Protein AF-0000000080759874 (afdb_homodimer)

Nearest PDB structures (foldseek):
  2p35-assembly1_B  TM=9.378E-01  e=9.099E-31  Agrobacterium fabrum str. C58
  2p35-assembly1_A  TM=9.171E-01  e=2.625E-31  Agrobacterium fabrum str. C58
  3ccf-assembly1_A  TM=7.585E-01  e=6.915E-18  Trichormus variabilis ATCC 29413
  9fce-assembly1_A  TM=7.246E-01  e=1.030E-10  Streptomyces sp.
  7wzg-assembly1_A  TM=8.069E-01  e=2.535E-08  Streptomyces sp.

Radius of gyration: 24.7 Å; Cα contacts (8 Å, |Δi|>4): 921; chains: 2; bounding box: 61×67×74 Å

Foldseek 3Di:
DPPPPPPQPPVLCVVQVVLLVLLVPQPDQAWAEEEEEQCFLNSSVVVVCVSHVNHQYEYEHQDPVRQVSNCVVPVVHHYYHDDLQPDDDPAATQEYEYEANCQQPADCLPSVLRNLVSHAAFGKYKYKHWDPCPPQLNVLLVVLCCPDPNNVQADDDDTHDDDDQVVVCVSCVVFFPDKDKDKDKAWDKAQALLRVLVVCVVPSNVSVLVSDDPVCNVVSSVSSSVSSCVSFPADPNRITTDIIMMMIMMTTGHHDD/DPPPPPPCPPVLCVVQVVLLVLVVPQPDQAWAEEEEEQCFLNSSVVVVCVSHVNHQYEYEHQDPVRQVSNCVVPVVHHYYHDDLQPDDDPAATQEYEYEANCQQPADCLPSVLRNLVSHAAQGKYKYKHWDPCPPQLNVLLVVLCCPDPNNVQADDDDTHDDDDQVVVCVSCVVFFPDKDKDKDKAWDKAQALVRVLVVCVVPSNVSVLVSDDPVCNVVSSVSSSVSSCVSFPADPNRITTDIIMMMIMMTTGHHDD

Organism: Bordetella avium (strain 197N) (NCBI:txid360910)

pLDDT: mean 92.83, std 12.51, range [22.47, 98.88]

InterPro domains:
  IPR023149 Trans-aconitate 2-methyltransferase, C-terminal [G3DSA:1.10.150.290] (131-234)
  IPR023506 Trans-aconitate 2-methyltransferase [MF_00560] (1-254)
  IPR029063 S-adenosyl-L-methionine-dependent methyltransferase superfamily [G3DSA:3.40.50.150] (7-251)
  IPR029063 S-adenosyl-L-methionine-dependent methyltransferase superfamily [SSF53335] (5-203)
  IPR041698 Methyltransferase domain 25 [PF13649] (34-123)

Secondary structure (DSSP, 8-state):
---------HHHHHHTHHHHHHHHT---SS-SEEEEET-TTSHHHHHHHHH-TTSEEEEEES-HHHHHHHHHH-TTSEEEE--GGG---SS-EEEEEEES-GGGSS-HHHHHHHHHHTEEEEEEEEEEEE--TTSHHHHHHHHHHHHSTTGGGPPPPP------HHHHHHHHGGGSSEEEEEEEEEEEEESSHHHHHHHHHTTTTHHHHTTS-TTTHHHHHHHHHHHHHHHS---TTS-EEEEEEEEEEEEEPPPP-/---------HHHHHHTHHHHHHHHT---SS-SEEEEET-TTSHHHHHHHHH-TTSEEEEEES-HHHHHHHHHH-TTSEEEE--GGG---SS-EEEEEEES-GGGSS-HHHHHHHHHHTEEEEEEEEEEEE--TTSHHHHHHHHHHHHSTTGGGPPPPP------HHHHHHHHGGGSSEEEEEEEEEEEEESSHHHHHHHHHTTTTHHHHTTS-TTTHHHHHHHHHHHHHHHSPPPTTS-EEEEEEEEEEEEEPPPP-

Solvent-accessible surface area (backbone atoms only — not comparable to full-atom values): 28312 Å² total; per-residue (Å²): 130,73,82,65,84,63,84,64,48,73,64,56,48,62,70,42,40,66,56,51,58,54,55,70,69,52,80,74,79,79,51,56,33,34,38,23,43,47,24,47,54,29,67,61,43,51,54,50,41,66,73,36,73,81,29,51,53,36,32,27,15,70,46,60,69,29,29,53,43,18,35,69,71,37,72,91,43,55,60,42,69,44,50,78,92,73,62,73,72,91,66,62,23,34,30,42,36,25,60,65,36,59,66,78,43,67,62,59,85,56,47,53,60,52,58,52,68,39,35,33,64,51,9,34,42,38,37,32,29,79,58,45,71,82,37,66,76,46,43,44,51,55,49,50,48,63,68,41,98,55,23,87,75,55,72,85,84,84,70,55,85,79,76,58,68,65,54,55,46,64,67,41,47,88,70,28,68,40,70,48,45,35,37,39,32,43,48,44,80,33,78,24,37,67,41,53,46,59,70,31,47,85,52,83,40,37,76,58,49,73,75,41,53,84,81,44,42,62,54,53,52,53,53,43,31,55,51,41,38,69,75,46,60,54,45,97,88,38,39,18,71,45,75,49,33,29,40,37,37,40,38,26,29,46,57,74,128,131,74,82,65,85,65,83,66,49,72,64,56,48,61,71,41,40,66,56,51,59,54,56,68,69,52,81,75,80,78,51,57,33,34,38,24,45,47,25,47,54,29,66,62,43,52,55,51,40,66,74,36,74,82,30,50,53,35,32,27,16,69,43,62,69,28,30,52,44,18,36,68,72,38,72,91,42,53,59,41,71,43,50,78,92,72,62,74,71,92,65,62,22,33,30,42,35,26,62,66,35,58,65,77,44,66,62,58,85,56,47,53,60,51,56,53,68,39,36,32,64,52,8,34,41,40,40,33,30,77,58,46,72,81,37,63,77,44,44,44,51,53,48,49,48,62,68,40,99,56,24,87,76,56,72,85,83,84,70,53,84,78,75,58,68,67,55,55,45,64,67,42,46,88,71,30,69,40,69,48,44,36,37,39,32,43,51,44,80,33,77,25,38,67,41,52,46,60,71,32,47,85,52,82,40,36,76,58,48,72,75,43,54,84,82,44,42,61,54,54,50,51,52,43,32,55,52,42,38,69,75,45,60,55,45,98,87,36,40,17,69,45,78,49,34,29,40,39,36,39,35,25,29,47,56,74,128

Sequence (514 aa):
MGWSAKQYSTFEKERTRPVRDLLAAIEADAPRRVVDLGCGPGNSTEVLAARFPQAEVSGMDSSQDMVLAARQRMPGVAFSQADIATWNPPESFDVILANASLQWVPDHATLYPRLLSKLAPGGSLAVQTPDNLQEPAHRLAREVAAQGPWAARMSETRHPDRHPAEWYYALLKPLAARVDVWRTTYMHPLAGAAAVVEWFKGTALLPYLKQLDDSEQPEFLARYEAAIAKAYPALADGTVLLPFPRIFLVATRQPAGMGWSAKQYSTFEKERTRPVRDLLAAIEADAPRRVVDLGCGPGNSTEVLAARFPQAEVSGMDSSQDMVLAARQRMPGVAFSQADIATWNPPESFDVILANASLQWVPDHATLYPRLLSKLAPGGSLAVQTPDNLQEPAHRLAREVAAQGPWAARMSETRHPDRHPAEWYYALLKPLAARVDVWRTTYMHPLAGAAAVVEWFKGTALLPYLKQLDDSEQPEFLARYEAAIAKAYPALADGTVLLPFPRIFLVATRQPAG

Structure (mmCIF, N/CA/C/O backbone):
data_AF-0000000080759874-model_v1
#
loop_
_entity.id
_entity.type
_entity.pdbx_description
1 polymer 'Trans-aconitate 2-methyltransferase'
#
loop_
_atom_site.group_PDB
_atom_site.id
_atom_site.type_symbol
_atom_site.label_atom_id
_atom_site.label_alt_id
_atom_site.label_comp_id
_atom_site.label_asym_id
_atom_site.label_entity_id
_atom_site.label_seq_id
_atom_site.pdbx_PDB_ins_code
_atom_site.Cartn_x
_atom_site.Cartn_y
_atom_site.Cartn_z
_atom_site.occupancy
_atom_site.B_iso_or_equiv
_atom_site.auth_seq_id
_atom_site.auth_comp_id
_atom_site.auth_asym_id
_atom_site.auth_atom_id
_atom_site.pdbx_PDB_model_num
ATOM 1 N N . MET A 1 1 ? 7.301 3.443 -34.812 1 22.47 1 MET A N 1
ATOM 2 C CA . MET A 1 1 ? 5.934 3.529 -34.312 1 22.47 1 MET A CA 1
ATOM 3 C C . MET A 1 1 ? 5.902 3.439 -32.781 1 22.47 1 MET A C 1
ATOM 5 O O . MET A 1 1 ? 6.406 2.475 -32.188 1 22.47 1 MET A O 1
ATOM 9 N N . GLY A 1 2 ? 6.117 4.492 -32.094 1 28.52 2 GLY A N 1
ATOM 10 C CA . GLY A 1 2 ? 6.27 4.652 -30.641 1 28.52 2 GLY A CA 1
ATOM 11 C C . GLY A 1 2 ? 5.203 3.93 -29.844 1 28.52 2 GLY A C 1
ATOM 12 O O . GLY A 1 2 ? 4.074 3.766 -30.312 1 28.52 2 GLY A O 1
ATOM 13 N N . TRP A 1 3 ? 5.559 2.812 -29.234 1 29.48 3 TRP A N 1
ATOM 14 C CA . TRP A 1 3 ? 4.609 2.152 -28.359 1 29.48 3 TRP A CA 1
ATOM 15 C C . TRP A 1 3 ? 3.668 3.166 -27.703 1 29.48 3 TRP A C 1
ATOM 17 O O . TRP A 1 3 ? 4.105 4.035 -26.953 1 29.48 3 TRP A O 1
ATOM 27 N N . SER A 1 4 ? 2.723 3.709 -28.422 1 31.94 4 SER A N 1
ATOM 28 C CA . SER A 1 4 ? 1.626 4.516 -27.891 1 31.94 4 SER A CA 1
ATOM 29 C C . SER A 1 4 ? 1.132 3.967 -26.547 1 31.94 4 SER A C 1
ATOM 31 O O . SER A 1 4 ? 0.794 2.785 -26.453 1 31.94 4 SER A O 1
ATOM 33 N N . ALA A 1 5 ? 1.697 4.25 -25.453 1 35.19 5 ALA A N 1
ATOM 34 C CA . ALA A 1 5 ? 1.023 4.039 -24.172 1 35.19 5 ALA A CA 1
ATOM 35 C C . ALA A 1 5 ? -0.492 4.02 -24.344 1 35.19 5 ALA A C 1
ATOM 37 O O . ALA A 1 5 ? -1.114 5.07 -24.531 1 35.19 5 ALA A O 1
ATOM 38 N N . LYS A 1 6 ? -1.029 3.113 -25.141 1 37.94 6 LYS A N 1
ATOM 39 C CA . LYS A 1 6 ? -2.447 2.863 -25.375 1 37.94 6 LYS A CA 1
ATOM 40 C C . LYS A 1 6 ? -3.27 3.109 -24.109 1 37.94 6 LYS A C 1
ATOM 42 O O . LYS A 1 6 ? -2.775 2.928 -23 1 37.94 6 LYS A O 1
ATOM 47 N N . GLN A 1 7 ? -4.434 3.75 -24.125 1 42.31 7 GLN A N 1
ATOM 48 C CA . GLN A 1 7 ? -5.551 4.035 -23.234 1 42.31 7 GLN A CA 1
ATOM 49 C C . GLN A 1 7 ? -5.887 2.822 -22.359 1 42.31 7 GLN A C 1
ATOM 51 O O . GLN A 1 7 ? -6.41 1.824 -22.859 1 42.31 7 GLN A O 1
ATOM 56 N N . TYR A 1 8 ? -5.008 2.396 -21.562 1 48.94 8 TYR A N 1
ATOM 57 C CA . TYR A 1 8 ? -5.391 1.352 -20.609 1 48.94 8 TYR A CA 1
ATOM 58 C C . TYR A 1 8 ? -6.797 1.592 -20.078 1 48.94 8 TYR A C 1
ATOM 60 O O . TYR A 1 8 ? -7.109 2.688 -19.609 1 48.94 8 TYR A O 1
ATOM 68 N N . SER A 1 9 ? -7.734 0.71 -20.391 1 54.06 9 SER A N 1
ATOM 69 C CA . SER A 1 9 ? -9.062 0.793 -19.797 1 54.06 9 SER A CA 1
ATOM 70 C C . SER A 1 9 ? -8.992 0.902 -18.281 1 54.06 9 SER A C 1
ATOM 72 O O . SER A 1 9 ? -7.992 0.515 -17.672 1 54.06 9 SER A O 1
ATOM 74 N N . THR A 1 10 ? -9.836 1.606 -17.75 1 56.59 10 THR A N 1
ATOM 75 C CA . THR A 1 10 ? -9.977 1.734 -16.312 1 56.59 10 THR A CA 1
ATOM 76 C C . THR A 1 10 ? -9.891 0.369 -15.633 1 56.59 10 THR A C 1
ATOM 78 O O . THR A 1 10 ? -9.273 0.233 -14.578 1 56.59 10 THR A O 1
ATOM 81 N N . PHE A 1 11 ? -10.391 -0.589 -16.375 1 56.94 11 PHE A N 1
ATOM 82 C CA . PHE A 1 11 ? -10.391 -1.943 -15.836 1 56.94 11 PHE A CA 1
ATOM 83 C C . PHE A 1 11 ? -8.977 -2.516 -15.805 1 56.94 11 PHE A C 1
ATOM 85 O O . PHE A 1 11 ? -8.555 -3.076 -14.789 1 56.94 11 PHE A O 1
ATOM 92 N N . GLU A 1 12 ? -8.289 -2.307 -16.828 1 68.31 12 GLU A N 1
ATOM 93 C CA . GLU A 1 12 ? -6.922 -2.809 -16.922 1 68.31 12 GLU A CA 1
ATOM 94 C C . GLU A 1 12 ? -6.012 -2.092 -15.93 1 68.31 12 GLU A C 1
ATOM 96 O O . GLU A 1 12 ? -5.117 -2.707 -15.336 1 68.31 12 GLU A O 1
ATOM 101 N N . LYS A 1 13 ? -6.375 -0.859 -15.688 1 73.31 13 LYS A N 1
ATOM 102 C CA . LYS A 1 13 ? -5.582 -0.084 -14.734 1 73.31 13 LYS A CA 1
ATOM 103 C C . LYS A 1 13 ? -5.773 -0.598 -13.312 1 73.31 13 LYS A C 1
ATOM 105 O O . LYS A 1 13 ? -4.809 -0.713 -12.555 1 73.31 13 LYS A O 1
ATOM 110 N N . GLU A 1 14 ? -6.973 -0.975 -13.078 1 76.81 14 GLU A N 1
ATOM 111 C CA . GLU A 1 14 ? -7.262 -1.488 -11.742 1 76.81 14 GLU A CA 1
ATOM 112 C C . GLU A 1 14 ? -6.629 -2.861 -11.531 1 76.81 14 GLU A C 1
ATOM 114 O O . GLU A 1 14 ? -6.074 -3.137 -10.469 1 76.81 14 GLU A O 1
ATOM 119 N N . ARG A 1 15 ? -6.637 -3.555 -12.562 1 81.12 15 ARG A N 1
ATOM 120 C CA . ARG A 1 15 ? -6.125 -4.918 -12.477 1 81.12 15 ARG A CA 1
ATOM 121 C C . ARG A 1 15 ? -4.605 -4.926 -12.32 1 81.12 15 ARG A C 1
ATOM 123 O O . ARG A 1 15 ? -4.051 -5.801 -11.656 1 81.12 15 ARG A O 1
ATOM 130 N N . THR A 1 16 ? -3.984 -3.914 -12.828 1 92.81 16 THR A N 1
ATOM 131 C CA . THR A 1 16 ? -2.525 -3.926 -12.859 1 92.81 16 THR A CA 1
ATOM 132 C C . THR A 1 16 ? -1.954 -3.02 -11.773 1 92.81 16 THR A C 1
ATOM 134 O O . THR A 1 16 ? -0.743 -2.799 -11.719 1 92.81 16 THR A O 1
ATOM 137 N N . ARG A 1 17 ? -2.795 -2.516 -10.938 1 94.94 17 ARG A N 1
ATOM 138 C CA . ARG A 1 17 ? -2.346 -1.589 -9.906 1 94.94 17 ARG A CA 1
ATOM 139 C C . ARG A 1 17 ? -1.293 -2.232 -9.016 1 94.94 17 ARG A C 1
ATOM 141 O O . ARG A 1 17 ? -0.245 -1.639 -8.75 1 94.94 17 ARG A O 1
ATOM 148 N N . PRO A 1 18 ? -1.465 -3.49 -8.586 1 97.38 18 PRO A N 1
ATOM 149 C CA . PRO A 1 18 ? -0.455 -4.055 -7.684 1 97.38 18 PRO A CA 1
ATOM 150 C C . PRO A 1 18 ? 0.919 -4.172 -8.336 1 97.38 18 PRO A C 1
ATOM 152 O O . PRO A 1 18 ? 1.936 -3.877 -7.707 1 97.38 18 PRO A O 1
ATOM 155 N N . VAL A 1 19 ? 0.955 -4.562 -9.617 1 98.12 19 VAL A N 1
ATOM 156 C CA . VAL A 1 19 ? 2.252 -4.715 -10.273 1 98.12 19 VAL A CA 1
ATOM 157 C C . VAL A 1 19 ? 2.863 -3.338 -10.523 1 98.12 19 VAL A C 1
ATOM 159 O O . VAL A 1 19 ? 4.082 -3.17 -10.453 1 98.12 19 VAL A O 1
ATOM 162 N N . ARG A 1 20 ? 2.047 -2.348 -10.812 1 96.81 20 ARG A N 1
ATOM 163 C CA . ARG A 1 20 ? 2.57 -0.993 -10.953 1 96.81 20 ARG A CA 1
ATOM 164 C C . ARG A 1 20 ? 3.17 -0.495 -9.641 1 96.81 20 ARG A C 1
ATOM 166 O O . ARG A 1 20 ? 4.258 0.089 -9.633 1 96.81 20 ARG A O 1
ATOM 173 N N . ASP A 1 21 ? 2.449 -0.703 -8.57 1 97.31 21 ASP A N 1
ATOM 174 C CA . ASP A 1 21 ? 2.955 -0.323 -7.258 1 97.31 21 ASP A CA 1
ATOM 175 C C . ASP A 1 21 ? 4.262 -1.048 -6.938 1 97.31 21 ASP A C 1
ATOM 177 O O . ASP A 1 21 ? 5.188 -0.454 -6.387 1 97.31 21 ASP A O 1
ATOM 181 N N . LEU A 1 22 ? 4.328 -2.311 -7.281 1 98.31 22 LEU A N 1
ATOM 182 C CA . LEU A 1 22 ? 5.516 -3.119 -7.043 1 98.31 22 LEU A CA 1
ATOM 183 C C . LEU A 1 22 ? 6.707 -2.58 -7.828 1 98.31 22 LEU A C 1
ATOM 185 O O . LEU A 1 22 ? 7.781 -2.361 -7.262 1 98.31 22 LEU A O 1
ATOM 189 N N . LEU A 1 23 ? 6.504 -2.305 -9.094 1 97.12 23 LEU A N 1
ATOM 190 C CA . LEU A 1 23 ? 7.586 -1.891 -9.977 1 97.12 23 LEU A CA 1
ATOM 191 C C . LEU A 1 23 ? 8.078 -0.492 -9.609 1 97.12 23 LEU A C 1
ATOM 193 O O . LEU A 1 23 ? 9.25 -0.168 -9.82 1 97.12 23 LEU A O 1
ATOM 197 N N . ALA A 1 24 ? 7.176 0.316 -9.062 1 94.44 24 ALA A N 1
ATOM 198 C CA . ALA A 1 24 ? 7.551 1.662 -8.633 1 94.44 24 ALA A CA 1
ATOM 199 C C . ALA A 1 24 ? 8.586 1.615 -7.516 1 94.44 24 ALA A C 1
ATOM 201 O O . ALA A 1 24 ? 9.32 2.584 -7.297 1 94.44 24 ALA A O 1
ATOM 202 N N . ALA A 1 25 ? 8.68 0.505 -6.852 1 95.31 25 ALA A N 1
ATOM 203 C CA . ALA A 1 25 ? 9.578 0.379 -5.711 1 95.31 25 ALA A CA 1
ATOM 204 C C . ALA A 1 25 ? 10.961 -0.095 -6.156 1 95.31 25 ALA A C 1
ATOM 206 O O . ALA A 1 25 ? 11.914 -0.076 -5.371 1 95.31 25 ALA A O 1
ATOM 207 N N . ILE A 1 26 ? 11.078 -0.504 -7.383 1 94.88 26 ILE A N 1
ATOM 208 C CA . ILE A 1 26 ? 12.359 -0.98 -7.887 1 94.88 26 ILE A CA 1
ATOM 209 C C . ILE A 1 26 ? 13.266 0.209 -8.203 1 94.88 26 ILE A C 1
ATOM 211 O O . ILE A 1 26 ? 12.859 1.135 -8.906 1 94.88 26 ILE A O 1
ATOM 215 N N . GLU A 1 27 ? 14.492 0.23 -7.805 1 85.31 27 GLU A N 1
ATOM 216 C CA . GLU A 1 27 ? 15.406 1.357 -7.953 1 85.31 27 GLU A CA 1
ATOM 217 C C . GLU A 1 27 ? 16.141 1.293 -9.289 1 85.31 27 GLU A C 1
ATOM 219 O O . GLU A 1 27 ? 16.656 2.305 -9.766 1 85.31 27 GLU A O 1
ATOM 224 N N . ALA A 1 28 ? 16.141 0.139 -9.883 1 84.75 28 ALA A N 1
ATOM 225 C CA . ALA A 1 28 ? 16.891 -0.019 -11.125 1 84.75 28 ALA A CA 1
ATOM 226 C C . ALA A 1 28 ? 16.406 0.961 -12.188 1 84.75 28 ALA A C 1
ATOM 228 O O . ALA A 1 28 ? 15.195 1.054 -12.445 1 84.75 28 ALA A O 1
ATOM 229 N N . ASP A 1 29 ? 17.312 1.59 -12.781 1 83.5 29 ASP A N 1
ATOM 230 C CA . ASP A 1 29 ? 16.953 2.598 -13.773 1 83.5 29 ASP A CA 1
ATOM 231 C C . ASP A 1 29 ? 16.969 2.01 -15.188 1 83.5 29 ASP A C 1
ATOM 233 O O . ASP A 1 29 ? 16.016 2.168 -15.938 1 83.5 29 ASP A O 1
ATOM 237 N N . ALA A 1 30 ? 18.062 1.302 -15.461 1 91.38 30 ALA A N 1
ATOM 238 C CA . ALA A 1 30 ? 18.203 0.803 -16.828 1 91.38 30 ALA A CA 1
ATOM 239 C C . ALA A 1 30 ? 18.641 -0.658 -16.844 1 91.38 30 ALA A C 1
ATOM 241 O O . ALA A 1 30 ? 19.703 -0.987 -17.344 1 91.38 30 ALA A O 1
ATOM 242 N N . PRO A 1 31 ? 17.75 -1.497 -16.344 1 97.25 31 PRO A N 1
ATOM 243 C CA . PRO A 1 31 ? 18.078 -2.92 -16.406 1 97.25 31 PRO A CA 1
ATOM 244 C C . PRO A 1 31 ? 18.172 -3.439 -17.844 1 97.25 31 PRO A C 1
ATOM 246 O O . PRO A 1 31 ? 17.5 -2.914 -18.734 1 97.25 31 PRO A O 1
ATOM 249 N N . ARG A 1 32 ? 19.047 -4.418 -18.031 1 97.69 32 ARG A N 1
ATOM 250 C CA . ARG A 1 32 ? 19.25 -4.961 -19.359 1 97.69 32 ARG A CA 1
ATOM 251 C C . ARG A 1 32 ? 18.344 -6.152 -19.625 1 97.69 32 ARG A C 1
ATOM 253 O O . ARG A 1 32 ? 17.75 -6.262 -20.703 1 97.69 32 ARG A O 1
ATOM 260 N N . ARG A 1 33 ? 18.266 -7.055 -18.672 1 98.44 33 ARG A N 1
ATOM 261 C CA . ARG A 1 33 ? 17.469 -8.266 -18.797 1 98.44 33 ARG A CA 1
ATOM 262 C C . ARG A 1 33 ? 16.453 -8.383 -17.656 1 98.44 33 ARG A C 1
ATOM 264 O O . ARG A 1 33 ? 16.828 -8.359 -16.484 1 98.44 33 ARG A O 1
ATOM 271 N N . VAL A 1 34 ? 15.172 -8.484 -17.984 1 98.75 34 VAL A N 1
ATOM 272 C CA . VAL A 1 34 ? 14.117 -8.609 -16.984 1 98.75 34 VAL A CA 1
ATOM 273 C C . VAL A 1 34 ? 13.195 -9.766 -17.344 1 98.75 34 VAL A C 1
ATOM 275 O O . VAL A 1 34 ? 12.953 -10.039 -18.516 1 98.75 34 VAL A O 1
ATOM 278 N N . VAL A 1 35 ? 12.68 -10.477 -16.344 1 98.88 35 VAL A N 1
ATOM 279 C CA . VAL A 1 35 ? 11.828 -11.641 -16.578 1 98.88 35 VAL A CA 1
ATOM 280 C C . VAL A 1 35 ? 10.609 -11.586 -15.672 1 98.88 35 VAL A C 1
ATOM 282 O O . VAL A 1 35 ? 10.695 -11.133 -14.531 1 98.88 35 VAL A O 1
ATOM 285 N N . ASP A 1 36 ? 9.477 -12 -16.219 1 98.88 36 ASP A N 1
ATOM 286 C CA . ASP A 1 36 ? 8.211 -12.133 -15.5 1 98.88 36 ASP A CA 1
ATOM 287 C C . ASP A 1 36 ? 7.879 -13.602 -15.234 1 98.88 36 ASP A C 1
ATOM 289 O O . ASP A 1 36 ? 7.484 -14.328 -16.141 1 98.88 36 ASP A O 1
ATOM 293 N N . LEU A 1 37 ? 8.047 -14.047 -13.961 1 98.88 37 LEU A N 1
ATOM 294 C CA . LEU A 1 37 ? 7.742 -15.422 -13.578 1 98.88 37 LEU A CA 1
ATOM 295 C C . LEU A 1 37 ? 6.258 -15.586 -13.273 1 98.88 37 LEU A C 1
ATOM 297 O O . LEU A 1 37 ? 5.738 -14.953 -12.352 1 98.88 37 LEU A O 1
ATOM 301 N N . GLY A 1 38 ? 5.633 -16.531 -13.922 1 98.56 38 GLY A N 1
ATOM 302 C CA . GLY A 1 38 ? 4.184 -16.594 -13.852 1 98.56 38 GLY A CA 1
ATOM 303 C C . GLY A 1 38 ? 3.498 -15.445 -14.562 1 98.56 38 GLY A C 1
ATOM 304 O O . GLY A 1 38 ? 2.668 -14.758 -13.977 1 98.56 38 GLY A O 1
ATOM 305 N N . CYS A 1 39 ? 3.729 -15.359 -15.883 1 98.44 39 CYS A N 1
ATOM 306 C CA . CYS A 1 39 ? 3.369 -14.164 -16.625 1 98.44 39 CYS A CA 1
ATOM 307 C C . CYS A 1 39 ? 1.886 -14.156 -16.969 1 98.44 39 CYS A C 1
ATOM 309 O O . CYS A 1 39 ? 1.342 -13.133 -17.375 1 98.44 39 CYS A O 1
ATOM 311 N N . GLY A 1 40 ? 1.189 -15.297 -16.859 1 97.5 40 GLY A N 1
ATOM 312 C CA . GLY A 1 40 ? -0.189 -15.359 -17.312 1 97.5 40 GLY A CA 1
ATOM 313 C C . GLY A 1 40 ? -0.36 -14.914 -18.766 1 97.5 40 GLY A C 1
ATOM 314 O O . GLY A 1 40 ? 0.453 -15.258 -19.625 1 97.5 40 GLY A O 1
ATOM 315 N N . PRO A 1 41 ? -1.438 -14.266 -19.031 1 97.12 41 PRO A N 1
ATOM 316 C CA . PRO A 1 41 ? -1.674 -13.828 -20.406 1 97.12 41 PRO A CA 1
ATOM 317 C C . PRO A 1 41 ? -0.853 -12.594 -20.781 1 97.12 41 PRO A C 1
ATOM 319 O O . PRO A 1 41 ? -1.119 -11.961 -21.812 1 97.12 41 PRO A O 1
ATOM 322 N N . GLY A 1 42 ? 0.059 -12.125 -19.906 1 97.75 42 GLY A N 1
ATOM 323 C CA . GLY A 1 42 ? 1.036 -11.117 -20.297 1 97.75 42 GLY A CA 1
ATOM 324 C C . GLY A 1 42 ? 0.704 -9.727 -19.797 1 97.75 42 GLY A C 1
ATOM 325 O O . GLY A 1 42 ? 1.388 -8.758 -20.125 1 97.75 42 GLY A O 1
ATOM 326 N N . ASN A 1 43 ? -0.331 -9.578 -18.906 1 96.12 43 ASN A N 1
ATOM 327 C CA . ASN A 1 43 ? -0.727 -8.266 -18.391 1 96.12 43 ASN A CA 1
ATOM 328 C C . ASN A 1 43 ? 0.391 -7.613 -17.578 1 96.12 43 ASN A C 1
ATOM 330 O O . ASN A 1 43 ? 0.728 -6.449 -17.812 1 96.12 43 ASN A O 1
ATOM 334 N N . SER A 1 44 ? 0.914 -8.375 -16.656 1 97.5 44 SER A N 1
ATOM 335 C CA . SER A 1 44 ? 1.994 -7.848 -15.836 1 97.5 44 SER A CA 1
ATOM 336 C C . SER A 1 44 ? 3.254 -7.602 -16.656 1 97.5 44 SER A C 1
ATOM 338 O O . SER A 1 44 ? 3.988 -6.645 -16.406 1 97.5 44 SER A O 1
ATOM 340 N N . THR A 1 45 ? 3.484 -8.461 -17.641 1 98.38 45 THR A N 1
ATOM 341 C CA . THR A 1 45 ? 4.656 -8.328 -18.5 1 98.38 45 THR A CA 1
ATOM 342 C C . THR A 1 45 ? 4.598 -7.023 -19.297 1 98.38 45 THR A C 1
ATOM 344 O O . THR A 1 45 ? 5.625 -6.375 -19.516 1 98.38 45 THR A O 1
ATOM 347 N N . GLU A 1 46 ? 3.443 -6.695 -19.719 1 97.44 46 GLU A N 1
ATOM 348 C CA . GLU A 1 46 ? 3.27 -5.434 -20.438 1 97.44 46 GLU A CA 1
ATOM 349 C C . GLU A 1 46 ? 3.682 -4.246 -19.562 1 97.44 46 GLU A C 1
ATOM 351 O O . GLU A 1 46 ? 4.336 -3.318 -20.047 1 97.44 46 GLU A O 1
ATOM 356 N N . VAL A 1 47 ? 3.26 -4.246 -18.312 1 97.06 47 VAL A N 1
ATOM 357 C CA . VAL A 1 47 ? 3.615 -3.186 -17.375 1 97.06 47 VAL A CA 1
ATOM 358 C C . VAL A 1 47 ? 5.125 -3.174 -17.156 1 97.06 47 VAL A C 1
ATOM 360 O O . VAL A 1 47 ? 5.746 -2.109 -17.109 1 97.06 47 VAL A O 1
ATOM 363 N N . LEU A 1 48 ? 5.688 -4.34 -17.062 1 97.94 48 LEU A N 1
ATOM 364 C CA . LEU A 1 48 ? 7.129 -4.492 -16.891 1 97.94 48 LEU A CA 1
ATOM 365 C C . LEU A 1 48 ? 7.879 -3.883 -18.078 1 97.94 48 LEU A C 1
ATOM 367 O O . LEU A 1 48 ? 8.836 -3.127 -17.875 1 97.94 48 LEU A O 1
ATOM 371 N N . ALA A 1 49 ? 7.426 -4.211 -19.266 1 97.69 49 ALA A N 1
ATOM 372 C CA . ALA A 1 49 ? 8.047 -3.709 -20.484 1 97.69 49 ALA A CA 1
ATOM 373 C C . ALA A 1 49 ? 7.926 -2.191 -20.578 1 97.69 49 ALA A C 1
ATOM 375 O O . ALA A 1 49 ? 8.852 -1.515 -21.031 1 97.69 49 ALA A O 1
ATOM 376 N N . ALA A 1 50 ? 6.805 -1.679 -20.156 1 94.94 50 ALA A N 1
ATOM 377 C CA . ALA A 1 50 ? 6.594 -0.234 -20.172 1 94.94 50 ALA A CA 1
ATOM 378 C C . ALA A 1 50 ? 7.523 0.475 -19.203 1 94.94 50 ALA A C 1
ATOM 380 O O . ALA A 1 50 ? 8.008 1.575 -19.469 1 94.94 50 ALA A O 1
ATOM 381 N N . ARG A 1 51 ? 7.734 -0.105 -18.078 1 95.19 51 ARG A N 1
ATOM 382 C CA . ARG A 1 51 ? 8.609 0.469 -17.062 1 95.19 51 ARG A CA 1
ATOM 383 C C . ARG A 1 51 ? 10.062 0.478 -17.531 1 95.19 51 ARG A C 1
ATOM 385 O O . ARG A 1 51 ? 10.82 1.386 -17.188 1 95.19 51 ARG A O 1
ATOM 392 N N . PHE A 1 52 ? 10.422 -0.568 -18.266 1 97.12 52 PHE A N 1
ATOM 393 C CA . PHE A 1 52 ? 11.789 -0.711 -18.75 1 97.12 52 PHE A CA 1
ATOM 394 C C . PHE A 1 52 ? 11.82 -0.89 -20.25 1 97.12 52 PHE A C 1
ATOM 396 O O . PHE A 1 52 ? 12.148 -1.971 -20.75 1 97.12 52 PHE A O 1
ATOM 403 N N . PRO A 1 53 ? 11.711 0.152 -21 1 95.19 53 PRO A N 1
ATOM 404 C CA . PRO A 1 53 ? 11.492 0.047 -22.438 1 95.19 53 PRO A CA 1
ATOM 405 C C . PRO A 1 53 ? 12.734 -0.411 -23.203 1 95.19 53 PRO A C 1
ATOM 407 O O . PRO A 1 53 ? 12.633 -0.891 -24.328 1 95.19 53 PRO A O 1
ATOM 410 N N . GLN A 1 54 ? 13.867 -0.297 -22.594 1 96.81 54 GLN A N 1
ATOM 411 C CA . GLN A 1 54 ? 15.094 -0.659 -23.312 1 96.81 54 GLN A CA 1
ATOM 412 C C . GLN A 1 54 ? 15.562 -2.057 -22.922 1 96.81 54 GLN A C 1
ATOM 414 O O . GLN A 1 54 ? 16.547 -2.557 -23.453 1 96.81 54 GLN A O 1
ATOM 419 N N . ALA A 1 55 ? 14.883 -2.678 -22 1 98 55 ALA A N 1
ATOM 420 C CA . ALA A 1 55 ? 15.305 -3.979 -21.484 1 98 55 ALA A CA 1
ATOM 421 C C . ALA A 1 55 ? 14.875 -5.105 -22.422 1 98 55 ALA A C 1
ATOM 423 O O . ALA A 1 55 ? 13.898 -4.965 -23.172 1 98 55 ALA A O 1
ATOM 424 N N . GLU A 1 56 ? 15.68 -6.156 -22.438 1 98.31 56 GLU A N 1
ATOM 425 C CA . GLU A 1 56 ? 15.195 -7.426 -22.969 1 98.31 56 GLU A CA 1
ATOM 426 C C . GLU A 1 56 ? 14.211 -8.086 -22 1 98.31 56 GLU A C 1
ATOM 428 O O . GLU A 1 56 ? 14.594 -8.547 -20.922 1 98.31 56 GLU A O 1
ATOM 433 N N . VAL A 1 57 ? 12.969 -8.133 -22.438 1 98.56 57 VAL A N 1
ATOM 434 C CA . VAL A 1 57 ? 11.898 -8.641 -21.578 1 98.56 57 VAL A CA 1
ATOM 435 C C . VAL A 1 57 ? 11.539 -10.07 -21.984 1 98.56 57 VAL A C 1
ATOM 437 O O . VAL A 1 57 ? 11.477 -10.383 -23.172 1 98.56 57 VAL A O 1
ATOM 440 N N . SER A 1 58 ? 11.336 -10.938 -21.016 1 98.75 58 SER A N 1
ATOM 441 C CA . SER A 1 58 ? 10.812 -12.281 -21.219 1 98.75 58 SER A CA 1
ATOM 442 C C . SER A 1 58 ? 9.805 -12.664 -20.141 1 98.75 58 SER A C 1
ATOM 444 O O . SER A 1 58 ? 9.656 -11.953 -19.156 1 98.75 58 SER A O 1
ATOM 446 N N . GLY A 1 59 ? 9.039 -13.648 -20.391 1 98.69 59 GLY A N 1
ATOM 447 C CA . GLY A 1 59 ? 8.094 -14.188 -19.422 1 98.69 59 GLY A CA 1
ATOM 448 C C . GLY A 1 59 ? 7.949 -15.695 -19.5 1 98.69 59 GLY A C 1
ATOM 449 O O . GLY A 1 59 ? 8.289 -16.297 -20.531 1 98.69 59 GLY A O 1
ATOM 450 N N . MET A 1 60 ? 7.508 -16.297 -18.453 1 98.56 60 MET A N 1
ATOM 451 C CA . MET A 1 60 ? 7.242 -17.734 -18.469 1 98.56 60 MET A CA 1
ATOM 452 C C . MET A 1 60 ? 6.02 -18.062 -17.609 1 98.56 60 MET A C 1
ATOM 454 O O . MET A 1 60 ? 5.688 -17.328 -16.688 1 98.56 60 MET A O 1
ATOM 458 N N . ASP A 1 61 ? 5.375 -19.078 -17.984 1 98.56 61 ASP A N 1
ATOM 459 C CA . ASP A 1 61 ? 4.23 -19.625 -17.266 1 98.56 61 ASP A CA 1
ATOM 460 C C . ASP A 1 61 ? 4.16 -21.141 -17.438 1 98.56 61 ASP A C 1
ATOM 462 O O . ASP A 1 61 ? 4.633 -21.688 -18.438 1 98.56 61 ASP A O 1
ATOM 466 N N . SER A 1 62 ? 3.609 -21.781 -16.469 1 98 62 SER A N 1
ATOM 467 C CA . SER A 1 62 ? 3.502 -23.234 -16.547 1 98 62 SER A CA 1
ATOM 468 C C . SER A 1 62 ? 2.393 -23.641 -17.516 1 98 62 SER A C 1
ATOM 470 O O . SER A 1 62 ? 2.367 -24.781 -17.984 1 98 62 SER A O 1
ATOM 472 N N . SER A 1 63 ? 1.46 -22.797 -17.797 1 97.38 63 SER A N 1
ATOM 473 C CA . SER A 1 63 ? 0.33 -23.094 -18.672 1 97.38 63 SER A CA 1
ATOM 474 C C . SER A 1 63 ? 0.639 -22.703 -20.125 1 97.38 63 SER A C 1
ATOM 476 O O . SER A 1 63 ? 0.873 -21.531 -20.422 1 97.38 63 SER A O 1
ATOM 478 N N . GLN A 1 64 ? 0.577 -23.672 -21 1 97.69 64 GLN A N 1
ATOM 479 C CA . GLN A 1 64 ? 0.801 -23.406 -22.422 1 97.69 64 GLN A CA 1
ATOM 480 C C . GLN A 1 64 ? -0.233 -22.438 -22.969 1 97.69 64 GLN A C 1
ATOM 482 O O . GLN A 1 64 ? 0.085 -21.594 -23.812 1 97.69 64 GLN A O 1
ATOM 487 N N . ASP A 1 65 ? -1.448 -22.547 -22.469 1 98 65 ASP A N 1
ATOM 488 C CA . ASP A 1 65 ? -2.504 -21.641 -22.906 1 98 65 ASP A CA 1
ATOM 489 C C . ASP A 1 65 ? -2.17 -20.188 -22.547 1 98 65 ASP A C 1
ATOM 491 O O . ASP A 1 65 ? -2.402 -19.281 -23.328 1 98 65 ASP A O 1
ATOM 495 N N . MET A 1 66 ? -1.677 -20 -21.391 1 97.75 66 MET A N 1
ATOM 496 C CA . MET A 1 66 ? -1.282 -18.672 -20.953 1 97.75 66 MET A CA 1
ATOM 497 C C . MET A 1 66 ? -0.127 -18.141 -21.797 1 97.75 66 MET A C 1
ATOM 499 O O . MET A 1 66 ? -0.129 -16.969 -22.188 1 97.75 66 MET A O 1
ATOM 503 N N . VAL A 1 67 ? 0.831 -19 -22.062 1 98.44 67 VAL A N 1
ATOM 504 C CA . VAL A 1 67 ? 1.985 -18.609 -22.859 1 98.44 67 VAL A CA 1
ATOM 505 C C . VAL A 1 67 ? 1.526 -18.172 -24.25 1 98.44 67 VAL A C 1
ATOM 507 O O . VAL A 1 67 ? 1.972 -17.141 -24.766 1 98.44 67 VAL A O 1
ATOM 510 N N . LEU A 1 68 ? 0.643 -18.938 -24.812 1 98.31 68 LEU A N 1
ATOM 511 C CA . LEU A 1 68 ? 0.121 -18.594 -26.141 1 98.31 68 LEU A CA 1
ATOM 512 C C . LEU A 1 68 ? -0.615 -17.266 -26.109 1 98.31 68 LEU A C 1
ATOM 514 O O . LEU A 1 68 ? -0.439 -16.438 -27 1 98.31 68 LEU A O 1
ATOM 518 N N . ALA A 1 69 ? -1.4 -17.062 -25.078 1 98.25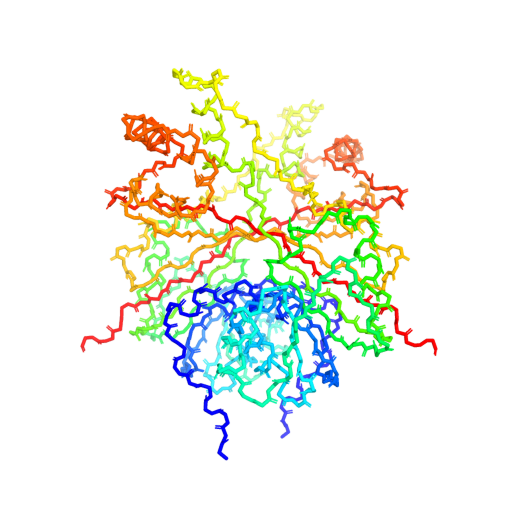 69 ALA A N 1
ATOM 519 C CA . ALA A 1 69 ? -2.113 -15.797 -24.922 1 98.25 69 ALA A CA 1
ATOM 520 C C . ALA A 1 69 ? -1.138 -14.633 -24.781 1 98.25 69 ALA A C 1
ATOM 522 O O . ALA A 1 69 ? -1.346 -13.57 -25.359 1 98.25 69 ALA A O 1
ATOM 523 N N . ALA A 1 70 ? -0.117 -14.836 -24.047 1 98.44 70 ALA A N 1
ATOM 524 C CA . ALA A 1 70 ? 0.889 -13.797 -23.828 1 98.44 70 ALA A CA 1
ATOM 525 C C . ALA A 1 70 ? 1.597 -13.453 -25.141 1 98.44 70 ALA A C 1
ATOM 527 O O . ALA A 1 70 ? 1.828 -12.273 -25.438 1 98.44 70 ALA A O 1
ATOM 528 N N . ARG A 1 71 ? 1.94 -14.477 -25.953 1 98.38 71 ARG A N 1
ATOM 529 C CA . ARG A 1 71 ? 2.596 -14.266 -27.234 1 98.38 71 ARG A CA 1
ATOM 530 C C . ARG A 1 71 ? 1.711 -13.445 -28.172 1 98.38 71 ARG A C 1
ATOM 532 O O . ARG A 1 71 ? 2.207 -12.625 -28.953 1 98.38 71 ARG A O 1
ATOM 539 N N . GLN A 1 72 ? 0.461 -13.742 -28.078 1 98.19 72 GLN A N 1
ATOM 540 C CA . GLN A 1 72 ? -0.483 -12.977 -28.891 1 98.19 72 GLN A CA 1
ATOM 541 C C . GLN A 1 72 ? -0.553 -11.523 -28.422 1 98.19 72 GLN A C 1
ATOM 543 O O . GLN A 1 72 ? -0.611 -10.609 -29.25 1 98.19 72 GLN A O 1
ATOM 548 N N . ARG A 1 73 ? -0.496 -11.336 -27.172 1 96.44 73 ARG A N 1
ATOM 549 C CA . ARG A 1 73 ? -0.589 -10 -26.594 1 96.44 73 ARG A CA 1
ATOM 550 C C . ARG A 1 73 ? 0.664 -9.188 -26.891 1 96.44 73 ARG A C 1
ATOM 552 O O . ARG A 1 73 ? 0.578 -7.988 -27.172 1 96.44 73 ARG A O 1
ATOM 559 N N . MET A 1 74 ? 1.777 -9.883 -26.844 1 97.88 74 MET A N 1
ATOM 560 C CA . MET A 1 74 ? 3.068 -9.219 -27.016 1 97.88 74 MET A CA 1
ATOM 561 C C . MET A 1 74 ? 3.961 -10 -27.969 1 97.88 74 MET A C 1
ATOM 563 O O . MET A 1 74 ? 4.934 -10.633 -27.547 1 97.88 74 MET A O 1
ATOM 567 N N . PRO A 1 75 ? 3.773 -9.953 -29.234 1 96.25 75 PRO A N 1
ATOM 568 C CA . PRO A 1 75 ? 4.496 -10.773 -30.203 1 96.25 75 PRO A CA 1
ATOM 569 C C . PRO A 1 75 ? 6 -10.508 -30.203 1 96.25 75 PRO A C 1
ATOM 571 O O . PRO A 1 75 ? 6.785 -11.383 -30.578 1 96.25 75 PRO A O 1
ATOM 574 N N . GLY A 1 76 ? 6.543 -9.477 -29.688 1 95.31 76 GLY A N 1
ATOM 575 C CA . GLY A 1 76 ? 7.965 -9.164 -29.703 1 95.31 76 GLY A CA 1
ATOM 576 C C . GLY A 1 76 ? 8.68 -9.586 -28.422 1 95.31 76 GLY A C 1
ATOM 577 O O . GLY A 1 76 ? 9.891 -9.414 -28.312 1 95.31 76 GLY A O 1
ATOM 578 N N . VAL A 1 77 ? 7.973 -10.211 -27.594 1 97.94 77 VAL A N 1
ATOM 579 C CA . VAL A 1 77 ? 8.531 -10.609 -26.312 1 97.94 77 VAL A CA 1
ATOM 580 C C . VAL A 1 77 ? 8.672 -12.133 -26.25 1 97.94 77 VAL A C 1
ATOM 582 O O . VAL A 1 77 ? 7.816 -12.859 -26.766 1 97.94 77 VAL A O 1
ATOM 585 N N . ALA A 1 78 ? 9.734 -12.68 -25.703 1 97.94 78 ALA A N 1
ATOM 586 C CA . ALA A 1 78 ? 9.977 -14.109 -25.578 1 97.94 78 ALA A CA 1
ATOM 587 C C . ALA A 1 78 ? 9.188 -14.695 -24.406 1 97.94 78 ALA A C 1
ATOM 589 O O . ALA A 1 78 ? 9.422 -14.328 -23.25 1 97.94 78 ALA A O 1
ATOM 590 N N . PHE A 1 79 ? 8.25 -15.523 -24.703 1 98.62 79 PHE A N 1
ATOM 591 C CA . PHE A 1 79 ? 7.5 -16.25 -23.688 1 98.62 79 PHE A CA 1
ATOM 592 C C . PHE A 1 79 ? 7.77 -17.75 -23.781 1 98.62 79 PHE A C 1
ATOM 594 O O . PHE A 1 79 ? 7.844 -18.297 -24.891 1 98.62 79 PHE A O 1
ATOM 601 N N . SER A 1 80 ? 7.945 -18.438 -22.688 1 98.06 80 SER A N 1
ATOM 602 C CA . SER A 1 80 ? 8.203 -19.875 -22.703 1 98.06 80 SER A CA 1
ATOM 603 C C . SER A 1 80 ? 7.387 -20.594 -21.625 1 98.06 80 SER A C 1
ATOM 605 O O . SER A 1 80 ? 7.016 -19.984 -20.609 1 98.06 80 SER A O 1
ATOM 607 N N . GLN A 1 81 ? 7.086 -21.812 -21.859 1 98.31 81 GLN A N 1
ATOM 608 C CA . GLN A 1 81 ? 6.461 -22.641 -20.844 1 98.31 81 GLN A CA 1
ATOM 609 C C . GLN A 1 81 ? 7.5 -23.219 -19.875 1 98.31 81 GLN A C 1
ATOM 611 O O . GLN A 1 81 ? 8.453 -23.875 -20.312 1 98.31 81 GLN A O 1
ATOM 616 N N . ALA A 1 82 ? 7.359 -22.969 -18.609 1 97.94 82 ALA A N 1
ATOM 617 C CA . ALA A 1 82 ? 8.281 -23.469 -17.594 1 97.94 82 ALA A CA 1
ATOM 618 C C . ALA A 1 82 ? 7.621 -23.469 -16.219 1 97.94 82 ALA A C 1
ATOM 620 O O . ALA A 1 82 ? 6.59 -22.828 -16.016 1 97.94 82 ALA A O 1
ATOM 621 N N . ASP A 1 83 ? 8.172 -24.25 -15.352 1 97.94 83 ASP A N 1
ATOM 622 C CA . ASP A 1 83 ? 7.75 -24.328 -13.961 1 97.94 83 ASP A CA 1
ATOM 623 C C . ASP A 1 83 ? 8.688 -23.531 -13.055 1 97.94 83 ASP A C 1
ATOM 625 O O . ASP A 1 83 ? 9.891 -23.781 -13.008 1 97.94 83 ASP A O 1
ATOM 629 N N . ILE A 1 84 ? 8.117 -22.578 -12.32 1 98.25 84 ILE A N 1
ATOM 630 C CA . ILE A 1 84 ? 8.914 -21.719 -11.445 1 98.25 84 ILE A CA 1
ATOM 631 C C . ILE A 1 84 ? 9.688 -22.578 -10.445 1 98.25 84 ILE A C 1
ATOM 633 O O . ILE A 1 84 ? 10.836 -22.281 -10.117 1 98.25 84 ILE A O 1
ATOM 637 N N . ALA A 1 85 ? 9.117 -23.641 -9.922 1 97 85 ALA A N 1
ATOM 638 C CA . ALA A 1 85 ? 9.688 -24.469 -8.867 1 97 85 ALA A CA 1
ATOM 639 C C . ALA A 1 85 ? 11.016 -25.078 -9.312 1 97 85 ALA A C 1
ATOM 641 O O . ALA A 1 85 ? 11.898 -25.328 -8.492 1 97 85 ALA A O 1
ATOM 642 N N . THR A 1 86 ? 11.133 -25.25 -10.672 1 96.19 86 THR A N 1
ATOM 643 C CA . THR A 1 86 ? 12.336 -25.922 -11.164 1 96.19 86 THR A CA 1
ATOM 644 C C . THR A 1 86 ? 13.094 -25.016 -12.125 1 96.19 86 THR A C 1
ATOM 646 O O . THR A 1 86 ? 14.055 -25.438 -12.766 1 96.19 86 THR A O 1
ATOM 649 N N . TRP A 1 87 ? 12.602 -23.828 -12.258 1 96.31 87 TRP A N 1
ATOM 650 C CA . TRP A 1 87 ? 13.188 -22.859 -13.188 1 96.31 87 TRP A CA 1
ATOM 651 C C . TRP A 1 87 ? 14.648 -22.578 -12.844 1 96.31 87 TRP A C 1
ATOM 653 O O . TRP A 1 87 ? 14.961 -22.188 -11.719 1 96.31 87 TRP A O 1
ATOM 663 N N . ASN A 1 88 ? 15.594 -22.844 -13.727 1 95.25 88 ASN A N 1
ATOM 664 C CA . ASN A 1 88 ? 17.031 -22.656 -13.531 1 95.25 88 ASN A CA 1
ATOM 665 C C . ASN A 1 88 ? 17.719 -22.219 -14.812 1 95.25 88 ASN A C 1
ATOM 667 O O . ASN A 1 88 ? 18.531 -22.953 -15.375 1 95.25 88 ASN A O 1
ATOM 671 N N . PRO A 1 89 ? 17.5 -21.016 -15.211 1 95.12 89 PRO A N 1
ATOM 672 C CA . PRO A 1 89 ? 18.125 -20.516 -16.438 1 95.12 89 PRO A CA 1
ATOM 673 C C . PRO A 1 89 ? 19.625 -20.297 -16.281 1 95.12 89 PRO A C 1
ATOM 675 O O . PRO A 1 89 ? 20.109 -20.016 -15.18 1 95.12 89 PRO A O 1
ATOM 678 N N . PRO A 1 90 ? 20.344 -20.375 -17.391 1 94.38 90 PRO A N 1
ATOM 679 C CA . PRO A 1 90 ? 21.781 -20.094 -17.312 1 94.38 90 PRO A CA 1
ATOM 680 C C . PRO A 1 90 ? 22.078 -18.594 -17.203 1 94.38 90 PRO A C 1
ATOM 682 O O . PRO A 1 90 ? 23.156 -18.219 -16.719 1 94.38 90 PRO A O 1
ATOM 685 N N . GLU A 1 91 ? 21.234 -17.766 -17.641 1 95.06 91 GLU A N 1
ATOM 686 C CA . GLU A 1 91 ? 21.438 -16.312 -17.625 1 95.06 91 GLU A CA 1
ATOM 687 C C . GLU A 1 91 ? 21.109 -15.719 -16.266 1 95.06 91 GLU A C 1
ATOM 689 O O . GLU A 1 91 ? 20.328 -16.297 -15.508 1 95.06 91 GLU A O 1
ATOM 694 N N . SER A 1 92 ? 21.703 -14.57 -16 1 97.31 92 SER A N 1
ATOM 695 C CA . SER A 1 92 ? 21.312 -13.75 -14.859 1 97.31 92 SER A CA 1
ATOM 696 C C . SER A 1 92 ? 20.391 -12.617 -15.289 1 97.31 92 SER A C 1
ATOM 698 O O . SER A 1 92 ? 20.375 -12.234 -16.453 1 97.31 92 SER A O 1
ATOM 700 N N . PHE A 1 93 ? 19.641 -12.148 -14.383 1 98.56 93 PHE A N 1
ATOM 701 C CA . PHE A 1 93 ? 18.656 -11.125 -14.672 1 98.56 93 PHE A CA 1
ATOM 702 C C . PHE A 1 93 ? 18.875 -9.891 -13.797 1 98.56 93 PHE A C 1
ATOM 704 O O . PHE A 1 93 ? 19.328 -10.008 -12.656 1 98.56 93 PHE A O 1
ATOM 711 N N . ASP A 1 94 ? 18.562 -8.719 -14.328 1 98.62 94 ASP A N 1
ATOM 712 C CA . ASP A 1 94 ? 18.609 -7.488 -13.547 1 98.62 94 ASP A CA 1
ATOM 713 C C . ASP A 1 94 ? 17.344 -7.309 -12.719 1 98.62 94 ASP A C 1
ATOM 715 O O . ASP A 1 94 ? 17.375 -6.664 -11.664 1 98.62 94 ASP A O 1
ATOM 719 N N . VAL A 1 95 ? 16.219 -7.797 -13.227 1 98.75 95 VAL A N 1
ATOM 720 C CA . VAL A 1 95 ? 14.953 -7.773 -12.5 1 98.75 95 VAL A CA 1
ATOM 721 C C . VAL A 1 95 ? 14.219 -9.094 -12.703 1 98.75 95 VAL A C 1
ATOM 723 O O . VAL A 1 95 ? 14.047 -9.547 -13.844 1 98.75 95 VAL A O 1
ATOM 726 N N . ILE A 1 96 ? 13.883 -9.727 -11.672 1 98.88 96 ILE A N 1
ATOM 727 C CA . ILE A 1 96 ? 12.953 -10.852 -11.664 1 98.88 96 ILE A CA 1
ATOM 728 C C . ILE A 1 96 ? 11.633 -10.414 -11.023 1 98.88 96 ILE A C 1
ATOM 730 O O . ILE A 1 96 ? 11.594 -10.047 -9.852 1 98.88 96 ILE A O 1
ATOM 734 N N . LEU A 1 97 ? 10.617 -10.414 -11.805 1 98.88 97 LEU A N 1
ATOM 735 C CA . LEU A 1 97 ? 9.266 -10.102 -11.352 1 98.88 97 LEU A CA 1
ATOM 736 C C . LEU A 1 97 ? 8.453 -11.367 -11.117 1 98.88 97 LEU A C 1
ATOM 738 O O . LEU A 1 97 ? 8.477 -12.281 -11.953 1 98.88 97 LEU A O 1
ATOM 742 N N . ALA A 1 98 ? 7.816 -11.461 -10.039 1 98.81 98 ALA A N 1
ATOM 743 C CA . ALA A 1 98 ? 6.812 -12.484 -9.75 1 98.81 98 ALA A CA 1
ATOM 744 C C . ALA A 1 98 ? 5.578 -11.867 -9.102 1 98.81 98 ALA A C 1
ATOM 746 O O . ALA A 1 98 ? 5.52 -11.711 -7.879 1 98.81 98 ALA A O 1
ATOM 747 N N . ASN A 1 99 ? 4.641 -11.523 -9.898 1 98.38 99 ASN A N 1
ATOM 748 C CA . ASN A 1 99 ? 3.416 -10.867 -9.453 1 98.38 99 ASN A CA 1
ATOM 749 C C . ASN A 1 99 ? 2.262 -11.852 -9.336 1 98.38 99 ASN A C 1
ATOM 751 O O . ASN A 1 99 ? 1.684 -12.266 -10.344 1 98.38 99 ASN A O 1
ATOM 755 N N . ALA A 1 100 ? 1.91 -12.211 -8.078 1 96.56 100 ALA A N 1
ATOM 756 C CA . ALA A 1 100 ? 0.795 -13.102 -7.785 1 96.56 100 ALA A CA 1
ATOM 757 C C . ALA A 1 100 ? 1.008 -14.477 -8.422 1 96.56 100 ALA A C 1
ATOM 759 O O . ALA A 1 100 ? 0.082 -15.047 -9 1 96.56 100 ALA A O 1
ATOM 760 N N . SER A 1 101 ? 2.203 -15.031 -8.297 1 97.56 101 SER A N 1
ATOM 761 C CA . SER A 1 101 ? 2.525 -16.312 -8.891 1 97.56 101 SER A CA 1
ATOM 762 C C . SER A 1 101 ? 3.182 -17.25 -7.879 1 97.56 101 SER A C 1
ATOM 764 O O . SER A 1 101 ? 2.91 -18.453 -7.863 1 97.56 101 SER A O 1
ATOM 766 N N . LEU A 1 102 ? 3.916 -16.672 -6.918 1 97.81 102 LEU A N 1
ATOM 767 C CA . LEU A 1 102 ? 4.734 -17.516 -6.059 1 97.81 102 LEU A CA 1
ATOM 768 C C . LEU A 1 102 ? 3.891 -18.156 -4.957 1 97.81 102 LEU A C 1
ATOM 770 O O . LEU A 1 102 ? 4.312 -19.125 -4.324 1 97.81 102 LEU A O 1
ATOM 774 N N . GLN A 1 103 ? 2.674 -17.625 -4.68 1 94.62 103 GLN A N 1
ATOM 775 C CA . GLN A 1 103 ? 1.821 -18.219 -3.656 1 94.62 103 GLN A CA 1
ATOM 776 C C . GLN A 1 103 ? 1.42 -19.641 -4.035 1 94.62 103 GLN A C 1
ATOM 778 O O . GLN A 1 103 ? 0.923 -20.391 -3.193 1 94.62 103 GLN A O 1
ATOM 783 N N . TRP A 1 104 ? 1.662 -20.031 -5.262 1 93.44 104 TRP A N 1
ATOM 784 C CA . TRP A 1 104 ? 1.284 -21.344 -5.75 1 93.44 104 TRP A CA 1
ATOM 785 C C . TRP A 1 104 ? 2.477 -22.297 -5.73 1 93.44 104 TRP A C 1
ATOM 787 O O . TRP A 1 104 ? 2.348 -23.469 -6.074 1 93.44 104 TRP A O 1
ATOM 797 N N . VAL A 1 105 ? 3.617 -21.828 -5.41 1 96.06 105 VAL A N 1
ATOM 798 C CA . VAL A 1 105 ? 4.844 -22.609 -5.41 1 96.06 105 VAL A CA 1
ATOM 799 C C . VAL A 1 105 ? 5.234 -22.953 -3.973 1 96.06 105 VAL A C 1
ATOM 801 O O . VAL A 1 105 ? 5.332 -22.078 -3.119 1 96.06 105 VAL A O 1
ATOM 804 N N . PRO A 1 106 ? 5.441 -24.203 -3.631 1 94.06 106 PRO A N 1
ATOM 805 C CA . PRO A 1 106 ? 5.789 -24.578 -2.258 1 94.06 106 PRO A CA 1
ATOM 806 C C . PRO A 1 106 ? 7.234 -24.234 -1.898 1 94.06 106 PRO A C 1
ATOM 808 O O . PRO A 1 106 ? 8.008 -23.812 -2.764 1 94.06 106 PRO A O 1
ATOM 811 N N . ASP A 1 107 ? 7.586 -24.297 -0.694 1 95.75 107 ASP A N 1
ATOM 812 C CA . ASP A 1 107 ? 8.93 -24.234 -0.123 1 95.75 107 ASP A CA 1
ATOM 813 C C . ASP A 1 107 ? 9.602 -22.906 -0.425 1 95.75 107 ASP A C 1
ATOM 815 O O . ASP A 1 107 ? 10.695 -22.875 -0.998 1 95.75 107 ASP A O 1
ATOM 819 N N . HIS A 1 108 ? 9.039 -21.844 0.048 1 97.56 108 HIS A N 1
ATOM 820 C CA . HIS A 1 108 ? 9.57 -20.5 -0.147 1 97.56 108 HIS A CA 1
ATOM 821 C C . HIS A 1 108 ? 10.953 -20.359 0.479 1 97.56 108 HIS A C 1
ATOM 823 O O . HIS A 1 108 ? 11.773 -19.562 0.014 1 97.56 108 HIS A O 1
ATOM 829 N N . ALA A 1 109 ? 11.266 -21.156 1.495 1 97.5 109 ALA A N 1
ATOM 830 C CA . ALA A 1 109 ? 12.555 -21.078 2.178 1 97.5 109 ALA A CA 1
ATOM 831 C C . ALA A 1 109 ? 13.703 -21.406 1.222 1 97.5 109 ALA A C 1
ATOM 833 O O . ALA A 1 109 ? 14.812 -20.875 1.375 1 97.5 109 ALA A O 1
ATOM 834 N N . THR A 1 110 ? 13.383 -22.219 0.234 1 97.5 110 THR A N 1
ATOM 835 C CA . THR A 1 110 ? 14.398 -22.594 -0.748 1 97.5 110 THR A CA 1
ATOM 836 C C . THR A 1 110 ? 14.211 -21.797 -2.037 1 97.5 110 THR A C 1
ATOM 838 O O . THR A 1 110 ? 15.195 -21.391 -2.668 1 97.5 110 THR A O 1
ATOM 841 N N . LEU A 1 111 ? 13.016 -21.547 -2.393 1 98 111 LEU A N 1
ATOM 842 C CA . LEU A 1 111 ? 12.68 -20.922 -3.668 1 98 111 LEU A CA 1
ATOM 843 C C . LEU A 1 111 ? 13.219 -19.5 -3.734 1 98 111 LEU A C 1
ATOM 845 O O . LEU A 1 111 ? 13.898 -19.141 -4.699 1 98 111 LEU A O 1
ATOM 849 N N . TYR A 1 112 ? 12.945 -18.656 -2.758 1 98.44 112 TYR A N 1
ATOM 850 C CA . TYR A 1 112 ? 13.281 -17.234 -2.809 1 98.44 112 TYR A CA 1
ATOM 851 C C . TYR A 1 112 ? 14.789 -17.031 -2.883 1 98.44 112 TYR A C 1
ATOM 853 O O . TYR A 1 112 ? 15.281 -16.281 -3.73 1 98.44 112 TYR A O 1
ATOM 861 N N . PRO A 1 113 ? 15.586 -17.75 -2.004 1 98.25 113 PRO A N 1
ATOM 862 C CA . PRO A 1 113 ? 17.047 -17.641 -2.133 1 98.25 113 PRO A CA 1
ATOM 863 C C . PRO A 1 113 ? 17.547 -18.078 -3.506 1 98.25 113 PRO A C 1
ATOM 865 O O . PRO A 1 113 ? 18.469 -17.469 -4.055 1 98.25 113 PRO A O 1
ATOM 868 N N . ARG A 1 114 ? 16.953 -19.094 -4.027 1 98.12 114 ARG A N 1
ATOM 869 C CA . ARG A 1 114 ? 17.359 -19.547 -5.355 1 98.12 114 ARG A CA 1
ATOM 870 C C . ARG A 1 114 ? 17.078 -18.484 -6.406 1 98.12 114 ARG A C 1
ATOM 872 O O . ARG A 1 114 ? 17.938 -18.188 -7.254 1 98.12 114 ARG A O 1
ATOM 879 N N . LEU A 1 115 ? 15.922 -17.875 -6.363 1 98.56 115 LEU A N 1
ATOM 880 C CA . LEU A 1 115 ? 15.586 -16.812 -7.309 1 98.56 115 LEU A CA 1
ATOM 881 C C . LEU A 1 115 ? 16.531 -15.633 -7.16 1 98.56 115 LEU A C 1
ATOM 883 O O . LEU A 1 115 ? 16.953 -15.039 -8.156 1 98.56 115 LEU A O 1
ATOM 887 N N . LEU A 1 116 ? 16.875 -15.281 -5.953 1 98 116 LEU A N 1
ATOM 888 C CA . LEU A 1 116 ? 17.828 -14.203 -5.699 1 98 116 LEU A CA 1
ATOM 889 C C . LEU A 1 116 ? 19.188 -14.508 -6.344 1 98 116 LEU A C 1
ATOM 891 O O . LEU A 1 116 ? 19.844 -13.609 -6.871 1 98 116 LEU A O 1
ATOM 895 N N . SER A 1 117 ? 19.547 -15.781 -6.336 1 97.38 117 SER A N 1
ATOM 896 C CA . SER A 1 117 ? 20.844 -16.188 -6.875 1 97.38 117 SER A CA 1
ATOM 897 C C . SER A 1 117 ? 20.875 -16.078 -8.391 1 97.38 117 SER A C 1
ATOM 899 O O . SER A 1 117 ? 21.938 -16.094 -9 1 97.38 117 SER A O 1
ATOM 901 N N . LYS A 1 118 ? 19.734 -15.914 -9.031 1 98.25 118 LYS A N 1
ATOM 902 C CA . LYS A 1 118 ? 19.641 -15.805 -10.484 1 98.25 118 LYS A CA 1
ATOM 903 C C . LYS A 1 118 ? 19.734 -14.352 -10.93 1 98.25 118 LYS A C 1
ATOM 905 O O . LYS A 1 118 ? 19.719 -14.062 -12.133 1 98.25 118 LYS A O 1
ATOM 910 N N . LEU A 1 119 ? 19.922 -13.484 -9.945 1 98.12 119 LEU A N 1
ATOM 911 C CA . LEU A 1 119 ? 20.031 -12.062 -10.25 1 98.12 119 LEU A CA 1
ATOM 912 C C . LEU A 1 119 ? 21.484 -11.688 -10.562 1 98.12 119 LEU A C 1
ATOM 914 O O . LEU A 1 119 ? 22.406 -12.227 -9.953 1 98.12 119 LEU A O 1
ATOM 918 N N . ALA A 1 120 ? 21.672 -10.75 -11.492 1 97.56 120 ALA A N 1
ATOM 919 C CA . ALA A 1 120 ? 22.953 -10.062 -11.641 1 97.56 120 ALA A CA 1
ATOM 920 C C . ALA A 1 120 ? 23.266 -9.227 -10.406 1 97.56 120 ALA A C 1
ATOM 922 O O . ALA A 1 120 ? 22.375 -8.891 -9.625 1 97.56 120 ALA A O 1
ATOM 923 N N . PRO A 1 121 ? 24.562 -8.945 -10.227 1 96.44 121 PRO A N 1
ATOM 924 C CA . PRO A 1 121 ? 24.891 -8.055 -9.117 1 96.44 121 PRO A CA 1
ATOM 925 C C . PRO A 1 121 ? 24.078 -6.758 -9.141 1 96.44 121 PRO A C 1
ATOM 927 O O . PRO A 1 121 ? 23.984 -6.113 -10.188 1 96.44 121 PRO A O 1
ATOM 930 N N . GLY A 1 122 ? 23.453 -6.484 -8.023 1 96.31 122 GLY A N 1
ATOM 931 C CA . GLY A 1 122 ? 22.656 -5.27 -7.922 1 96.31 122 GLY A CA 1
ATOM 932 C C . GLY A 1 122 ? 21.25 -5.426 -8.461 1 96.31 122 GLY A C 1
ATOM 933 O O . GLY A 1 122 ? 20.453 -4.496 -8.383 1 96.31 122 GLY A O 1
ATOM 934 N N . GLY A 1 123 ? 20.938 -6.629 -8.969 1 97.94 123 GLY A N 1
ATOM 935 C CA . GLY A 1 123 ? 19.609 -6.887 -9.5 1 97.94 123 GLY A CA 1
ATOM 936 C C . GLY A 1 123 ? 18.547 -6.988 -8.43 1 97.94 123 GLY A C 1
ATOM 937 O O . GLY A 1 123 ? 18.875 -7.086 -7.238 1 97.94 123 GLY A O 1
ATOM 938 N N . SER A 1 124 ? 17.266 -6.961 -8.844 1 98.5 124 SER A N 1
ATOM 939 C CA . SER A 1 124 ? 16.156 -6.934 -7.895 1 98.5 124 SER A CA 1
ATOM 940 C C . SER A 1 124 ? 15.188 -8.086 -8.133 1 98.5 124 SER A C 1
ATOM 942 O O . SER A 1 124 ? 14.82 -8.367 -9.281 1 98.5 124 SER A O 1
ATOM 944 N N . LEU A 1 125 ? 14.867 -8.773 -7.086 1 98.81 125 LEU A N 1
ATOM 945 C CA . LEU A 1 125 ? 13.719 -9.672 -7.039 1 98.81 125 LEU A CA 1
ATOM 946 C C . LEU A 1 125 ? 12.484 -8.945 -6.523 1 98.81 125 LEU A C 1
ATOM 948 O O . LEU A 1 125 ? 12.461 -8.484 -5.383 1 98.81 125 LEU A O 1
ATOM 952 N N . ALA A 1 126 ? 11.453 -8.758 -7.355 1 98.88 126 ALA A N 1
ATOM 953 C CA . ALA A 1 126 ? 10.219 -8.07 -7.008 1 98.88 126 ALA A CA 1
ATOM 954 C C . ALA A 1 126 ? 9.039 -9.039 -6.977 1 98.88 126 ALA A C 1
ATOM 956 O O . ALA A 1 126 ? 8.664 -9.602 -8.008 1 98.88 126 ALA A O 1
ATOM 957 N N . VAL A 1 127 ? 8.445 -9.148 -5.789 1 98.81 127 VAL A N 1
ATOM 958 C CA . VAL A 1 127 ? 7.41 -10.164 -5.598 1 98.81 127 VAL A CA 1
ATOM 959 C C . VAL A 1 127 ? 6.184 -9.523 -4.953 1 98.81 127 VAL A C 1
ATOM 961 O O . VAL A 1 127 ? 6.305 -8.719 -4.031 1 98.81 127 VAL A O 1
ATOM 964 N N . GLN A 1 128 ? 5.062 -9.836 -5.426 1 98.44 128 GLN A N 1
ATOM 965 C CA . GLN A 1 128 ? 3.783 -9.516 -4.805 1 98.44 128 GLN A CA 1
ATOM 966 C C . GLN A 1 128 ? 2.887 -10.75 -4.727 1 98.44 128 GLN A C 1
ATOM 968 O O . GLN A 1 128 ? 2.744 -11.484 -5.703 1 98.44 128 GLN A O 1
ATOM 973 N N . THR A 1 129 ? 2.373 -11.031 -3.562 1 97.69 129 THR A N 1
ATOM 974 C CA . THR A 1 129 ? 1.445 -12.141 -3.365 1 97.69 129 THR A CA 1
ATOM 975 C C . THR A 1 129 ? 0.212 -11.68 -2.592 1 97.69 129 THR A C 1
ATOM 977 O O . THR A 1 129 ? 0.291 -10.758 -1.781 1 97.69 129 THR A O 1
ATOM 980 N N . PRO A 1 130 ? -0.922 -12.32 -2.846 1 95.75 130 PRO A N 1
ATOM 981 C CA . PRO A 1 130 ? -2.078 -12.055 -1.985 1 95.75 130 PRO A CA 1
ATOM 982 C C . PRO A 1 130 ? -1.825 -12.422 -0.526 1 95.75 130 PRO A C 1
ATOM 984 O O . PRO A 1 130 ? -1.069 -13.359 -0.244 1 95.75 130 PRO A O 1
ATOM 987 N N . ASP A 1 131 ? -2.365 -11.727 0.368 1 96.5 131 ASP A N 1
ATOM 988 C CA . ASP A 1 131 ? -2.336 -12 1.802 1 96.5 131 ASP A CA 1
ATOM 989 C C . ASP A 1 131 ? -3.746 -12 2.387 1 96.5 131 ASP A C 1
ATOM 991 O O . ASP A 1 131 ? -4.031 -11.266 3.336 1 96.5 131 ASP A O 1
ATOM 995 N N . ASN A 1 132 ? -4.625 -12.938 1.943 1 93.69 132 ASN A N 1
ATOM 996 C CA . ASN A 1 132 ? -6.043 -12.781 2.256 1 93.69 132 ASN A CA 1
ATOM 997 C C . ASN A 1 132 ? -6.625 -14.062 2.85 1 93.69 132 ASN A C 1
ATOM 999 O O . ASN A 1 132 ? -7.832 -14.148 3.084 1 93.69 132 ASN A O 1
ATOM 1003 N N . LEU A 1 133 ? -5.781 -15.062 3.146 1 91.81 133 LEU A N 1
ATOM 1004 C CA . LEU A 1 133 ? -6.285 -16.344 3.621 1 91.81 133 LEU A CA 1
ATOM 1005 C C . LEU A 1 133 ? -6.934 -16.203 4.996 1 91.81 133 LEU A C 1
ATOM 1007 O O . LEU A 1 133 ? -7.816 -16.984 5.352 1 91.81 133 LEU A O 1
ATOM 1011 N N . GLN A 1 134 ? -6.5 -15.188 5.711 1 92.88 134 GLN A N 1
ATOM 1012 C CA . GLN A 1 134 ? -7.066 -15.016 7.043 1 92.88 134 GLN A CA 1
ATOM 1013 C C . GLN A 1 134 ? -8.102 -13.891 7.059 1 92.88 134 GLN A C 1
ATOM 1015 O O . GLN A 1 134 ? -8.656 -13.562 8.109 1 92.88 134 GLN A O 1
ATOM 1020 N N . GLU A 1 135 ? -8.352 -13.273 5.934 1 96.31 135 GLU A N 1
ATOM 1021 C CA . GLU A 1 135 ? -9.453 -12.32 5.828 1 96.31 135 GLU A CA 1
ATOM 1022 C C . GLU A 1 135 ? -10.805 -13.008 6.023 1 96.31 135 GLU A C 1
ATOM 1024 O O . GLU A 1 135 ? -10.961 -14.188 5.68 1 96.31 135 GLU A O 1
ATOM 1029 N N . PRO A 1 136 ? -11.789 -12.305 6.516 1 97.44 136 PRO A N 1
ATOM 1030 C CA . PRO A 1 136 ? -13.102 -12.906 6.777 1 97.44 136 PRO A CA 1
ATOM 1031 C C . PRO A 1 136 ? -13.648 -13.664 5.574 1 97.44 136 PRO A C 1
ATOM 1033 O O . PRO A 1 136 ? -14.188 -14.766 5.723 1 97.44 136 PRO A O 1
ATOM 1036 N N . ALA A 1 137 ? -13.492 -13.148 4.41 1 96.88 137 ALA A N 1
ATOM 1037 C CA . ALA A 1 137 ? -14.062 -13.789 3.229 1 96.88 137 ALA A CA 1
ATOM 1038 C C . ALA A 1 137 ? -13.555 -15.219 3.08 1 96.88 137 ALA A C 1
ATOM 1040 O O . ALA A 1 137 ? -14.328 -16.125 2.742 1 96.88 137 ALA A O 1
ATOM 1041 N N . HIS A 1 138 ? -12.305 -15.469 3.303 1 95.31 138 HIS A N 1
ATOM 1042 C CA . HIS A 1 138 ? -11.727 -16.797 3.191 1 95.31 138 HIS A CA 1
ATOM 1043 C C . HIS A 1 138 ? -12.023 -17.641 4.438 1 95.31 138 HIS A C 1
ATOM 1045 O O . HIS A 1 138 ? -12.375 -18.812 4.332 1 95.31 138 HIS A O 1
ATOM 1051 N N . ARG A 1 139 ? -11.906 -17.062 5.613 1 95.94 139 ARG A N 1
ATOM 1052 C CA . ARG A 1 139 ? -12.172 -17.766 6.863 1 95.94 139 ARG A CA 1
ATOM 1053 C C . ARG A 1 139 ? -13.609 -18.281 6.91 1 95.94 139 ARG A C 1
ATOM 1055 O O . ARG A 1 139 ? -13.852 -19.406 7.344 1 95.94 139 ARG A O 1
ATOM 1062 N N . LEU A 1 140 ? -14.516 -17.438 6.473 1 97.19 140 LEU A N 1
ATOM 1063 C CA . LEU A 1 140 ? -15.938 -17.781 6.539 1 97.19 140 LEU A CA 1
ATOM 1064 C C . LEU A 1 140 ? -16.266 -18.922 5.59 1 97.19 140 LEU A C 1
ATOM 1066 O O . LEU A 1 140 ? -17.125 -19.75 5.887 1 97.19 140 LEU A O 1
ATOM 1070 N N . ALA A 1 141 ? -15.586 -19 4.43 1 95.62 141 ALA A N 1
ATOM 1071 C CA . ALA A 1 141 ? -15.766 -20.141 3.535 1 95.62 141 ALA A CA 1
ATOM 1072 C C . ALA A 1 141 ? -15.383 -21.438 4.227 1 95.62 141 ALA A C 1
ATOM 1074 O O . ALA A 1 141 ? -16.109 -22.438 4.145 1 95.62 141 ALA A O 1
ATOM 1075 N N . ARG A 1 142 ? -14.273 -21.406 4.93 1 94.06 142 ARG A N 1
ATOM 1076 C CA . ARG A 1 142 ? -13.828 -22.578 5.676 1 94.06 142 ARG A CA 1
ATOM 1077 C C . ARG A 1 142 ? -14.828 -22.938 6.77 1 94.06 142 ARG A C 1
ATOM 1079 O O . ARG A 1 142 ? -15.125 -24.109 6.98 1 94.06 142 ARG A O 1
ATOM 1086 N N . GLU A 1 143 ? -15.328 -21.938 7.441 1 95.06 143 GLU A N 1
ATOM 1087 C CA . GLU A 1 143 ? -16.25 -22.156 8.555 1 95.06 143 GLU A CA 1
ATOM 1088 C C . GLU A 1 143 ? -17.562 -22.734 8.062 1 95.06 143 GLU A C 1
ATOM 1090 O O . GLU A 1 143 ? -18.094 -23.688 8.656 1 95.06 143 GLU A O 1
ATOM 1095 N N . VAL A 1 144 ? -18.109 -22.156 7.012 1 95.75 144 VAL A N 1
ATOM 1096 C CA . VAL A 1 144 ? -19.359 -22.656 6.449 1 95.75 144 VAL A CA 1
ATOM 1097 C C . VAL A 1 144 ? -19.172 -24.094 5.973 1 95.75 144 VAL A C 1
ATOM 1099 O O . VAL A 1 144 ? -20.062 -24.938 6.164 1 95.75 144 VAL A O 1
ATOM 1102 N N . ALA A 1 145 ? -18.047 -24.406 5.387 1 94.62 145 ALA A N 1
ATOM 1103 C CA . ALA A 1 145 ? -17.734 -25.766 4.934 1 94.62 145 ALA A CA 1
ATOM 1104 C C . ALA A 1 145 ? -17.672 -26.734 6.109 1 94.62 145 ALA A C 1
ATOM 1106 O O . ALA A 1 145 ? -18.156 -27.859 6.016 1 94.62 145 ALA A O 1
ATOM 1107 N N . ALA A 1 146 ? -17.203 -26.266 7.176 1 92.88 146 ALA A N 1
ATOM 1108 C CA . ALA A 1 146 ? -16.969 -27.125 8.336 1 92.88 146 ALA A CA 1
ATOM 1109 C C . ALA A 1 146 ? -18.25 -27.312 9.148 1 92.88 146 ALA A C 1
ATOM 1111 O O . ALA A 1 146 ? -18.375 -28.266 9.914 1 92.88 146 ALA A O 1
ATOM 1112 N N . GLN A 1 147 ? -19.203 -26.438 9 1 90.94 147 GLN A N 1
ATOM 1113 C CA . GLN A 1 147 ? -20.344 -26.438 9.906 1 90.94 147 GLN A CA 1
ATOM 1114 C C . GLN A 1 147 ? -21.609 -26.875 9.188 1 90.94 147 GLN A C 1
ATOM 1116 O O . GLN A 1 147 ? -22.625 -27.141 9.82 1 90.94 147 GLN A O 1
ATOM 1121 N N . GLY A 1 148 ? -21.609 -27 7.906 1 87.75 148 GLY A N 1
ATOM 1122 C CA . GLY A 1 148 ? -22.812 -27.359 7.172 1 87.75 148 GLY A CA 1
ATOM 1123 C C . GLY A 1 148 ? -23.078 -28.844 7.148 1 87.75 148 GLY A C 1
ATOM 1124 O O . GLY A 1 148 ? -22.297 -29.625 7.68 1 87.75 148 GLY A O 1
ATOM 1125 N N . PRO A 1 149 ? -24.234 -29.188 6.602 1 91.31 149 PRO A N 1
ATOM 1126 C CA . PRO A 1 149 ? -24.594 -30.594 6.5 1 91.31 149 PRO A CA 1
ATOM 1127 C C . PRO A 1 149 ? -23.625 -31.406 5.652 1 91.31 149 PRO A C 1
ATOM 1129 O O . PRO A 1 149 ? -23.562 -32.625 5.766 1 91.31 149 PRO A O 1
ATOM 1132 N N . TRP A 1 150 ? -22.859 -30.656 4.996 1 92.5 150 TRP A N 1
ATOM 1133 C CA . TRP A 1 150 ? -21.906 -31.266 4.074 1 92.5 150 TRP A CA 1
ATOM 1134 C C . TRP A 1 150 ? -20.562 -31.5 4.758 1 92.5 150 TRP A C 1
ATOM 1136 O O . TRP A 1 150 ? -19.625 -32 4.141 1 92.5 150 TRP A O 1
ATOM 1146 N N . ALA A 1 151 ? -20.344 -31.141 5.941 1 90.25 151 ALA A N 1
ATOM 1147 C CA . ALA A 1 151 ? -19.047 -31.047 6.621 1 90.25 151 ALA A CA 1
ATOM 1148 C C . ALA A 1 151 ? -18.312 -32.375 6.594 1 90.25 151 ALA A C 1
ATOM 1150 O O . ALA A 1 151 ? -17.094 -32.438 6.383 1 90.25 151 ALA A O 1
ATOM 1151 N N . ALA A 1 152 ? -19.047 -33.406 6.691 1 87.75 152 ALA A N 1
ATOM 1152 C CA . ALA A 1 152 ? -18.453 -34.719 6.801 1 87.75 152 ALA A CA 1
ATOM 1153 C C . ALA A 1 152 ? -17.797 -35.156 5.488 1 87.75 152 ALA A C 1
ATOM 1155 O O . ALA A 1 152 ? -16.859 -35.938 5.48 1 87.75 152 ALA A O 1
ATOM 1156 N N . ARG A 1 153 ? -18.25 -34.594 4.43 1 86 153 ARG A N 1
ATOM 1157 C CA . ARG A 1 153 ? -17.766 -35 3.113 1 86 153 ARG A CA 1
ATOM 1158 C C . ARG A 1 153 ? -16.688 -34.031 2.621 1 86 153 ARG A C 1
ATOM 1160 O O . ARG A 1 153 ? -15.984 -34.312 1.644 1 86 153 ARG A O 1
ATOM 1167 N N . MET A 1 154 ? -16.562 -32.969 3.297 1 86.38 154 MET A N 1
ATOM 1168 C CA . MET A 1 154 ? -15.664 -31.953 2.773 1 86.38 154 MET A CA 1
ATOM 1169 C C . MET A 1 154 ? -14.227 -32.219 3.195 1 86.38 154 MET A C 1
ATOM 1171 O O . MET A 1 154 ? -13.969 -32.562 4.352 1 86.38 154 MET A O 1
ATOM 1175 N N . SER A 1 155 ? -13.383 -32.281 2.199 1 78.75 155 SER A N 1
ATOM 1176 C CA . SER A 1 155 ? -11.953 -32.375 2.459 1 78.75 155 SER A CA 1
ATOM 1177 C C . SER A 1 155 ? -11.336 -31.016 2.688 1 78.75 155 SER A C 1
ATOM 1179 O O . SER A 1 155 ? -11.883 -30 2.232 1 78.75 155 SER A O 1
ATOM 1181 N N . GLU A 1 156 ? -10.297 -31.016 3.416 1 75.06 156 GLU A N 1
ATOM 1182 C CA . GLU A 1 156 ? -9.625 -29.75 3.68 1 75.06 156 GLU A CA 1
ATOM 1183 C C . GLU A 1 156 ? -8.961 -29.203 2.42 1 75.06 156 GLU A C 1
ATOM 1185 O O . GLU A 1 156 ? -8.43 -29.953 1.61 1 75.06 156 GLU A O 1
ATOM 1190 N N . THR A 1 157 ? -9.234 -28.016 2.107 1 71.44 157 THR A N 1
ATOM 1191 C CA . THR A 1 157 ? -8.523 -27.312 1.049 1 71.44 157 THR A CA 1
ATOM 1192 C C . THR A 1 157 ? -7.141 -26.891 1.519 1 71.44 157 THR A C 1
ATOM 1194 O O . THR A 1 157 ? -7.008 -26.203 2.533 1 71.44 157 THR A O 1
ATOM 1197 N N . ARG A 1 158 ? -6.145 -27.469 0.789 1 71.19 158 ARG A N 1
ATOM 1198 C CA . ARG A 1 158 ? -4.789 -27.156 1.227 1 71.19 158 ARG A CA 1
ATOM 1199 C C . ARG A 1 158 ? -4.148 -26.125 0.311 1 71.19 158 ARG A C 1
ATOM 1201 O O . ARG A 1 158 ? -4.273 -26.203 -0.913 1 71.19 158 ARG A O 1
ATOM 1208 N N . HIS A 1 159 ? -3.646 -25.094 0.961 1 77.06 159 HIS A N 1
ATOM 1209 C CA . HIS A 1 159 ? -2.807 -24.109 0.286 1 77.06 159 HIS A CA 1
ATOM 1210 C C . HIS A 1 159 ? -1.35 -24.25 0.71 1 77.06 159 HIS A C 1
ATOM 1212 O O . HIS A 1 159 ? -1.062 -24.672 1.831 1 77.06 159 HIS A O 1
ATOM 1218 N N . PRO A 1 160 ? -0.494 -23.938 -0.334 1 82 160 PRO A N 1
ATOM 1219 C CA . PRO A 1 160 ? 0.892 -23.828 0.127 1 82 160 PRO A CA 1
ATOM 1220 C C . PRO A 1 160 ? 1.054 -22.844 1.283 1 82 160 PRO A C 1
ATOM 1222 O O . PRO A 1 160 ? 0.264 -21.906 1.416 1 82 160 PRO A O 1
ATOM 1225 N N . ASP A 1 161 ? 2.041 -23.094 1.996 1 81.56 161 ASP A N 1
ATOM 1226 C CA . ASP A 1 161 ? 2.299 -22.234 3.15 1 81.56 161 ASP A CA 1
ATOM 1227 C C . ASP A 1 161 ? 2.572 -20.797 2.717 1 81.56 161 ASP A C 1
ATOM 1229 O O . ASP A 1 161 ? 3.316 -20.562 1.765 1 81.56 161 ASP A O 1
ATOM 1233 N N . ARG A 1 162 ? 1.928 -19.922 3.316 1 87.56 162 ARG A N 1
ATOM 1234 C CA . ARG A 1 162 ? 2.209 -18.5 3.195 1 87.56 162 ARG A CA 1
ATOM 1235 C C . ARG A 1 162 ? 2.771 -17.938 4.496 1 87.56 162 AR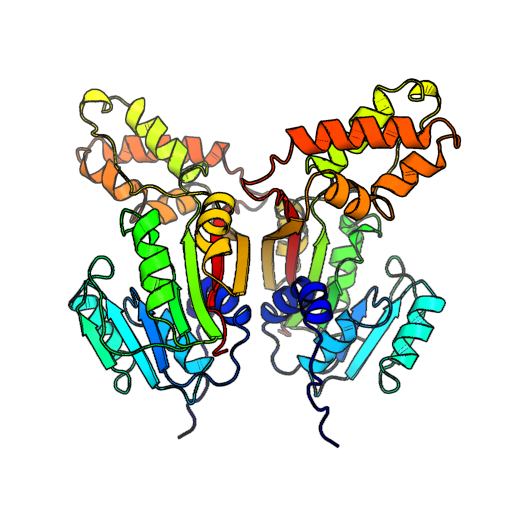G A C 1
ATOM 1237 O O . ARG A 1 162 ? 2.396 -18.375 5.582 1 87.56 162 ARG A O 1
ATOM 1244 N N . HIS A 1 163 ? 3.709 -17.062 4.289 1 93.19 163 HIS A N 1
ATOM 1245 C CA . HIS A 1 163 ? 4.375 -16.5 5.457 1 93.19 163 HIS A CA 1
ATOM 1246 C C . HIS A 1 163 ? 4.16 -14.992 5.547 1 93.19 163 HIS A C 1
ATOM 1248 O O . HIS A 1 163 ? 3.891 -14.336 4.539 1 93.19 163 HIS A O 1
ATOM 1254 N N . PRO A 1 164 ? 4.23 -14.5 6.75 1 93 164 PRO A N 1
ATOM 1255 C CA . PRO A 1 164 ? 4.121 -13.047 6.91 1 93 164 PRO A CA 1
ATOM 1256 C C . PRO A 1 164 ? 5.348 -12.305 6.387 1 93 164 PRO A C 1
ATOM 1258 O O . PRO A 1 164 ? 6.383 -12.922 6.121 1 93 164 PRO A O 1
ATOM 1261 N N . ALA A 1 165 ? 5.207 -11.047 6.223 1 93.81 165 ALA A N 1
ATOM 1262 C CA . ALA A 1 165 ? 6.258 -10.188 5.684 1 93.81 165 ALA A CA 1
ATOM 1263 C C . ALA A 1 165 ? 7.555 -10.352 6.469 1 93.81 165 ALA A C 1
ATOM 1265 O O . ALA A 1 165 ? 8.641 -10.367 5.891 1 93.81 165 ALA A O 1
ATOM 1266 N N . GLU A 1 166 ? 7.457 -10.523 7.777 1 94 166 GLU A N 1
ATOM 1267 C CA . GLU A 1 166 ? 8.625 -10.625 8.656 1 94 166 GLU A CA 1
ATOM 1268 C C . GLU A 1 166 ? 9.445 -11.867 8.336 1 94 166 GLU A C 1
ATOM 1270 O O . GLU A 1 166 ? 10.672 -11.844 8.406 1 94 166 GLU A O 1
ATOM 1275 N N . TRP A 1 167 ? 8.742 -12.883 8.039 1 95.44 167 TRP A N 1
ATOM 1276 C CA . TRP A 1 167 ? 9.414 -14.133 7.707 1 95.44 167 TRP A CA 1
ATOM 1277 C C . TRP A 1 167 ? 10.273 -13.977 6.453 1 95.44 167 TRP A C 1
ATOM 1279 O O . TRP A 1 167 ? 11.438 -14.375 6.434 1 95.44 167 TRP A O 1
ATOM 1289 N N . TYR A 1 168 ? 9.703 -13.359 5.422 1 97.69 168 TYR A N 1
ATOM 1290 C CA . TYR A 1 168 ? 10.43 -13.164 4.172 1 97.69 168 TYR A CA 1
ATOM 1291 C C . TYR A 1 168 ? 11.617 -12.234 4.371 1 97.69 168 TYR A C 1
ATOM 1293 O O . TYR A 1 168 ? 12.695 -12.461 3.809 1 97.69 168 TYR A O 1
ATOM 1301 N N . TYR A 1 169 ? 11.422 -11.18 5.148 1 97.94 169 TYR A N 1
ATOM 1302 C CA . TYR A 1 169 ? 12.508 -10.266 5.457 1 97.94 169 TYR A CA 1
ATOM 1303 C C . TYR A 1 169 ? 13.672 -10.992 6.113 1 97.94 169 TYR A C 1
ATOM 1305 O O . TYR A 1 169 ? 14.82 -10.859 5.688 1 97.94 169 TYR A O 1
ATOM 1313 N N . ALA A 1 170 ? 13.344 -11.766 7.117 1 97.12 170 ALA A N 1
ATOM 1314 C CA . ALA A 1 170 ? 14.367 -12.5 7.859 1 97.12 170 ALA A CA 1
ATOM 1315 C C . ALA A 1 170 ? 15.102 -13.484 6.957 1 97.12 170 ALA A C 1
ATOM 1317 O O . ALA A 1 170 ? 16.312 -13.656 7.074 1 97.12 170 ALA A O 1
ATOM 1318 N N . LEU A 1 171 ? 14.359 -14.086 6.109 1 97.62 171 LEU A N 1
ATOM 1319 C CA . LEU A 1 171 ? 14.914 -15.078 5.191 1 97.62 171 LEU A CA 1
ATOM 1320 C C . LEU A 1 171 ? 15.922 -14.438 4.246 1 97.62 171 LEU A C 1
ATOM 1322 O O . LEU A 1 171 ? 16.984 -15.008 3.986 1 97.62 171 LEU A O 1
ATOM 1326 N N . LEU A 1 172 ? 15.656 -13.25 3.732 1 98.19 172 LEU A N 1
ATOM 1327 C CA . LEU A 1 172 ? 16.406 -12.711 2.598 1 98.19 172 LEU A CA 1
ATOM 1328 C C . LEU A 1 172 ? 17.453 -11.703 3.061 1 98.19 172 LEU A C 1
ATOM 1330 O O . LEU A 1 172 ? 18.391 -11.398 2.326 1 98.19 172 LEU A O 1
ATOM 1334 N N . LYS A 1 173 ? 17.266 -11.156 4.238 1 96.81 173 LYS A N 1
ATOM 1335 C CA . LYS A 1 173 ? 18.125 -10.094 4.754 1 96.81 173 LYS A CA 1
ATOM 1336 C C . LYS A 1 173 ? 19.594 -10.492 4.688 1 96.81 173 LYS A C 1
ATOM 1338 O O . LYS A 1 173 ? 20.422 -9.734 4.191 1 96.81 173 LYS A O 1
ATOM 1343 N N . PRO A 1 174 ? 19.953 -11.695 5.086 1 96.19 174 PRO A N 1
ATOM 1344 C CA . PRO A 1 174 ? 21.375 -12.062 5.059 1 96.19 174 PRO A CA 1
ATOM 1345 C C . PRO A 1 174 ? 21.891 -12.273 3.641 1 96.19 174 PRO A C 1
ATOM 1347 O O . PRO A 1 174 ? 23.109 -12.359 3.438 1 96.19 174 PRO A O 1
ATOM 1350 N N . LEU A 1 175 ? 21.031 -12.32 2.631 1 97.06 175 LEU A N 1
ATOM 1351 C CA . LEU A 1 175 ? 21.406 -12.719 1.282 1 97.06 175 LEU A CA 1
ATOM 1352 C C . LEU A 1 175 ? 21.391 -11.523 0.334 1 97.06 175 LEU A C 1
ATOM 1354 O O . LEU A 1 175 ? 21.828 -11.625 -0.81 1 97.06 175 LEU A O 1
ATOM 1358 N N . ALA A 1 176 ? 20.875 -10.406 0.774 1 97.5 176 ALA A N 1
ATOM 1359 C CA . ALA A 1 176 ? 20.609 -9.273 -0.108 1 97.5 176 ALA A CA 1
ATOM 1360 C C . ALA A 1 176 ? 21.25 -7.992 0.428 1 97.5 176 ALA A C 1
ATOM 1362 O O . ALA A 1 176 ? 21.453 -7.859 1.636 1 97.5 176 ALA A O 1
ATOM 1363 N N . ALA A 1 177 ? 21.562 -7.094 -0.469 1 96.25 177 ALA A N 1
ATOM 1364 C CA . ALA A 1 177 ? 22.031 -5.77 -0.073 1 96.25 177 ALA A CA 1
ATOM 1365 C C . ALA A 1 177 ? 20.938 -4.973 0.614 1 96.25 177 ALA A C 1
ATOM 1367 O O . ALA A 1 177 ? 21.203 -4.168 1.509 1 96.25 177 ALA A O 1
ATOM 1368 N N . ARG A 1 178 ? 19.734 -5.203 0.185 1 95.56 178 ARG A N 1
ATOM 1369 C CA . ARG A 1 178 ? 18.562 -4.512 0.72 1 95.56 178 ARG A CA 1
ATOM 1370 C C . ARG A 1 178 ? 17.297 -5.359 0.561 1 95.56 178 ARG A C 1
ATOM 1372 O O . ARG A 1 178 ? 17.109 -6.008 -0.47 1 95.56 178 ARG A O 1
ATOM 1379 N N . VAL A 1 179 ? 16.5 -5.34 1.58 1 97.5 179 VAL A N 1
ATOM 1380 C CA . VAL A 1 179 ? 15.18 -5.969 1.529 1 97.5 179 VAL A CA 1
ATOM 1381 C C . VAL A 1 179 ? 14.109 -4.961 1.951 1 97.5 179 VAL A C 1
ATOM 1383 O O . VAL A 1 179 ? 14.18 -4.395 3.045 1 97.5 179 VAL A O 1
ATOM 1386 N N . ASP A 1 180 ? 13.219 -4.707 1.043 1 97.19 180 ASP A N 1
ATOM 1387 C CA . ASP A 1 180 ? 12.047 -3.875 1.296 1 97.19 180 ASP A CA 1
ATOM 1388 C C . ASP A 1 180 ? 10.773 -4.711 1.282 1 97.19 180 ASP A C 1
ATOM 1390 O O . ASP A 1 180 ? 10.461 -5.363 0.284 1 97.19 180 ASP A O 1
ATOM 1394 N N . VAL A 1 181 ? 10.062 -4.699 2.381 1 97.94 181 VAL A N 1
ATOM 1395 C CA . VAL A 1 181 ? 8.797 -5.422 2.469 1 97.94 181 VAL A CA 1
ATOM 1396 C C . VAL A 1 181 ? 7.699 -4.488 2.971 1 97.94 181 VAL A C 1
ATOM 1398 O O . VAL A 1 181 ? 7.934 -3.654 3.848 1 97.94 181 VAL A O 1
ATOM 1401 N N . TRP A 1 182 ? 6.473 -4.586 2.393 1 98.12 182 TRP A N 1
ATOM 1402 C CA . TRP A 1 182 ? 5.316 -3.818 2.85 1 98.12 182 TRP A CA 1
ATOM 1403 C C . TRP A 1 182 ? 4.016 -4.535 2.504 1 98.12 182 TRP A C 1
ATOM 1405 O O . TRP A 1 182 ? 4.027 -5.551 1.803 1 98.12 182 TRP A O 1
ATOM 1415 N N . ARG A 1 183 ? 3.02 -4.137 3.143 1 98.25 183 ARG A N 1
ATOM 1416 C CA . ARG A 1 183 ? 1.682 -4.672 2.902 1 98.25 183 ARG A CA 1
ATOM 1417 C C . ARG A 1 183 ? 0.729 -3.572 2.443 1 98.25 183 ARG A C 1
ATOM 1419 O O . ARG A 1 183 ? 0.701 -2.484 3.023 1 98.25 183 ARG A O 1
ATOM 1426 N N . THR A 1 184 ? 0.035 -3.785 1.381 1 98.44 184 THR A N 1
ATOM 1427 C CA . THR A 1 184 ? -1.012 -2.875 0.931 1 98.44 184 THR A CA 1
ATOM 1428 C C . THR A 1 184 ? -2.373 -3.562 0.953 1 98.44 184 THR A C 1
ATOM 1430 O O . THR A 1 184 ? -2.514 -4.688 0.47 1 98.44 184 THR A O 1
ATOM 1433 N N . THR A 1 185 ? -3.299 -2.914 1.559 1 98.19 185 THR A N 1
ATOM 1434 C CA . THR A 1 185 ? -4.691 -3.344 1.5 1 98.19 185 THR A CA 1
ATOM 1435 C C . THR A 1 185 ? -5.496 -2.441 0.568 1 98.19 185 THR A C 1
ATOM 1437 O O . THR A 1 185 ? -5.793 -1.295 0.909 1 98.19 185 THR A O 1
ATOM 1440 N N . TYR A 1 186 ? -5.793 -2.963 -0.572 1 97.25 186 TYR A N 1
ATOM 1441 C CA . TYR A 1 186 ? -6.676 -2.262 -1.495 1 97.25 186 TYR A CA 1
ATOM 1442 C C . TYR A 1 186 ? -8.133 -2.443 -1.1 1 97.25 186 TYR A C 1
ATOM 1444 O O . TYR A 1 186 ? -8.547 -3.535 -0.692 1 97.25 186 TYR A O 1
ATOM 1452 N N . MET A 1 187 ? -8.922 -1.387 -1.187 1 96.94 187 MET A N 1
ATOM 1453 C CA . MET A 1 187 ? -10.352 -1.465 -0.894 1 96.94 187 MET A CA 1
ATOM 1454 C C . MET A 1 187 ? -11.172 -1.44 -2.178 1 96.94 187 MET A C 1
ATOM 1456 O O . MET A 1 187 ? -11.156 -0.449 -2.91 1 96.94 187 MET A O 1
ATOM 1460 N N . HIS A 1 188 ? -11.914 -2.486 -2.41 1 95.88 188 HIS A N 1
ATOM 1461 C CA . HIS A 1 188 ? -12.711 -2.584 -3.629 1 95.88 188 HIS A CA 1
ATOM 1462 C C . HIS A 1 188 ? -14.195 -2.395 -3.332 1 95.88 188 HIS A C 1
ATOM 1464 O O . HIS A 1 188 ? -14.781 -3.164 -2.57 1 95.88 188 HIS A O 1
ATOM 1470 N N . PRO A 1 189 ? -14.805 -1.402 -3.904 1 96.56 189 PRO A N 1
ATOM 1471 C CA . PRO A 1 189 ? -16.25 -1.231 -3.719 1 96.56 189 PRO A CA 1
ATOM 1472 C C . PRO A 1 189 ? -17.062 -2.238 -4.523 1 96.56 189 PRO A C 1
ATOM 1474 O O . PRO A 1 189 ? -16.844 -2.408 -5.723 1 96.56 189 PRO A O 1
ATOM 1477 N N . LEU A 1 190 ? -17.906 -2.941 -3.842 1 96.94 190 LEU A N 1
ATOM 1478 C CA . LEU A 1 190 ? -18.812 -3.916 -4.453 1 96.94 190 LEU A CA 1
ATOM 1479 C C . LEU A 1 190 ? -20.266 -3.629 -4.078 1 96.94 190 LEU A C 1
ATOM 1481 O O . LEU A 1 190 ? -20.531 -2.988 -3.057 1 96.94 190 LEU A O 1
ATOM 1485 N N . ALA A 1 191 ? -21.172 -4.148 -4.871 1 96.5 191 ALA A N 1
ATOM 1486 C CA . ALA A 1 191 ? -22.594 -3.842 -4.699 1 96.5 191 ALA A CA 1
ATOM 1487 C C . ALA A 1 191 ? -23.234 -4.793 -3.697 1 96.5 191 ALA A C 1
ATOM 1489 O O . ALA A 1 191 ? -24.172 -5.52 -4.035 1 96.5 191 ALA A O 1
ATOM 1490 N N . GLY A 1 192 ? -22.75 -4.852 -2.473 1 97.31 192 GLY A N 1
ATOM 1491 C CA . GLY A 1 192 ? -23.359 -5.625 -1.403 1 97.31 192 GLY A CA 1
ATOM 1492 C C . GLY A 1 192 ? -22.719 -6.992 -1.227 1 97.31 192 GLY A C 1
ATOM 1493 O O . GLY A 1 192 ? -21.766 -7.34 -1.929 1 97.31 192 GLY A O 1
ATOM 1494 N N . ALA A 1 193 ? -23.25 -7.75 -0.302 1 97.81 193 ALA A N 1
ATOM 1495 C CA . ALA A 1 193 ? -22.719 -9.062 0.067 1 97.81 193 ALA A CA 1
ATOM 1496 C C . ALA A 1 193 ? -22.812 -10.031 -1.104 1 97.81 193 ALA A C 1
ATOM 1498 O O . ALA A 1 193 ? -21.906 -10.859 -1.303 1 97.81 193 ALA A O 1
ATOM 1499 N N . ALA A 1 194 ? -23.859 -9.945 -1.862 1 97.75 194 ALA A N 1
ATOM 1500 C CA . ALA A 1 194 ? -24.031 -10.836 -3.008 1 97.75 194 ALA A CA 1
ATOM 1501 C C . ALA A 1 194 ? -22.891 -10.648 -4.02 1 97.75 194 ALA A C 1
ATOM 1503 O O . ALA A 1 194 ? -22.422 -11.617 -4.613 1 97.75 194 ALA A O 1
ATOM 1504 N N . ALA A 1 195 ? -22.5 -9.422 -4.207 1 97.81 195 ALA A N 1
ATOM 1505 C CA . ALA A 1 195 ? -21.406 -9.125 -5.133 1 97.81 195 ALA A CA 1
ATOM 1506 C C . ALA A 1 195 ? -20.078 -9.672 -4.609 1 97.81 195 ALA A C 1
ATOM 1508 O O . ALA A 1 195 ? -19.219 -10.094 -5.387 1 97.81 195 ALA A O 1
ATOM 1509 N N . VAL A 1 196 ? -19.922 -9.641 -3.293 1 97.62 196 VAL A N 1
ATOM 1510 C CA . VAL A 1 196 ? -18.734 -10.234 -2.695 1 97.62 196 VAL A CA 1
ATOM 1511 C C . VAL A 1 196 ? -18.703 -11.742 -2.971 1 97.62 196 VAL A C 1
ATOM 1513 O O . VAL A 1 196 ? -17.656 -12.297 -3.324 1 97.62 196 VAL A O 1
ATOM 1516 N N . VAL A 1 197 ? -19.828 -12.383 -2.838 1 97.81 197 VAL A N 1
ATOM 1517 C CA . VAL A 1 197 ? -19.922 -13.812 -3.123 1 97.81 197 VAL A CA 1
ATOM 1518 C C . VAL A 1 197 ? -19.547 -14.078 -4.578 1 97.81 197 VAL A C 1
ATOM 1520 O O . VAL A 1 197 ? -18.75 -14.969 -4.867 1 97.81 197 VAL A O 1
ATOM 1523 N N . GLU A 1 198 ? -20.109 -13.273 -5.473 1 96.75 198 GLU A N 1
ATOM 1524 C CA . GLU A 1 198 ? -19.797 -13.43 -6.891 1 96.75 198 GLU A CA 1
ATOM 1525 C C . GLU A 1 198 ? -18.312 -13.219 -7.164 1 96.75 198 GLU A C 1
ATOM 1527 O O . GLU A 1 198 ? -17.734 -13.906 -7.996 1 96.75 198 GLU A O 1
ATOM 1532 N N . TRP A 1 199 ? -17.75 -12.242 -6.48 1 94.44 199 TRP A N 1
ATOM 1533 C CA . TRP A 1 199 ? -16.328 -11.93 -6.598 1 94.44 199 TRP A CA 1
ATOM 1534 C C . TRP A 1 199 ? -15.477 -13.164 -6.336 1 94.44 199 TRP A C 1
ATOM 1536 O O . TRP A 1 199 ? -14.492 -13.406 -7.035 1 94.44 199 TRP A O 1
ATOM 1546 N N . PHE A 1 200 ? -15.875 -14.016 -5.352 1 95.94 200 PHE A N 1
ATOM 1547 C CA . PHE A 1 200 ? -15.039 -15.125 -4.902 1 95.94 200 PHE A CA 1
ATOM 1548 C C . PHE A 1 200 ? -15.523 -16.438 -5.492 1 95.94 200 PHE A C 1
ATOM 1550 O O . PHE A 1 200 ? -14.852 -17.469 -5.383 1 95.94 200 PHE A O 1
ATOM 1557 N N . LYS A 1 201 ? -16.672 -16.516 -6.098 1 94.56 201 LYS A N 1
ATOM 1558 C CA . LYS A 1 201 ? -17.328 -17.734 -6.543 1 94.56 201 LYS A CA 1
ATOM 1559 C C . LYS A 1 201 ? -16.469 -18.516 -7.531 1 94.56 201 LYS A C 1
ATOM 1561 O O . LYS A 1 201 ? -16.391 -19.734 -7.48 1 94.56 201 LYS A O 1
ATOM 1566 N N . GLY A 1 202 ? -15.734 -17.812 -8.383 1 89.75 202 GLY A N 1
ATOM 1567 C CA . GLY A 1 202 ? -14.945 -18.453 -9.422 1 89.75 202 GLY A CA 1
ATOM 1568 C C . GLY A 1 202 ? -13.508 -18.688 -9.008 1 89.75 202 GLY A C 1
ATOM 1569 O O . GLY A 1 202 ? -12.695 -19.156 -9.82 1 89.75 202 GLY A O 1
ATOM 1570 N N . THR A 1 203 ? -13.172 -18.406 -7.758 1 90.06 203 THR A N 1
ATOM 1571 C CA . THR A 1 203 ? -11.797 -18.547 -7.297 1 90.06 203 THR A CA 1
ATOM 1572 C C . THR A 1 203 ? -11.75 -19.172 -5.91 1 90.06 203 THR A C 1
ATOM 1574 O O . THR A 1 203 ? -11.852 -20.391 -5.773 1 90.06 203 THR A O 1
ATOM 1577 N N . ALA A 1 204 ? -11.914 -18.453 -4.871 1 89.94 204 ALA A N 1
ATOM 1578 C CA . ALA A 1 204 ? -11.703 -18.906 -3.5 1 89.94 204 ALA A CA 1
ATOM 1579 C C . ALA A 1 204 ? -12.758 -19.938 -3.09 1 89.94 204 ALA A C 1
ATOM 1581 O O . ALA A 1 204 ? -12.5 -20.797 -2.252 1 89.94 204 ALA A O 1
ATOM 1582 N N . LEU A 1 205 ? -13.945 -19.875 -3.758 1 94.44 205 LEU A N 1
ATOM 1583 C CA . LEU A 1 205 ? -15.039 -20.75 -3.326 1 94.44 205 LEU A CA 1
ATOM 1584 C C . LEU A 1 205 ? -15.086 -22.016 -4.16 1 94.44 205 LEU A C 1
ATOM 1586 O O . LEU A 1 205 ? -15.734 -23 -3.779 1 94.44 205 LEU A O 1
ATOM 1590 N N . LEU A 1 206 ? -14.398 -22.062 -5.242 1 92.31 206 LEU A N 1
ATOM 1591 C CA . LEU A 1 206 ? -14.5 -23.156 -6.203 1 92.31 206 LEU A CA 1
ATOM 1592 C C . LEU A 1 206 ? -14.133 -24.484 -5.551 1 92.31 206 LEU A C 1
ATOM 1594 O O . LEU A 1 206 ? -14.844 -25.484 -5.723 1 92.31 206 LEU A O 1
ATOM 1598 N N . PRO A 1 207 ? -13.055 -24.531 -4.789 1 91.38 207 PRO A N 1
ATOM 1599 C CA . PRO A 1 207 ? -12.695 -25.828 -4.184 1 91.38 207 PRO A CA 1
ATOM 1600 C C . PRO A 1 207 ? -13.797 -26.375 -3.271 1 91.38 207 PRO A C 1
ATOM 1602 O O . PRO A 1 207 ? -13.922 -27.594 -3.117 1 91.38 207 PRO A O 1
ATOM 1605 N N . TYR A 1 208 ? -14.586 -25.562 -2.705 1 93.62 208 TYR A N 1
ATOM 1606 C CA . TYR A 1 208 ? -15.688 -25.984 -1.849 1 93.62 208 TYR A CA 1
ATOM 1607 C C . TYR A 1 208 ? -16.906 -26.391 -2.678 1 93.62 208 TYR A C 1
ATOM 1609 O O . TYR A 1 208 ? -17.5 -27.438 -2.443 1 93.62 208 TYR A O 1
ATOM 1617 N N . LEU A 1 209 ? -17.234 -25.594 -3.621 1 94.56 209 LEU A N 1
ATOM 1618 C CA . LEU A 1 209 ? -18.422 -25.828 -4.438 1 94.56 209 LEU A CA 1
ATOM 1619 C C . LEU A 1 209 ? -18.297 -27.125 -5.23 1 94.56 209 LEU A C 1
ATOM 1621 O O . LEU A 1 209 ? -19.281 -27.828 -5.438 1 94.56 209 LEU A O 1
ATOM 1625 N N . LYS A 1 210 ? -17.094 -27.453 -5.605 1 93.25 210 LYS A N 1
ATOM 1626 C CA . LYS A 1 210 ? -16.844 -28.656 -6.387 1 93.25 210 LYS A CA 1
ATOM 1627 C C . LYS A 1 210 ? -17.125 -29.906 -5.574 1 93.25 210 LYS A C 1
ATOM 1629 O O . LYS A 1 210 ? -17.344 -30.984 -6.141 1 93.25 210 LYS A O 1
ATOM 1634 N N . GLN A 1 211 ? -17.156 -29.766 -4.293 1 93.56 211 GLN A N 1
ATOM 1635 C CA . GLN A 1 211 ? -17.375 -30.922 -3.418 1 93.56 211 GLN A CA 1
ATOM 1636 C C . GLN A 1 211 ? -18.844 -31.062 -3.041 1 93.56 211 GLN A C 1
ATOM 1638 O O . GLN A 1 211 ? -19.219 -31.969 -2.309 1 93.56 211 GLN A O 1
ATOM 1643 N N . LEU A 1 212 ? -19.625 -30.141 -3.549 1 94.19 212 LEU A N 1
ATOM 1644 C CA . LEU A 1 212 ? -21.047 -30.109 -3.188 1 94.19 212 LEU A CA 1
ATOM 1645 C C . LEU A 1 212 ? -21.906 -30.562 -4.355 1 94.19 212 LEU A C 1
ATOM 1647 O O . LEU A 1 212 ? -21.547 -30.359 -5.516 1 94.19 212 LEU A O 1
ATOM 1651 N N . ASP A 1 213 ? -23.016 -31.219 -3.992 1 92.25 213 ASP A N 1
ATOM 1652 C CA . ASP A 1 213 ? -23.984 -31.547 -5.031 1 92.25 213 ASP A CA 1
ATOM 1653 C C . ASP A 1 213 ? -24.797 -30.312 -5.449 1 92.25 213 ASP A C 1
ATOM 1655 O O . ASP A 1 213 ? -24.766 -29.281 -4.77 1 92.25 213 ASP A O 1
ATOM 1659 N N . ASP A 1 214 ? -25.469 -30.359 -6.5 1 93 214 ASP A N 1
ATOM 1660 C CA . ASP A 1 214 ? -26.203 -29.25 -7.086 1 93 214 ASP A CA 1
ATOM 1661 C C . ASP A 1 214 ? -27.234 -28.688 -6.098 1 93 214 ASP A C 1
ATOM 1663 O O . ASP A 1 214 ? -27.516 -27.484 -6.098 1 93 214 ASP A O 1
ATOM 1667 N N . SER A 1 215 ? -27.75 -29.562 -5.301 1 92.44 215 SER A N 1
ATOM 1668 C CA . SER A 1 215 ? -28.781 -29.141 -4.355 1 92.44 215 SER A CA 1
ATOM 1669 C C . SER A 1 215 ? -28.156 -28.453 -3.135 1 92.44 215 SER A C 1
ATOM 1671 O O . SER A 1 215 ? -28.828 -27.688 -2.443 1 92.44 215 SER A O 1
ATOM 1673 N N . GLU A 1 216 ? -26.891 -28.703 -2.926 1 94.31 216 GLU A N 1
ATOM 1674 C CA . GLU A 1 216 ? -26.234 -28.188 -1.733 1 94.31 216 GLU A CA 1
ATOM 1675 C C . GLU A 1 216 ? -25.578 -26.828 -2.002 1 94.31 216 GLU A C 1
ATOM 1677 O O . GLU A 1 216 ? -25.422 -26.016 -1.087 1 94.31 216 GLU A O 1
ATOM 1682 N N . GLN A 1 217 ? -25.172 -26.531 -3.232 1 95.94 217 GLN A N 1
ATOM 1683 C CA . GLN A 1 217 ? -24.422 -25.328 -3.582 1 95.94 217 GLN A CA 1
ATOM 1684 C C . GLN A 1 217 ? -25.188 -24.062 -3.227 1 95.94 217 GLN A C 1
ATOM 1686 O O . GLN A 1 217 ? -24.656 -23.156 -2.596 1 95.94 217 GLN A O 1
ATOM 1691 N N . PRO A 1 218 ? -26.547 -24.047 -3.518 1 96.38 218 PRO A N 1
ATOM 1692 C CA . PRO A 1 218 ? -27.297 -22.828 -3.16 1 96.38 218 PRO A CA 1
ATOM 1693 C C . PRO A 1 218 ? -27.328 -22.594 -1.653 1 96.38 218 PRO A C 1
ATOM 1695 O O . PRO A 1 218 ? -27.25 -21.438 -1.206 1 96.38 218 PRO A O 1
ATOM 1698 N N . GLU A 1 219 ? -27.438 -23.656 -0.922 1 95.94 219 GLU A N 1
ATOM 1699 C CA . GLU A 1 219 ? -27.469 -23.5 0.529 1 95.94 219 GLU A CA 1
ATOM 1700 C C . GLU A 1 219 ? -26.125 -23.016 1.061 1 95.94 219 GLU A C 1
ATOM 1702 O O . GLU A 1 219 ? -26.078 -22.141 1.935 1 95.94 219 GLU A O 1
ATOM 1707 N N . PHE A 1 220 ? -25.078 -23.625 0.628 1 97.19 220 PHE A N 1
ATOM 1708 C CA . PHE A 1 220 ? -23.734 -23.188 1 1 97.19 220 PHE A CA 1
ATOM 1709 C C . PHE A 1 220 ? -23.531 -21.703 0.71 1 97.19 220 PHE A C 1
ATOM 1711 O O . PHE A 1 220 ? -23.109 -20.938 1.586 1 97.19 220 PHE A O 1
ATOM 1718 N N . LEU A 1 221 ? -23.906 -21.297 -0.483 1 98.06 221 LEU A N 1
ATOM 1719 C CA . LEU A 1 221 ? -23.719 -19.906 -0.918 1 98.06 221 LEU A CA 1
ATOM 1720 C C . LEU A 1 221 ? -24.594 -18.969 -0.102 1 98.06 221 LEU A C 1
ATOM 1722 O O . LEU A 1 221 ? -24.172 -17.844 0.207 1 98.06 221 LEU A O 1
ATOM 1726 N N . ALA A 1 222 ? -25.781 -19.375 0.242 1 97.69 222 ALA A N 1
ATOM 1727 C CA . ALA A 1 222 ? -26.672 -18.547 1.054 1 97.69 222 ALA A CA 1
ATOM 1728 C C . ALA A 1 222 ? -26.109 -18.344 2.451 1 97.69 222 ALA A C 1
ATOM 1730 O O . ALA A 1 222 ? -26.156 -17.219 2.984 1 97.69 222 ALA A O 1
ATOM 1731 N N . ARG A 1 223 ? -25.562 -19.406 2.998 1 97.31 223 ARG A N 1
ATOM 1732 C CA . ARG A 1 223 ? -24.938 -19.312 4.312 1 97.31 223 ARG A CA 1
ATOM 1733 C C . ARG A 1 223 ? -23.703 -18.406 4.262 1 97.31 223 ARG A C 1
ATOM 1735 O O . ARG A 1 223 ? -23.5 -17.578 5.152 1 97.31 223 ARG A O 1
ATOM 1742 N N . TYR A 1 224 ? -22.938 -18.656 3.246 1 98.06 224 TYR A N 1
ATOM 1743 C CA . TYR A 1 224 ? -21.75 -17.844 3.049 1 98.06 224 TYR A CA 1
ATOM 1744 C C . TYR A 1 224 ? -22.125 -16.375 2.889 1 98.06 224 TYR A C 1
ATOM 1746 O O . TYR A 1 224 ? -21.516 -15.492 3.504 1 98.06 224 TYR A O 1
ATOM 1754 N N . GLU A 1 225 ? -23.078 -16.062 2.115 1 98.5 225 GLU A N 1
ATOM 1755 C CA . GLU A 1 225 ? -23.5 -14.68 1.878 1 98.5 225 GLU A CA 1
ATOM 1756 C C . GLU A 1 225 ? -23.969 -14.016 3.168 1 98.5 225 GLU A C 1
ATOM 1758 O O . GLU A 1 225 ? -23.656 -12.859 3.43 1 98.5 225 GLU A O 1
ATOM 1763 N N . ALA A 1 226 ? -24.734 -14.703 3.945 1 98.25 226 ALA A N 1
ATOM 1764 C CA . ALA A 1 226 ? -25.203 -14.18 5.223 1 98.25 226 ALA A CA 1
ATOM 1765 C C . ALA A 1 226 ? -24.047 -13.836 6.145 1 98.25 226 ALA A C 1
ATOM 1767 O O . ALA A 1 226 ? -24.047 -12.797 6.809 1 98.25 226 ALA A O 1
ATOM 1768 N N . ALA A 1 227 ? -23.078 -14.734 6.172 1 98.38 227 ALA A N 1
ATOM 1769 C CA . ALA A 1 227 ? -21.891 -14.492 6.992 1 98.38 227 ALA A CA 1
ATOM 1770 C C . ALA A 1 227 ? -21.094 -13.297 6.473 1 98.38 227 ALA A C 1
ATOM 1772 O O . ALA A 1 227 ? -20.594 -12.492 7.258 1 98.38 227 ALA A O 1
ATOM 1773 N N . ILE A 1 228 ? -21 -13.18 5.168 1 98.56 228 ILE A N 1
ATOM 1774 C CA . ILE A 1 228 ? -20.297 -12.07 4.523 1 98.56 228 ILE A CA 1
ATOM 1775 C C . ILE A 1 228 ? -20.969 -10.75 4.883 1 98.56 228 ILE A C 1
ATOM 1777 O O . ILE A 1 228 ? -20.297 -9.773 5.207 1 98.56 228 ILE A O 1
ATOM 1781 N N . ALA A 1 229 ? -22.281 -10.719 4.879 1 98.44 229 ALA A N 1
ATOM 1782 C CA . ALA A 1 229 ? -23.031 -9.5 5.184 1 98.44 229 ALA A CA 1
ATOM 1783 C C . ALA A 1 229 ? -22.719 -9 6.594 1 98.44 229 ALA A C 1
ATOM 1785 O O . ALA A 1 229 ? -22.672 -7.793 6.836 1 98.44 229 ALA A O 1
ATOM 1786 N N . LYS A 1 230 ? -22.469 -9.898 7.473 1 98.19 230 LYS A N 1
ATOM 1787 C CA . LYS A 1 230 ? -22.125 -9.547 8.844 1 98.19 230 LYS A CA 1
ATOM 1788 C C . LYS A 1 230 ? -20.688 -9.07 8.953 1 98.19 230 LYS A C 1
ATOM 1790 O O . LYS A 1 230 ? -20.391 -8.125 9.688 1 98.19 230 LYS A O 1
ATOM 1795 N N . ALA A 1 231 ? -19.812 -9.734 8.242 1 98.12 231 ALA A N 1
ATOM 1796 C CA . ALA A 1 231 ? -18.391 -9.461 8.344 1 98.12 231 ALA A CA 1
ATOM 1797 C C . ALA A 1 231 ? -18.016 -8.164 7.629 1 98.12 231 ALA A C 1
ATOM 1799 O O . ALA A 1 231 ? -17.078 -7.484 8.016 1 98.12 231 ALA A O 1
ATOM 1800 N N . TYR A 1 232 ? -18.719 -7.879 6.578 1 97.56 232 TYR A N 1
ATOM 1801 C CA . TYR A 1 232 ? -18.516 -6.676 5.781 1 97.56 232 TYR A CA 1
ATOM 1802 C C . TYR A 1 232 ? -19.797 -5.863 5.672 1 97.56 232 TYR A C 1
ATOM 1804 O O . TYR A 1 232 ? -20.469 -5.887 4.641 1 97.56 232 TYR A O 1
ATOM 1812 N N . PRO A 1 233 ? -20.031 -5.078 6.68 1 96 233 PRO A N 1
ATOM 1813 C CA . PRO A 1 233 ? -21.281 -4.301 6.645 1 96 233 PRO A CA 1
ATOM 1814 C C . PRO A 1 233 ? -21.312 -3.303 5.488 1 96 233 PRO A C 1
ATOM 1816 O O . PRO A 1 233 ? -20.297 -2.695 5.16 1 96 233 PRO A O 1
ATOM 1819 N N . ALA A 1 234 ? -22.484 -3.23 4.895 1 96.69 234 ALA A N 1
ATOM 1820 C CA . ALA A 1 234 ? -22.672 -2.299 3.783 1 96.69 234 ALA A CA 1
ATOM 1821 C C . ALA A 1 234 ? -22.719 -0.857 4.281 1 96.69 234 ALA A C 1
ATOM 1823 O O . ALA A 1 234 ? -23.219 -0.592 5.375 1 96.69 234 ALA A O 1
ATOM 1824 N N . LEU A 1 235 ? -22.25 0.033 3.453 1 95.38 235 LEU A N 1
ATOM 1825 C CA . LEU A 1 235 ? -22.469 1.462 3.658 1 95.38 235 LEU A CA 1
ATOM 1826 C C . LEU A 1 235 ? -23.922 1.841 3.395 1 95.38 235 LEU A C 1
ATOM 1828 O O . LEU A 1 235 ? -24.719 1.003 2.961 1 95.38 235 LEU A O 1
ATOM 1832 N N . ALA A 1 236 ? -24.266 3.1 3.67 1 93.62 236 ALA A N 1
ATOM 1833 C CA . ALA A 1 236 ? -25.641 3.57 3.557 1 93.62 236 ALA A CA 1
ATOM 1834 C C . ALA A 1 236 ? -26.188 3.357 2.143 1 93.62 236 ALA A C 1
ATOM 1836 O O . ALA A 1 236 ? -27.359 3.053 1.961 1 93.62 236 ALA A O 1
ATOM 1837 N N . ASP A 1 237 ? -25.344 3.34 1.129 1 94.31 237 ASP A N 1
ATOM 1838 C CA . ASP A 1 237 ? -25.781 3.229 -0.257 1 94.31 237 ASP A CA 1
ATOM 1839 C C . ASP A 1 237 ? -25.719 1.78 -0.739 1 94.31 237 ASP A C 1
ATOM 1841 O O . ASP A 1 237 ? -25.922 1.507 -1.925 1 94.31 237 ASP A O 1
ATOM 1845 N N . GLY A 1 238 ? -25.344 0.943 0.17 1 96.31 238 GLY A N 1
ATOM 1846 C CA . GLY A 1 238 ? -25.344 -0.473 -0.163 1 96.31 238 GLY A CA 1
ATOM 1847 C C . GLY A 1 238 ? -23.969 -0.981 -0.552 1 96.31 238 GLY A C 1
ATOM 1848 O O . GLY A 1 238 ? -23.75 -2.189 -0.661 1 96.31 238 GLY A O 1
ATOM 1849 N N . THR A 1 239 ? -23.016 -0.114 -0.68 1 96.56 239 THR A N 1
ATOM 1850 C CA . THR A 1 239 ? -21.672 -0.489 -1.089 1 96.56 239 THR A CA 1
ATOM 1851 C C . THR A 1 239 ? -20.953 -1.248 0.027 1 96.56 239 THR A C 1
ATOM 1853 O O . THR A 1 239 ? -21.062 -0.881 1.199 1 96.56 239 THR A O 1
ATOM 1856 N N . VAL A 1 240 ? -20.344 -2.297 -0.327 1 96.94 240 VAL A N 1
ATOM 1857 C CA . VAL A 1 240 ? -19.406 -2.975 0.561 1 96.94 240 VAL A CA 1
ATOM 1858 C C . VAL A 1 240 ? -17.969 -2.699 0.108 1 96.94 240 VAL A C 1
ATOM 1860 O O . VAL A 1 240 ? -17.641 -2.875 -1.066 1 96.94 240 VAL A O 1
ATOM 1863 N N . LEU A 1 241 ? -17.156 -2.188 0.95 1 96.38 241 LEU A N 1
ATOM 1864 C CA . LEU A 1 241 ? -15.727 -2.053 0.667 1 96.38 241 LEU A CA 1
ATOM 1865 C C . LEU A 1 241 ? -14.969 -3.316 1.063 1 96.38 241 LEU A C 1
ATOM 1867 O O . LEU A 1 241 ? -14.781 -3.584 2.252 1 96.38 241 LEU A O 1
ATOM 1871 N N . LEU A 1 242 ? -14.562 -4.07 0.101 1 97 242 LEU A N 1
ATOM 1872 C CA . LEU A 1 242 ? -13.875 -5.336 0.337 1 97 242 LEU A CA 1
ATOM 1873 C C . LEU A 1 242 ? -12.367 -5.125 0.44 1 97 242 LEU A C 1
ATOM 1875 O O . LEU A 1 242 ? -11.727 -4.715 -0.53 1 97 242 LEU A O 1
ATOM 1879 N N . PRO A 1 243 ? -11.758 -5.352 1.628 1 97.19 243 PRO A N 1
ATOM 1880 C CA . PRO A 1 243 ? -10.297 -5.27 1.73 1 97.19 243 PRO A CA 1
ATOM 1881 C C . PRO A 1 243 ? -9.586 -6.422 1.02 1 97.19 243 PRO A C 1
ATOM 1883 O O . PRO A 1 243 ? -9.992 -7.582 1.161 1 97.19 243 PRO A O 1
ATOM 1886 N N . PHE A 1 244 ? -8.602 -6.113 0.299 1 96.5 244 PHE A N 1
ATOM 1887 C CA . PHE A 1 244 ? -7.797 -7.094 -0.426 1 96.5 244 PHE A CA 1
ATOM 1888 C C . PHE A 1 244 ? -6.312 -6.871 -0.169 1 96.5 244 PHE A C 1
ATOM 1890 O O . PHE A 1 244 ? -5.625 -6.238 -0.974 1 96.5 244 PHE A O 1
ATOM 1897 N N . PRO A 1 245 ? -5.789 -7.488 0.888 1 97.62 245 PRO A N 1
ATOM 1898 C CA . PRO A 1 245 ? -4.395 -7.281 1.279 1 97.62 245 PRO A CA 1
ATOM 1899 C C . PRO A 1 245 ? -3.416 -8.086 0.429 1 97.62 245 PRO A C 1
ATOM 1901 O O . PRO A 1 245 ? -3.717 -9.219 0.044 1 97.62 245 PRO A O 1
ATOM 1904 N N . ARG A 1 246 ? -2.312 -7.453 0.17 1 98 246 ARG A N 1
ATOM 1905 C CA . ARG A 1 246 ? -1.195 -8.055 -0.551 1 98 246 ARG A CA 1
ATOM 1906 C C . ARG A 1 246 ? 0.127 -7.766 0.153 1 98 246 ARG A C 1
ATOM 1908 O O . ARG A 1 246 ? 0.296 -6.707 0.761 1 98 246 ARG A O 1
ATOM 1915 N N . ILE A 1 247 ? 1.058 -8.719 0.079 1 98.38 247 ILE A N 1
ATOM 1916 C CA . ILE A 1 247 ? 2.426 -8.516 0.542 1 98.38 247 ILE A CA 1
ATOM 1917 C C . ILE A 1 247 ? 3.33 -8.195 -0.646 1 98.38 247 ILE A C 1
ATOM 1919 O O . ILE A 1 247 ? 3.232 -8.836 -1.698 1 98.38 247 ILE A O 1
ATOM 1923 N N . PHE A 1 248 ? 4.117 -7.215 -0.456 1 98.69 248 PHE A N 1
ATOM 1924 C CA . PHE A 1 248 ? 5.105 -6.801 -1.447 1 98.69 248 PHE A CA 1
ATOM 1925 C C . PHE A 1 248 ? 6.52 -6.98 -0.913 1 98.69 248 PHE A C 1
ATOM 1927 O O . PHE A 1 248 ? 6.773 -6.762 0.274 1 98.69 248 PHE A O 1
ATOM 1934 N N . LEU A 1 249 ? 7.395 -7.324 -1.78 1 98.44 249 LEU A N 1
ATOM 1935 C CA . LEU A 1 249 ? 8.797 -7.535 -1.423 1 98.44 249 LEU A CA 1
ATOM 1936 C C . LEU A 1 249 ? 9.711 -7.168 -2.586 1 98.44 249 LEU A C 1
ATOM 1938 O O . LEU A 1 249 ? 9.461 -7.555 -3.729 1 98.44 249 LEU A O 1
ATOM 1942 N N . VAL A 1 250 ? 10.695 -6.359 -2.344 1 98.56 250 VAL A N 1
ATOM 1943 C CA . VAL A 1 250 ? 11.789 -6.125 -3.273 1 98.56 250 VAL A CA 1
ATOM 1944 C C . VAL A 1 250 ? 13.125 -6.414 -2.582 1 98.56 250 VAL A C 1
ATOM 1946 O O . VAL A 1 250 ? 13.469 -5.77 -1.591 1 98.56 250 VAL A O 1
ATOM 1949 N N . ALA A 1 251 ? 13.797 -7.371 -3.033 1 98.44 251 ALA A N 1
ATOM 1950 C CA . ALA A 1 251 ? 15.125 -7.707 -2.537 1 98.44 251 ALA A CA 1
ATOM 1951 C C . ALA A 1 251 ? 16.188 -7.398 -3.582 1 98.44 251 ALA A C 1
ATOM 1953 O O . ALA A 1 251 ? 16.094 -7.844 -4.727 1 98.44 251 ALA A O 1
ATOM 1954 N N . THR A 1 252 ? 17.156 -6.625 -3.195 1 97.75 252 THR A N 1
ATOM 1955 C CA . THR A 1 252 ? 18.25 -6.246 -4.094 1 97.75 252 THR A CA 1
ATOM 1956 C C . THR A 1 252 ? 19.516 -7.039 -3.775 1 97.75 252 THR A C 1
ATOM 1958 O O . THR A 1 252 ? 19.984 -7.039 -2.635 1 97.75 252 THR A O 1
ATOM 1961 N N . ARG A 1 253 ? 20 -7.711 -4.77 1 96.69 253 ARG A N 1
ATOM 1962 C CA . ARG A 1 253 ? 21.219 -8.492 -4.613 1 96.69 253 ARG A CA 1
ATOM 1963 C C . ARG A 1 253 ? 22.422 -7.586 -4.371 1 96.69 253 ARG A C 1
ATOM 1965 O O . ARG A 1 253 ? 22.438 -6.438 -4.816 1 96.69 253 ARG A O 1
ATOM 1972 N N . GLN A 1 254 ? 23.406 -8.133 -3.686 1 94.19 254 GLN A N 1
ATOM 1973 C CA . GLN A 1 254 ? 24.656 -7.391 -3.467 1 94.19 254 GLN A CA 1
ATOM 1974 C C . GLN A 1 254 ? 25.266 -6.945 -4.789 1 94.19 254 GLN A C 1
ATOM 1976 O O . GLN A 1 254 ? 25.266 -7.699 -5.766 1 94.19 254 GLN A O 1
ATOM 1981 N N . PRO A 1 255 ? 25.641 -5.668 -4.852 1 90.75 255 PRO A N 1
ATOM 1982 C CA . PRO A 1 255 ? 26.344 -5.227 -6.062 1 90.75 255 PRO A CA 1
ATOM 1983 C C . PRO A 1 255 ? 27.672 -5.93 -6.266 1 90.75 255 PRO A C 1
ATOM 1985 O O . PRO A 1 255 ? 28.188 -6.582 -5.344 1 90.75 255 PRO A O 1
ATOM 1988 N N . ALA A 1 256 ? 28.188 -5.812 -7.516 1 85.56 256 ALA A N 1
ATOM 1989 C CA . ALA A 1 256 ? 29.5 -6.395 -7.785 1 85.56 256 ALA A CA 1
ATOM 1990 C C . ALA A 1 256 ? 30.578 -5.738 -6.926 1 85.56 256 ALA A C 1
ATOM 1992 O O . ALA A 1 256 ? 30.547 -4.531 -6.688 1 85.56 256 ALA A O 1
ATOM 1993 N N . GLY A 1 257 ? 31.328 -6.41 -6.035 1 68.5 257 GLY A N 1
ATOM 1994 C CA . GLY A 1 257 ? 32.469 -5.891 -5.289 1 68.5 257 GLY A CA 1
ATOM 1995 C C . GLY A 1 257 ? 33.5 -5.23 -6.172 1 68.5 257 GLY A C 1
ATOM 1996 O O . GLY A 1 257 ? 33.562 -5.5 -7.375 1 68.5 257 GLY A O 1
ATOM 1997 N N . MET B 1 1 ? 18.828 24.375 -18.297 1 22.73 1 MET B N 1
ATOM 1998 C CA . MET B 1 1 ? 19.5 23.516 -17.328 1 22.73 1 MET B CA 1
ATOM 1999 C C . MET B 1 1 ? 18.531 22.5 -16.734 1 22.73 1 MET B C 1
ATOM 2001 O O . MET B 1 1 ? 17.484 22.859 -16.203 1 22.73 1 MET B O 1
ATOM 2005 N N . GLY B 1 2 ? 18.312 21.422 -17.375 1 28.28 2 GLY B N 1
ATOM 2006 C CA . GLY B 1 2 ? 17.359 20.359 -17.109 1 28.28 2 GLY B CA 1
ATOM 2007 C C . GLY B 1 2 ? 17.328 19.906 -15.672 1 28.28 2 GLY B C 1
ATOM 2008 O O . GLY B 1 2 ? 18.344 19.969 -14.977 1 28.28 2 GLY B O 1
ATOM 2009 N N . TRP B 1 3 ? 16.297 20.281 -14.945 1 29.31 3 TRP B N 1
ATOM 2010 C CA . TRP B 1 3 ? 16.156 19.766 -13.586 1 29.31 3 TRP B CA 1
ATOM 2011 C C . TRP B 1 3 ? 16.75 18.375 -13.469 1 29.31 3 TRP B C 1
ATOM 2013 O O . TRP B 1 3 ? 16.281 17.438 -14.117 1 29.31 3 TRP B O 1
ATOM 2023 N N . SER B 1 4 ? 18.047 18.219 -13.469 1 31.95 4 SER B N 1
ATOM 2024 C CA . SER B 1 4 ? 18.75 16.984 -13.148 1 31.95 4 SER B CA 1
ATOM 2025 C C . SER B 1 4 ? 18.078 16.234 -12.008 1 31.95 4 SER B C 1
ATOM 2027 O O . SER B 1 4 ? 17.828 16.812 -10.938 1 31.95 4 SER B O 1
ATOM 2029 N N . ALA B 1 5 ? 17.062 15.453 -12.219 1 35.19 5 ALA B N 1
ATOM 2030 C CA . ALA B 1 5 ? 16.656 14.469 -11.219 1 35.19 5 ALA B CA 1
ATOM 2031 C C . ALA B 1 5 ? 17.812 14.117 -10.289 1 35.19 5 ALA B C 1
ATOM 2033 O O . ALA B 1 5 ? 18.734 13.398 -10.68 1 35.19 5 ALA B O 1
ATOM 2034 N N . LYS B 1 6 ? 18.375 15.078 -9.562 1 38.06 6 LYS B N 1
ATOM 2035 C CA . LYS B 1 6 ? 19.422 14.953 -8.555 1 38.06 6 LYS B CA 1
ATOM 2036 C C . LYS B 1 6 ? 19.281 13.641 -7.777 1 38.06 6 LYS B C 1
ATOM 2038 O O . LYS B 1 6 ? 18.172 13.133 -7.609 1 38.06 6 LYS B O 1
ATOM 2043 N N . GLN B 1 7 ? 20.312 12.875 -7.465 1 42.09 7 GLN B N 1
ATOM 2044 C CA . GLN B 1 7 ? 20.625 11.711 -6.645 1 42.09 7 GLN B CA 1
ATOM 2045 C C . GLN B 1 7 ? 19.875 11.766 -5.312 1 42.09 7 GLN B C 1
ATOM 2047 O O . GLN B 1 7 ? 20.219 12.57 -4.441 1 42.09 7 GLN B O 1
ATOM 2052 N N . TYR B 1 8 ? 18.609 11.781 -5.328 1 48.69 8 TYR B N 1
ATOM 2053 C CA . TYR B 1 8 ? 17.922 11.664 -4.047 1 48.69 8 TYR B CA 1
ATOM 2054 C C . TYR B 1 8 ? 18.641 10.656 -3.145 1 48.69 8 TYR B C 1
ATOM 2056 O O . TYR B 1 8 ? 18.906 9.523 -3.555 1 48.69 8 TYR B O 1
ATOM 2064 N N . SER B 1 9 ? 19.188 11.078 -2.035 1 53.47 9 SER B N 1
ATOM 2065 C CA . SER B 1 9 ? 19.766 10.172 -1.051 1 53.47 9 SER B CA 1
ATOM 2066 C C . SER B 1 9 ? 18.797 9.062 -0.679 1 53.47 9 SER B C 1
ATOM 2068 O O . SER B 1 9 ? 17.578 9.219 -0.85 1 53.47 9 SER B O 1
ATOM 2070 N N . THR B 1 10 ? 19.281 7.984 -0.476 1 56.44 10 THR B N 1
ATOM 2071 C CA . THR B 1 10 ? 18.5 6.844 0.004 1 56.44 10 THR B CA 1
ATOM 2072 C C . THR B 1 10 ? 17.547 7.27 1.121 1 56.44 10 THR B C 1
ATOM 2074 O O . THR B 1 10 ? 16.406 6.824 1.169 1 56.44 10 THR B O 1
ATOM 2077 N N . PHE B 1 11 ? 18.047 8.211 1.869 1 56.69 11 PHE B N 1
ATOM 2078 C CA . PHE B 1 11 ? 17.25 8.688 2.992 1 56.69 11 PHE B CA 1
ATOM 2079 C C . PHE B 1 11 ? 16.062 9.508 2.504 1 56.69 11 PHE B C 1
ATOM 2081 O O . PHE B 1 11 ? 14.93 9.297 2.957 1 56.69 11 PHE B O 1
ATOM 2088 N N . GLU B 1 12 ? 16.312 10.328 1.582 1 68.19 12 GLU B N 1
ATOM 2089 C CA . GLU B 1 12 ? 15.25 11.164 1.037 1 68.19 12 GLU B CA 1
ATOM 2090 C C . GLU B 1 12 ? 14.227 10.32 0.282 1 68.19 12 GLU B C 1
ATOM 2092 O O . GLU B 1 12 ? 13.023 10.602 0.339 1 68.19 12 GLU B O 1
ATOM 2097 N N . LYS B 1 13 ? 14.734 9.258 -0.28 1 73.12 13 LYS B N 1
ATOM 2098 C CA . LYS B 1 13 ? 13.836 8.367 -1.014 1 73.12 13 LYS B CA 1
ATOM 2099 C C . LYS B 1 13 ? 12.898 7.633 -0.065 1 73.12 13 LYS B C 1
ATOM 2101 O O . LYS B 1 13 ? 11.703 7.496 -0.348 1 73.12 13 LYS B O 1
ATOM 2106 N N . GLU B 1 14 ? 13.445 7.309 1.043 1 76.75 14 GLU B N 1
ATOM 2107 C CA . GLU B 1 14 ? 12.633 6.602 2.025 1 76.75 14 GLU B CA 1
ATOM 2108 C C . GLU B 1 14 ? 11.594 7.531 2.654 1 76.75 14 GLU B C 1
ATOM 2110 O O . GLU B 1 14 ? 10.438 7.145 2.838 1 76.75 14 GLU B O 1
ATOM 2115 N N . ARG B 1 15 ? 12.023 8.688 2.814 1 80.88 15 ARG B N 1
ATOM 2116 C CA . ARG B 1 15 ? 11.148 9.656 3.477 1 80.88 15 ARG B CA 1
ATOM 2117 C C . ARG B 1 15 ? 9.992 10.062 2.568 1 80.88 15 ARG B C 1
ATOM 2119 O O . ARG B 1 15 ? 8.891 10.336 3.045 1 80.88 15 ARG B O 1
ATOM 2126 N N . THR B 1 16 ? 10.211 9.984 1.296 1 92.75 16 THR B N 1
ATOM 2127 C CA . THR B 1 16 ? 9.211 10.508 0.368 1 92.75 16 THR B CA 1
ATOM 2128 C C . THR B 1 16 ? 8.43 9.367 -0.276 1 92.75 16 THR B C 1
ATOM 2130 O O . THR B 1 16 ? 7.621 9.594 -1.176 1 92.75 16 THR B O 1
ATOM 2133 N N . ARG B 1 17 ? 8.656 8.18 0.17 1 94.88 17 ARG B N 1
ATOM 2134 C CA . ARG B 1 17 ? 8 7.027 -0.429 1 94.88 17 ARG B CA 1
ATOM 2135 C C . ARG B 1 17 ? 6.48 7.16 -0.35 1 94.88 17 ARG B C 1
ATOM 2137 O O . ARG B 1 17 ? 5.785 6.953 -1.345 1 94.88 17 ARG B O 1
ATOM 2144 N N . PRO B 1 18 ? 5.918 7.586 0.787 1 97.38 18 PRO B N 1
ATOM 2145 C CA . PRO B 1 18 ? 4.457 7.652 0.839 1 97.38 18 PRO B CA 1
ATOM 2146 C C . PRO B 1 18 ? 3.871 8.648 -0.161 1 97.38 18 PRO B C 1
ATOM 2148 O O . PRO B 1 18 ? 2.857 8.359 -0.801 1 97.38 18 PRO B O 1
ATOM 2151 N N . VAL B 1 19 ? 4.52 9.805 -0.324 1 98.12 19 VAL B N 1
ATOM 2152 C CA . VAL B 1 19 ? 3.977 10.797 -1.252 1 98.12 19 VAL B CA 1
ATOM 2153 C C . VAL B 1 19 ? 4.172 10.312 -2.689 1 98.12 19 VAL B C 1
ATOM 2155 O O . VAL B 1 19 ? 3.328 10.562 -3.553 1 98.12 19 VAL B O 1
ATOM 2158 N N . ARG B 1 20 ? 5.25 9.617 -2.963 1 96.81 20 ARG B N 1
ATOM 2159 C CA . ARG B 1 20 ? 5.426 9.039 -4.293 1 96.81 20 ARG B CA 1
ATOM 2160 C C . ARG B 1 20 ? 4.344 8.008 -4.59 1 96.81 20 ARG B C 1
ATOM 2162 O O . ARG B 1 20 ? 3.777 7.996 -5.684 1 96.81 20 ARG B O 1
ATOM 2169 N N . ASP B 1 21 ? 4.105 7.141 -3.643 1 97.31 21 ASP B N 1
ATOM 2170 C CA . ASP B 1 21 ? 3.045 6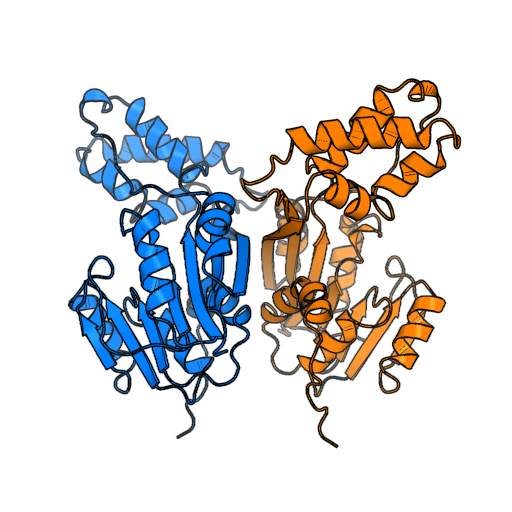.145 -3.797 1 97.31 21 ASP B CA 1
ATOM 2171 C C . ASP B 1 21 ? 1.691 6.816 -4.012 1 97.31 21 ASP B C 1
ATOM 2173 O O . ASP B 1 21 ? 0.895 6.367 -4.84 1 97.31 21 ASP B O 1
ATOM 2177 N N . LEU B 1 22 ? 1.438 7.875 -3.277 1 98.31 22 LEU B N 1
ATOM 2178 C CA . LEU B 1 22 ? 0.186 8.617 -3.389 1 98.31 22 LEU B CA 1
ATOM 2179 C C . LEU B 1 22 ? 0.035 9.227 -4.781 1 98.31 22 LEU B C 1
ATOM 2181 O O . LEU B 1 22 ? -0.999 9.047 -5.43 1 98.31 22 LEU B O 1
ATOM 2185 N N . LEU B 1 23 ? 1.069 9.867 -5.254 1 97.06 23 LEU B N 1
ATOM 2186 C CA . LEU B 1 23 ? 1.01 10.594 -6.52 1 97.06 23 LEU B CA 1
ATOM 2187 C C . LEU B 1 23 ? 0.909 9.617 -7.695 1 97.06 23 LEU B C 1
ATOM 2189 O O . LEU B 1 23 ? 0.333 9.953 -8.734 1 97.06 23 LEU B O 1
ATOM 2193 N N . ALA B 1 24 ? 1.463 8.414 -7.512 1 94.44 24 ALA B N 1
ATOM 2194 C CA . ALA B 1 24 ? 1.382 7.398 -8.555 1 94.44 24 ALA B CA 1
ATOM 2195 C C . ALA B 1 24 ? -0.066 6.988 -8.812 1 94.44 24 ALA B C 1
ATOM 2197 O O . ALA B 1 24 ? -0.394 6.48 -9.883 1 94.44 24 ALA B O 1
ATOM 2198 N N . ALA B 1 25 ? -0.923 7.25 -7.871 1 95.31 25 ALA B N 1
ATOM 2199 C CA . ALA B 1 25 ? -2.318 6.832 -7.984 1 95.31 25 ALA B CA 1
ATOM 2200 C C . ALA B 1 25 ? -3.158 7.902 -8.672 1 95.31 25 ALA B C 1
ATOM 2202 O O . ALA B 1 25 ? -4.312 7.66 -9.031 1 95.31 25 ALA B O 1
ATOM 2203 N N . ILE B 1 26 ? -2.596 9.07 -8.852 1 94.81 26 ILE B N 1
ATOM 2204 C CA . ILE B 1 26 ? -3.334 10.156 -9.5 1 94.81 26 ILE B CA 1
ATOM 2205 C C . ILE B 1 26 ? -3.365 9.93 -11.008 1 94.81 26 ILE B C 1
ATOM 2207 O O . ILE B 1 26 ? -2.324 9.703 -11.633 1 94.81 26 ILE B O 1
ATOM 2211 N N . GLU B 1 27 ? -4.465 10.039 -11.672 1 85.25 27 GLU B N 1
ATOM 2212 C CA . GLU B 1 27 ? -4.633 9.742 -13.086 1 85.25 27 GLU B CA 1
ATOM 2213 C C . GLU B 1 27 ? -4.324 10.961 -13.945 1 85.25 27 GLU B C 1
ATOM 2215 O O . GLU B 1 27 ? -4.051 10.836 -15.141 1 85.25 27 GLU B O 1
ATOM 2220 N N . ALA B 1 28 ? -4.332 12.109 -13.344 1 84.56 28 ALA B N 1
ATOM 2221 C CA . ALA B 1 28 ? -4.117 13.336 -14.117 1 84.56 28 ALA B CA 1
ATOM 2222 C C . ALA B 1 28 ? -2.773 13.297 -14.836 1 84.56 28 ALA B C 1
ATOM 2224 O O . ALA B 1 28 ? -1.74 13.016 -14.227 1 84.56 28 ALA B O 1
ATOM 2225 N N . ASP B 1 29 ? -2.82 13.617 -16.062 1 83.44 29 ASP B N 1
ATOM 2226 C CA . ASP B 1 29 ? -1.604 13.555 -16.859 1 83.44 29 ASP B CA 1
ATOM 2227 C C . ASP B 1 29 ? -0.919 14.922 -16.922 1 83.44 29 ASP B C 1
ATOM 2229 O O . ASP B 1 29 ? 0.283 15.031 -16.672 1 83.44 29 ASP B O 1
ATOM 2233 N N . ALA B 1 30 ? -1.76 15.93 -17.188 1 91.31 30 ALA B N 1
ATOM 2234 C CA . ALA B 1 30 ? -1.151 17.25 -17.375 1 91.31 30 ALA B CA 1
ATOM 2235 C C . ALA B 1 30 ? -1.941 18.328 -16.625 1 91.31 30 ALA B C 1
ATOM 2237 O O . ALA B 1 30 ? -2.473 19.25 -17.25 1 91.31 30 ALA B O 1
ATOM 2238 N N . PRO B 1 31 ? -1.911 18.203 -15.32 1 97.25 31 PRO B N 1
ATOM 2239 C CA . PRO B 1 31 ? -2.584 19.266 -14.562 1 97.25 31 PRO B CA 1
ATOM 2240 C C . PRO B 1 31 ? -1.915 20.625 -14.719 1 97.25 31 PRO B C 1
ATOM 2242 O O . PRO B 1 31 ? -0.707 20.703 -14.953 1 97.25 31 PRO B O 1
ATOM 2245 N N . ARG B 1 32 ? -2.729 21.656 -14.648 1 97.62 32 ARG B N 1
ATOM 2246 C CA . ARG B 1 32 ? -2.217 23.016 -14.844 1 97.62 32 ARG B CA 1
ATOM 2247 C C . ARG B 1 32 ? -1.809 23.641 -13.516 1 97.62 32 ARG B C 1
ATOM 2249 O O . ARG B 1 32 ? -0.758 24.281 -13.414 1 97.62 32 ARG B O 1
ATOM 2256 N N . ARG B 1 33 ? -2.664 23.5 -12.516 1 98.44 33 ARG B N 1
ATOM 2257 C CA . ARG B 1 33 ? -2.43 24.094 -11.203 1 98.44 33 ARG B CA 1
ATOM 2258 C C . ARG B 1 33 ? -2.482 23.031 -10.109 1 98.44 33 ARG B C 1
ATOM 2260 O O . ARG B 1 33 ? -3.477 22.312 -9.977 1 98.44 33 ARG B O 1
ATOM 2267 N N . VAL B 1 34 ? -1.418 22.906 -9.336 1 98.75 34 VAL B N 1
ATOM 2268 C CA . VAL B 1 34 ? -1.359 21.922 -8.25 1 98.75 34 VAL B CA 1
ATOM 2269 C C . VAL B 1 34 ? -0.874 22.594 -6.973 1 98.75 34 VAL B C 1
ATOM 2271 O O . VAL B 1 34 ? -0.052 23.516 -7.016 1 98.75 34 VAL B O 1
ATOM 2274 N N . VAL B 1 35 ? -1.386 22.172 -5.82 1 98.88 35 VAL B N 1
ATOM 2275 C CA . VAL B 1 35 ? -1.025 22.781 -4.551 1 98.88 35 VAL B CA 1
ATOM 2276 C C . VAL B 1 35 ? -0.733 21.703 -3.512 1 98.88 35 VAL B C 1
ATOM 2278 O O . VAL B 1 35 ? -1.363 20.641 -3.514 1 98.88 35 VAL B O 1
ATOM 2281 N N . ASP B 1 36 ? 0.265 21.969 -2.686 1 98.88 36 ASP B N 1
ATOM 2282 C CA . ASP B 1 36 ? 0.648 21.125 -1.558 1 98.88 36 ASP B CA 1
ATOM 2283 C C . ASP B 1 36 ? 0.223 21.75 -0.232 1 98.88 36 ASP B C 1
ATOM 2285 O O . ASP B 1 36 ? 0.838 22.719 0.23 1 98.88 36 ASP B O 1
ATOM 2289 N N . LEU B 1 37 ? -0.848 21.203 0.399 1 98.88 37 LEU B N 1
ATOM 2290 C CA . LEU B 1 37 ? -1.341 21.688 1.681 1 98.88 37 LEU B CA 1
ATOM 2291 C C . LEU B 1 37 ? -0.554 21.078 2.836 1 98.88 37 LEU B C 1
ATOM 2293 O O . LEU B 1 37 ? -0.566 19.859 3.025 1 98.88 37 LEU B O 1
ATOM 2297 N N . GLY B 1 38 ? -0.022 21.938 3.688 1 98.56 38 GLY B N 1
ATOM 2298 C CA . GLY B 1 38 ? 0.923 21.438 4.676 1 98.56 38 GLY B CA 1
ATOM 2299 C C . GLY B 1 38 ? 2.236 20.984 4.066 1 98.56 38 GLY B C 1
ATOM 2300 O O . GLY B 1 38 ? 2.676 19.859 4.301 1 98.56 38 GLY B O 1
ATOM 2301 N N . CYS B 1 39 ? 2.938 21.938 3.428 1 98.44 39 CYS B N 1
ATOM 2302 C CA . CYS B 1 39 ? 4.062 21.578 2.568 1 98.44 39 CYS B CA 1
ATOM 2303 C C . CYS B 1 39 ? 5.32 21.328 3.393 1 98.44 39 CYS B C 1
ATOM 2305 O O . CYS B 1 39 ? 6.301 20.781 2.883 1 98.44 39 CYS B O 1
ATOM 2307 N N . GLY B 1 40 ? 5.352 21.734 4.672 1 97.5 40 GLY B N 1
ATOM 2308 C CA . GLY B 1 40 ? 6.582 21.625 5.441 1 97.5 40 GLY B CA 1
ATOM 2309 C C . GLY B 1 40 ? 7.762 22.297 4.77 1 97.5 40 GLY B C 1
ATOM 2310 O O . GLY B 1 40 ? 7.629 23.391 4.219 1 97.5 40 GLY B O 1
ATOM 2311 N N . PRO B 1 41 ? 8.898 21.719 4.906 1 97.12 41 PRO B N 1
ATOM 2312 C CA . PRO B 1 41 ? 10.078 22.328 4.297 1 97.12 41 PRO B CA 1
ATOM 2313 C C . PRO B 1 41 ? 10.164 22.094 2.791 1 97.12 41 PRO B C 1
ATOM 2315 O O . PRO B 1 41 ? 11.211 22.328 2.18 1 97.12 41 PRO B O 1
ATOM 2318 N N . GLY B 1 42 ? 9.125 21.5 2.166 1 97.69 42 GLY B N 1
ATOM 2319 C CA . GLY B 1 42 ? 9.023 21.469 0.715 1 97.69 42 GLY B CA 1
ATOM 2320 C C . GLY B 1 42 ? 9.398 20.125 0.117 1 97.69 42 GLY B C 1
ATOM 2321 O O . GLY B 1 42 ? 9.461 19.984 -1.105 1 97.69 42 GLY B O 1
ATOM 2322 N N . ASN B 1 43 ? 9.625 19.047 0.957 1 96.06 43 ASN B N 1
ATOM 2323 C CA . ASN B 1 43 ? 10.016 17.734 0.451 1 96.06 43 ASN B CA 1
ATOM 2324 C C . ASN B 1 43 ? 8.938 17.141 -0.446 1 96.06 43 ASN B C 1
ATOM 2326 O O . ASN B 1 43 ? 9.234 16.672 -1.546 1 96.06 43 ASN B O 1
ATOM 2330 N N . SER B 1 44 ? 7.734 17.141 0.055 1 97.5 44 SER B N 1
ATOM 2331 C CA . SER B 1 44 ? 6.633 16.594 -0.728 1 97.5 44 SER B CA 1
ATOM 2332 C C . SER B 1 44 ? 6.359 17.438 -1.968 1 97.5 44 SER B C 1
ATOM 2334 O O . SER B 1 44 ? 6.008 16.906 -3.023 1 97.5 44 SER B O 1
ATOM 2336 N N . THR B 1 45 ? 6.531 18.75 -1.836 1 98.38 45 THR B N 1
ATOM 2337 C CA . THR B 1 45 ? 6.305 19.656 -2.955 1 98.38 45 THR B CA 1
ATOM 2338 C C . THR B 1 45 ? 7.281 19.375 -4.09 1 98.38 45 THR B C 1
ATOM 2340 O O . THR B 1 45 ? 6.922 19.453 -5.266 1 98.38 45 THR B O 1
ATOM 2343 N N . GLU B 1 46 ? 8.477 19.078 -3.73 1 97.44 46 GLU B N 1
ATOM 2344 C CA . GLU B 1 46 ? 9.469 18.719 -4.738 1 97.44 46 GLU B CA 1
ATOM 2345 C C . GLU B 1 46 ? 9.023 17.5 -5.543 1 97.44 46 GLU B C 1
ATOM 2347 O O . GLU B 1 46 ? 9.18 17.469 -6.766 1 97.44 46 GLU B O 1
ATOM 2352 N N . VAL B 1 47 ? 8.523 16.469 -4.863 1 97.06 47 VAL B N 1
ATOM 2353 C CA . VAL B 1 47 ? 8.031 15.266 -5.52 1 97.06 47 VAL B CA 1
ATOM 2354 C C . VAL B 1 47 ? 6.844 15.609 -6.414 1 97.06 47 VAL B C 1
ATOM 2356 O O . VAL B 1 47 ? 6.746 15.125 -7.543 1 97.06 47 VAL B O 1
ATOM 2359 N N . LEU B 1 48 ? 5.996 16.469 -5.914 1 97.94 48 LEU B N 1
ATOM 2360 C CA . LEU B 1 48 ? 4.836 16.922 -6.668 1 97.94 48 LEU B CA 1
ATOM 2361 C C . LEU B 1 48 ? 5.266 17.625 -7.957 1 97.94 48 LEU B C 1
ATOM 2363 O O . LEU B 1 48 ? 4.734 17.328 -9.031 1 97.94 48 LEU B O 1
ATOM 2367 N N . ALA B 1 49 ? 6.227 18.516 -7.84 1 97.62 49 ALA B N 1
ATOM 2368 C CA . ALA B 1 49 ? 6.738 19.266 -8.984 1 97.62 49 ALA B CA 1
ATOM 2369 C C . ALA B 1 49 ? 7.391 18.328 -10 1 97.62 49 ALA B C 1
ATOM 2371 O O . ALA B 1 49 ? 7.258 18.531 -11.211 1 97.62 49 ALA B O 1
ATOM 2372 N N . ALA B 1 50 ? 8.078 17.344 -9.516 1 94.94 50 ALA B N 1
ATOM 2373 C CA . ALA B 1 50 ? 8.727 16.375 -10.398 1 94.94 50 ALA B CA 1
ATOM 2374 C C . ALA B 1 50 ? 7.691 15.547 -11.164 1 94.94 50 ALA B C 1
ATOM 2376 O O . ALA B 1 50 ? 7.898 15.211 -12.336 1 94.94 50 ALA B O 1
ATOM 2377 N N . ARG B 1 51 ? 6.641 15.203 -10.516 1 95.19 51 ARG B N 1
ATOM 2378 C CA . ARG B 1 51 ? 5.578 14.414 -11.141 1 95.19 51 ARG B CA 1
ATOM 2379 C C . ARG B 1 51 ? 4.867 15.227 -12.219 1 95.19 51 ARG B C 1
ATOM 2381 O O . ARG B 1 51 ? 4.426 14.672 -13.227 1 95.19 51 ARG B O 1
ATOM 2388 N N . PHE B 1 52 ? 4.734 16.516 -11.953 1 97.06 52 PHE B N 1
ATOM 2389 C CA . PHE B 1 52 ? 4.031 17.406 -12.883 1 97.06 52 PHE B CA 1
ATOM 2390 C C . PHE B 1 52 ? 4.906 18.578 -13.273 1 97.06 52 PHE B C 1
ATOM 2392 O O . PHE B 1 52 ? 4.633 19.719 -12.875 1 97.06 52 PHE B O 1
ATOM 2399 N N . PRO B 1 53 ? 5.797 18.422 -14.172 1 95.19 53 PRO B N 1
ATOM 2400 C CA . PRO B 1 53 ? 6.832 19.422 -14.422 1 95.19 53 PRO B CA 1
ATOM 2401 C C . PRO B 1 53 ? 6.289 20.656 -15.141 1 95.19 53 PRO B C 1
ATOM 2403 O O . PRO B 1 53 ? 6.914 21.719 -15.109 1 95.19 53 PRO B O 1
ATOM 2406 N N . GLN B 1 54 ? 5.16 20.547 -15.75 1 96.81 54 GLN B N 1
ATOM 2407 C CA . GLN B 1 54 ? 4.633 21.688 -16.5 1 96.81 54 GLN B CA 1
ATOM 2408 C C . GLN B 1 54 ? 3.584 22.438 -15.695 1 96.81 54 GLN B C 1
ATOM 2410 O O . GLN B 1 54 ? 3.059 23.453 -16.156 1 96.81 54 GLN B O 1
ATOM 2415 N N . ALA B 1 55 ? 3.273 21.953 -14.539 1 98 55 ALA B N 1
ATOM 2416 C CA . ALA B 1 55 ? 2.217 22.562 -13.727 1 98 55 ALA B CA 1
ATOM 2417 C C . ALA B 1 55 ? 2.73 23.781 -12.977 1 98 55 ALA B C 1
ATOM 2419 O O . ALA B 1 55 ? 3.926 23.891 -12.695 1 98 55 ALA B O 1
ATOM 2420 N N . GLU B 1 56 ? 1.816 24.719 -12.742 1 98.31 56 GLU B N 1
ATOM 2421 C CA . GLU B 1 56 ? 2.061 25.734 -11.719 1 98.31 56 GLU B CA 1
ATOM 2422 C C . GLU B 1 56 ? 1.923 25.141 -10.32 1 98.31 56 GLU B C 1
ATOM 2424 O O . GLU B 1 56 ? 0.819 24.797 -9.891 1 98.31 56 GLU B O 1
ATOM 2429 N N . VAL B 1 57 ? 3.049 25.062 -9.648 1 98.5 57 VAL B N 1
ATOM 2430 C CA . VAL B 1 57 ? 3.09 24.422 -8.336 1 98.5 57 VAL B CA 1
ATOM 2431 C C . VAL B 1 57 ? 3.113 25.484 -7.238 1 98.5 57 VAL B C 1
ATOM 2433 O O . VAL B 1 57 ? 3.807 26.5 -7.363 1 98.5 57 VAL B O 1
ATOM 2436 N N . SER B 1 58 ? 2.357 25.281 -6.176 1 98.75 58 SER B N 1
ATOM 2437 C CA . SER B 1 58 ? 2.408 26.109 -4.973 1 98.75 58 SER B CA 1
ATOM 2438 C C . SER B 1 58 ? 2.303 25.25 -3.711 1 98.75 58 SER B C 1
ATOM 2440 O O . SER B 1 58 ? 2.016 24.062 -3.787 1 98.75 58 SER B O 1
ATOM 2442 N N . GLY B 1 59 ? 2.664 25.781 -2.617 1 98.69 59 GLY B N 1
ATOM 2443 C CA . GLY B 1 59 ? 2.533 25.125 -1.324 1 98.69 59 GLY B CA 1
ATOM 2444 C C . GLY B 1 59 ? 2.184 26.094 -0.204 1 98.69 59 GLY B C 1
ATOM 2445 O O . GLY B 1 59 ? 2.395 27.297 -0.327 1 98.69 59 GLY B O 1
ATOM 2446 N N . MET B 1 60 ? 1.625 25.594 0.849 1 98.56 60 MET B N 1
ATOM 2447 C CA . MET B 1 60 ? 1.336 26.422 2.018 1 98.56 60 MET B CA 1
ATOM 2448 C C . MET B 1 60 ? 1.533 25.625 3.307 1 98.56 60 MET B C 1
ATOM 2450 O O . MET B 1 60 ? 1.414 24.406 3.311 1 98.56 60 MET B O 1
ATOM 2454 N N . ASP B 1 61 ? 1.879 26.281 4.297 1 98.56 61 ASP B N 1
ATOM 2455 C CA . ASP B 1 61 ? 2.039 25.75 5.645 1 98.56 61 ASP B CA 1
ATOM 2456 C C . ASP B 1 61 ? 1.692 26.812 6.695 1 98.56 61 ASP B C 1
ATOM 2458 O O . ASP B 1 61 ? 1.82 28.016 6.445 1 98.56 61 ASP B O 1
ATOM 2462 N N . SER B 1 62 ? 1.25 26.328 7.812 1 98 62 SER B N 1
ATOM 2463 C CA . SER B 1 62 ? 0.893 27.266 8.867 1 98 62 SER B CA 1
ATOM 2464 C C . SER B 1 62 ? 2.135 27.844 9.547 1 98 62 SER B C 1
ATOM 2466 O O . SER B 1 62 ? 2.07 28.875 10.203 1 98 62 SER B O 1
ATOM 2468 N N . SER B 1 63 ? 3.248 27.203 9.453 1 97.38 63 SER B N 1
ATOM 2469 C CA . SER B 1 63 ? 4.496 27.625 10.086 1 97.38 63 SER B CA 1
ATOM 2470 C C . SER B 1 63 ? 5.32 28.5 9.141 1 97.38 63 SER B C 1
ATOM 2472 O O . SER B 1 63 ? 5.734 28.047 8.07 1 97.38 63 SER B O 1
ATOM 2474 N N . GLN B 1 64 ? 5.594 29.703 9.578 1 97.69 64 GLN B N 1
ATOM 2475 C CA . GLN B 1 64 ? 6.426 30.609 8.781 1 97.69 64 GLN B CA 1
ATOM 2476 C C . GLN B 1 64 ? 7.82 30.031 8.57 1 97.69 64 GLN B C 1
ATOM 2478 O O . GLN B 1 64 ? 8.414 30.203 7.504 1 97.69 64 GLN B O 1
ATOM 2483 N N . ASP B 1 65 ? 8.32 29.344 9.594 1 98 65 ASP B N 1
ATOM 2484 C CA . ASP B 1 65 ? 9.641 28.719 9.477 1 98 65 ASP B CA 1
ATOM 2485 C C . ASP B 1 65 ? 9.656 27.672 8.375 1 98 65 ASP B C 1
ATOM 2487 O O . ASP B 1 65 ? 10.625 27.562 7.621 1 98 65 ASP B O 1
ATOM 2491 N N . MET B 1 66 ? 8.641 26.922 8.312 1 97.75 66 MET B N 1
ATOM 2492 C CA . MET B 1 66 ? 8.531 25.891 7.273 1 97.75 66 MET B CA 1
ATOM 2493 C C . MET B 1 66 ? 8.445 26.531 5.891 1 97.75 66 MET B C 1
ATOM 2495 O O . MET B 1 66 ? 9.086 26.078 4.945 1 97.75 66 MET B O 1
ATOM 2499 N N . VAL B 1 67 ? 7.652 27.594 5.797 1 98.44 67 VAL B N 1
ATOM 2500 C CA . VAL B 1 67 ? 7.488 28.281 4.523 1 98.44 67 VAL B CA 1
ATOM 2501 C C . VAL B 1 67 ? 8.836 28.828 4.059 1 98.44 67 VAL B C 1
ATOM 2503 O O . VAL B 1 67 ? 9.195 28.688 2.887 1 98.44 67 VAL B O 1
ATOM 2506 N N . LEU B 1 68 ? 9.562 29.406 4.961 1 98.38 68 LEU B N 1
ATOM 2507 C CA . LEU B 1 68 ? 10.883 29.953 4.625 1 98.38 68 LEU B CA 1
ATOM 2508 C C . LEU B 1 68 ? 11.82 28.844 4.164 1 98.38 68 LEU B C 1
ATOM 2510 O O . LEU B 1 68 ? 12.539 29 3.178 1 98.38 68 LEU B O 1
ATOM 2514 N N . ALA B 1 69 ? 11.781 27.734 4.863 1 98.25 69 ALA B N 1
ATOM 2515 C CA . ALA B 1 69 ? 12.602 26.578 4.48 1 98.25 69 ALA B CA 1
ATOM 2516 C C . ALA B 1 69 ? 12.219 26.078 3.09 1 98.25 69 ALA B C 1
ATOM 2518 O O . ALA B 1 69 ? 13.086 25.75 2.281 1 98.25 69 ALA B O 1
ATOM 2519 N N . ALA B 1 70 ? 10.977 26.031 2.826 1 98.44 70 ALA B N 1
ATOM 2520 C CA . ALA B 1 70 ? 10.492 25.578 1.527 1 98.44 70 ALA B CA 1
ATOM 2521 C C . ALA B 1 70 ? 10.938 26.5 0.41 1 98.44 70 ALA B C 1
ATOM 2523 O O . ALA B 1 70 ? 11.359 26.047 -0.658 1 98.44 70 ALA B O 1
ATOM 2524 N N . ARG B 1 71 ? 10.867 27.844 0.637 1 98.31 71 ARG B N 1
ATOM 2525 C CA . ARG B 1 71 ? 11.289 28.828 -0.348 1 98.31 71 ARG B CA 1
ATOM 2526 C C . ARG B 1 71 ? 12.773 28.672 -0.667 1 98.31 71 ARG B C 1
ATOM 2528 O O . ARG B 1 71 ? 13.195 28.859 -1.812 1 98.31 71 ARG B O 1
ATOM 2535 N N . GLN B 1 72 ? 13.492 28.359 0.361 1 98.19 72 GLN B N 1
ATOM 2536 C CA . GLN B 1 72 ? 14.922 28.141 0.158 1 98.19 72 GLN B CA 1
ATOM 2537 C C . GLN B 1 72 ? 15.164 26.875 -0.67 1 98.19 72 GLN B C 1
ATOM 2539 O O . GLN B 1 72 ? 16.031 26.859 -1.542 1 98.19 72 GLN B O 1
ATOM 2544 N N . ARG B 1 73 ? 14.398 25.906 -0.421 1 96.44 73 ARG B N 1
ATOM 2545 C CA . ARG B 1 73 ? 14.539 24.625 -1.107 1 96.44 73 ARG B CA 1
ATOM 2546 C C . ARG B 1 73 ? 14.125 24.734 -2.57 1 96.44 73 ARG B C 1
ATOM 2548 O O . ARG B 1 73 ? 14.758 24.141 -3.449 1 96.44 73 ARG B O 1
ATOM 2555 N N . MET B 1 74 ? 13.078 25.516 -2.762 1 97.88 74 MET B N 1
ATOM 2556 C CA . MET B 1 74 ? 12.508 25.641 -4.098 1 97.88 74 MET B CA 1
ATOM 2557 C C . MET B 1 74 ? 12.227 27.109 -4.43 1 97.88 74 MET B C 1
ATOM 2559 O O . MET B 1 74 ? 11.07 27.531 -4.477 1 97.88 74 MET B O 1
ATOM 2563 N N . PRO B 1 75 ? 13.172 27.906 -4.758 1 96.19 75 PRO B N 1
ATOM 2564 C CA . PRO B 1 75 ? 13.016 29.344 -4.969 1 96.19 75 PRO B CA 1
ATOM 2565 C C . PRO B 1 75 ? 12.055 29.672 -6.105 1 96.19 75 PRO B C 1
ATOM 2567 O O . PRO B 1 75 ? 11.461 30.75 -6.121 1 96.19 75 PRO B O 1
ATOM 2570 N N . GLY B 1 76 ? 11.695 28.844 -7.004 1 95.25 76 GLY B N 1
ATOM 2571 C CA . GLY B 1 76 ? 10.812 29.141 -8.133 1 95.25 76 GLY B CA 1
ATOM 2572 C C . GLY B 1 76 ? 9.375 28.75 -7.871 1 95.25 76 GLY B C 1
ATOM 2573 O O . GLY B 1 76 ? 8.508 28.953 -8.727 1 95.25 76 GLY B O 1
ATOM 2574 N N . VAL B 1 77 ? 9.125 28.328 -6.719 1 97.94 77 VAL B N 1
ATOM 2575 C CA . VAL B 1 77 ? 7.785 27.859 -6.367 1 97.94 77 VAL B CA 1
ATOM 2576 C C . VAL B 1 77 ? 7.148 28.828 -5.375 1 97.94 77 VAL B C 1
ATOM 2578 O O . VAL B 1 77 ? 7.824 29.359 -4.488 1 97.94 77 VAL B O 1
ATOM 2581 N N . ALA B 1 78 ? 5.867 29.141 -5.484 1 97.94 78 ALA B N 1
ATOM 2582 C CA . ALA B 1 78 ? 5.141 30.031 -4.582 1 97.94 78 ALA B CA 1
ATOM 2583 C C . ALA B 1 78 ? 4.75 29.312 -3.295 1 97.94 78 ALA B C 1
ATOM 2585 O O . ALA B 1 78 ? 3.977 28.359 -3.322 1 97.94 78 ALA B O 1
ATOM 2586 N N . PHE B 1 79 ? 5.312 29.734 -2.221 1 98.62 79 PHE B N 1
ATOM 2587 C CA . PHE B 1 79 ? 4.949 29.219 -0.901 1 98.62 79 PHE B CA 1
ATOM 2588 C C . PHE B 1 79 ? 4.324 30.328 -0.055 1 98.62 79 PHE B C 1
ATOM 2590 O O . PHE B 1 79 ? 4.789 31.469 -0.07 1 98.62 79 PHE B O 1
ATOM 2597 N N . SER B 1 80 ? 3.281 30.078 0.686 1 98.06 80 SER B N 1
ATOM 2598 C CA . SER B 1 80 ? 2.621 31.062 1.528 1 98.06 80 SER B CA 1
ATOM 2599 C C . SER B 1 80 ? 2.27 30.484 2.895 1 98.06 80 SER B C 1
ATOM 2601 O O . SER B 1 80 ? 2.092 29.281 3.033 1 98.06 80 SER B O 1
ATOM 2603 N N . GLN B 1 81 ? 2.221 31.312 3.859 1 98.31 81 GLN B N 1
ATOM 2604 C CA . GLN B 1 81 ? 1.73 30.922 5.176 1 98.31 81 GLN B CA 1
ATOM 2605 C C . GLN B 1 81 ? 0.206 30.953 5.227 1 98.31 81 GLN B C 1
ATOM 2607 O O . GLN B 1 81 ? -0.407 31.984 4.945 1 98.31 81 GLN B O 1
ATOM 2612 N N . ALA B 1 82 ? -0.405 29.859 5.551 1 97.94 82 ALA B N 1
ATOM 2613 C CA . ALA B 1 82 ? -1.859 29.766 5.652 1 97.94 82 ALA B CA 1
ATOM 2614 C C . ALA B 1 82 ? -2.273 28.578 6.523 1 97.94 82 ALA B C 1
ATOM 2616 O O . ALA B 1 82 ? -1.474 27.672 6.781 1 97.94 82 ALA B O 1
ATOM 2617 N N . ASP B 1 83 ? -3.479 28.641 7.004 1 97.94 83 ASP B N 1
ATOM 2618 C CA . ASP B 1 83 ? -4.094 27.562 7.781 1 97.94 83 ASP B CA 1
ATOM 2619 C C . ASP B 1 83 ? -5.047 26.734 6.922 1 97.94 83 ASP B C 1
ATOM 2621 O O . ASP B 1 83 ? -6.008 27.281 6.363 1 97.94 83 ASP B O 1
ATOM 2625 N N . ILE B 1 84 ? -4.809 25.438 6.871 1 98.25 84 ILE B N 1
ATOM 2626 C CA . ILE B 1 84 ? -5.625 24.547 6.051 1 98.25 84 ILE B CA 1
ATOM 2627 C C . ILE B 1 84 ? -7.086 24.656 6.484 1 98.25 84 ILE B C 1
ATOM 2629 O O . ILE B 1 84 ? -7.992 24.609 5.648 1 98.25 84 ILE B O 1
ATOM 2633 N N . ALA B 1 85 ? -7.379 24.75 7.758 1 97 85 ALA B N 1
ATOM 2634 C CA . ALA B 1 85 ? -8.727 24.734 8.328 1 97 85 ALA B CA 1
ATOM 2635 C C . ALA B 1 85 ? -9.57 25.875 7.766 1 97 85 ALA B C 1
ATOM 2637 O O . ALA B 1 85 ? -10.789 25.75 7.652 1 97 85 ALA B O 1
ATOM 2638 N N . THR B 1 86 ? -8.852 26.984 7.371 1 96.12 86 THR B N 1
ATOM 2639 C CA . THR B 1 86 ? -9.594 28.141 6.914 1 96.12 86 THR B CA 1
ATOM 2640 C C . THR B 1 86 ? -9.219 28.5 5.477 1 96.12 86 THR B C 1
ATOM 2642 O O . THR B 1 86 ? -9.633 29.547 4.961 1 96.12 86 THR B O 1
ATOM 2645 N N . TRP B 1 87 ? -8.375 27.688 4.918 1 96.31 87 TRP B N 1
ATOM 2646 C CA . TRP B 1 87 ? -7.871 27.938 3.568 1 96.31 87 TRP B CA 1
ATOM 2647 C C . TRP B 1 87 ? -9.016 28 2.564 1 96.31 87 TRP B C 1
ATOM 2649 O O . TRP B 1 87 ? -9.812 27.062 2.457 1 96.31 87 TRP B O 1
ATOM 2659 N N . ASN B 1 88 ? -9.203 29.094 1.855 1 95.12 88 ASN B N 1
ATOM 2660 C CA . ASN B 1 88 ? -10.273 29.328 0.886 1 95.12 88 ASN B CA 1
ATOM 2661 C C . ASN B 1 88 ? -9.797 30.172 -0.286 1 95.12 88 ASN B C 1
ATOM 2663 O O . ASN B 1 88 ? -10.258 31.297 -0.467 1 95.12 88 ASN B O 1
ATOM 2667 N N . PRO B 1 89 ? -8.984 29.609 -1.119 1 95.12 89 PRO B N 1
ATOM 2668 C CA . PRO B 1 89 ? -8.477 30.359 -2.27 1 95.12 89 PRO B CA 1
ATOM 2669 C C . PRO B 1 89 ? -9.547 30.625 -3.322 1 95.12 89 PRO B C 1
ATOM 2671 O O . PRO B 1 89 ? -10.492 29.844 -3.455 1 95.12 89 PRO B O 1
ATOM 2674 N N . PRO B 1 90 ? -9.375 31.688 -4.086 1 94.31 90 PRO B N 1
ATOM 2675 C CA . PRO B 1 90 ? -10.328 31.938 -5.172 1 94.31 90 PRO B CA 1
ATOM 2676 C C . PRO B 1 90 ? -10.117 31.031 -6.371 1 94.31 90 PRO B C 1
ATOM 2678 O O . PRO B 1 90 ? -11.039 30.797 -7.156 1 94.31 90 PRO B O 1
ATOM 2681 N N . GLU B 1 91 ? -8.977 30.516 -6.566 1 95.06 91 GLU B N 1
ATOM 2682 C CA . GLU B 1 91 ? -8.641 29.672 -7.707 1 95.06 91 GLU B CA 1
ATOM 2683 C C . GLU B 1 91 ? -9.062 28.234 -7.465 1 95.06 91 GLU B C 1
ATOM 2685 O O . GLU B 1 91 ? -9.203 27.797 -6.316 1 95.06 91 GLU B O 1
ATOM 2690 N N . SER B 1 92 ? -9.273 27.516 -8.562 1 97.31 92 SER B N 1
ATOM 2691 C CA . SER B 1 92 ? -9.445 26.078 -8.516 1 97.31 92 SER B CA 1
ATOM 2692 C C . SER B 1 92 ? -8.148 25.344 -8.859 1 97.31 92 SER B C 1
ATOM 2694 O O . SER B 1 92 ? -7.262 25.922 -9.5 1 97.31 92 SER B O 1
ATOM 2696 N N . PHE B 1 93 ? -8.047 24.172 -8.43 1 98.56 93 PHE B N 1
ATOM 2697 C CA . PHE B 1 93 ? -6.832 23.391 -8.617 1 98.56 93 PHE B CA 1
ATOM 2698 C C . PHE B 1 93 ? -7.129 22.078 -9.336 1 98.56 93 PHE B C 1
ATOM 2700 O O . PHE B 1 93 ? -8.211 21.5 -9.164 1 98.56 93 PHE B O 1
ATOM 2707 N N . ASP B 1 94 ? -6.184 21.609 -10.125 1 98.62 94 ASP B N 1
ATOM 2708 C CA . ASP B 1 94 ? -6.301 20.312 -10.766 1 98.62 94 ASP B CA 1
ATOM 2709 C C . ASP B 1 94 ? -5.879 19.188 -9.812 1 98.62 94 ASP B C 1
ATOM 2711 O O . ASP B 1 94 ? -6.344 18.047 -9.93 1 98.62 94 ASP B O 1
ATOM 2715 N N . VAL B 1 95 ? -4.941 19.484 -8.922 1 98.75 95 VAL B N 1
ATOM 2716 C CA . VAL B 1 95 ? -4.508 18.531 -7.898 1 98.75 95 VAL B CA 1
ATOM 2717 C C . VAL B 1 95 ? -4.305 19.266 -6.574 1 98.75 95 VAL B C 1
ATOM 2719 O O . VAL B 1 95 ? -3.615 20.281 -6.52 1 98.75 95 VAL B O 1
ATOM 2722 N N . ILE B 1 96 ? -4.934 18.828 -5.574 1 98.88 96 ILE B N 1
ATOM 2723 C CA . ILE B 1 96 ? -4.664 19.219 -4.195 1 98.88 96 ILE B CA 1
ATOM 2724 C C . ILE B 1 96 ? -4 18.062 -3.453 1 98.88 96 ILE B C 1
ATOM 2726 O O . ILE B 1 96 ? -4.594 16.984 -3.303 1 98.88 96 ILE B O 1
ATOM 2730 N N . LEU B 1 97 ? -2.799 18.266 -3.066 1 98.88 97 LEU B N 1
ATOM 2731 C CA . LEU B 1 97 ? -2.039 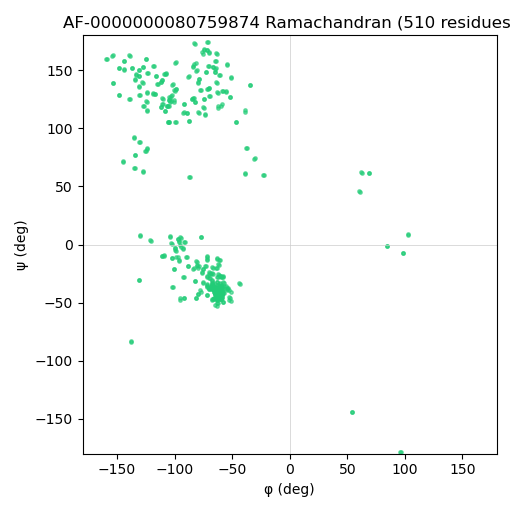17.297 -2.289 1 98.88 97 LEU B CA 1
ATOM 2732 C C . LEU B 1 97 ? -2.041 17.672 -0.808 1 98.88 97 LEU B C 1
ATOM 2734 O O . LEU B 1 97 ? -1.836 18.828 -0.453 1 98.88 97 LEU B O 1
ATOM 2738 N N . ALA B 1 98 ? -2.305 16.75 0.019 1 98.81 98 ALA B N 1
ATOM 2739 C CA . ALA B 1 98 ? -2.135 16.859 1.466 1 98.81 98 ALA B CA 1
ATOM 2740 C C . ALA B 1 98 ? -1.477 15.602 2.031 1 98.81 98 ALA B C 1
ATOM 2742 O O . ALA B 1 98 ? -2.162 14.633 2.373 1 98.81 98 ALA B O 1
ATOM 2743 N N . ASN B 1 99 ? -0.196 15.625 2.115 1 98.38 99 ASN B N 1
ATOM 2744 C CA . ASN B 1 99 ? 0.594 14.492 2.576 1 98.38 99 ASN B CA 1
ATOM 2745 C C . ASN B 1 99 ? 0.991 14.641 4.043 1 98.38 99 ASN B C 1
ATOM 2747 O O . ASN B 1 99 ? 1.895 15.414 4.367 1 98.38 99 ASN B O 1
ATOM 2751 N N . ALA B 1 100 ? 0.327 13.867 4.922 1 96.56 100 ALA B N 1
ATOM 2752 C CA . ALA B 1 100 ? 0.619 13.852 6.352 1 96.56 100 ALA B CA 1
ATOM 2753 C C . ALA B 1 100 ? 0.414 15.234 6.969 1 96.56 100 ALA B C 1
ATOM 2755 O O . ALA B 1 100 ? 1.233 15.688 7.77 1 96.56 100 ALA B O 1
ATOM 2756 N N . SER B 1 101 ? -0.686 15.898 6.648 1 97.56 101 SER B N 1
ATOM 2757 C CA . SER B 1 101 ? -0.963 17.234 7.152 1 97.56 101 SER B CA 1
ATOM 2758 C C . SER B 1 101 ? -2.375 17.328 7.723 1 97.56 101 SER B C 1
ATOM 2760 O O . SER B 1 101 ? -2.598 17.984 8.742 1 97.56 101 SER B O 1
ATOM 2762 N N . LEU B 1 102 ? -3.303 16.547 7.168 1 97.81 102 LEU B N 1
ATOM 2763 C CA . LEU B 1 102 ? -4.703 16.734 7.527 1 97.81 102 LEU B CA 1
ATOM 2764 C C . LEU B 1 102 ? -5.02 16.094 8.867 1 97.81 102 LEU B C 1
ATOM 2766 O O . LEU B 1 102 ? -6.039 16.391 9.484 1 97.81 102 LEU B O 1
ATOM 2770 N N . GLN B 1 103 ? -4.168 15.148 9.352 1 94.69 103 GLN B N 1
ATOM 2771 C CA . GLN B 1 103 ? -4.422 14.523 10.641 1 94.69 103 GLN B CA 1
ATOM 2772 C C . GLN B 1 103 ? -4.375 15.547 11.773 1 94.69 103 GLN B C 1
ATOM 2774 O O . GLN B 1 103 ? -4.812 15.273 12.891 1 94.69 103 GLN B O 1
ATOM 2779 N N . TRP B 1 104 ? -3.9 16.734 11.5 1 93.38 104 TRP B N 1
ATOM 2780 C CA . TRP B 1 104 ? -3.77 17.781 12.508 1 93.38 104 TRP B CA 1
ATOM 2781 C C . TRP B 1 104 ? -4.934 18.766 12.422 1 93.38 104 TRP B C 1
ATOM 2783 O O . TRP B 1 104 ? -5.016 19.703 13.219 1 93.38 104 TRP B O 1
ATOM 2793 N N . VAL B 1 105 ? -5.777 18.625 11.469 1 96.06 105 VAL B N 1
ATOM 2794 C CA . VAL B 1 105 ? -6.898 19.531 11.25 1 96.06 105 VAL B CA 1
ATOM 2795 C C . VAL B 1 105 ? -8.195 18.859 11.711 1 96.06 105 VAL B C 1
ATOM 2797 O O . VAL B 1 105 ? -8.5 17.734 11.312 1 96.06 105 VAL B O 1
ATOM 2800 N N . PRO B 1 106 ? -8.969 19.469 12.555 1 94.06 106 PRO B N 1
ATOM 2801 C CA . PRO B 1 106 ? -10.211 18.875 13.047 1 94.06 106 PRO B CA 1
ATOM 2802 C C . PRO B 1 106 ? -11.336 18.891 12.016 1 94.06 106 PRO B C 1
ATOM 2804 O O . PRO B 1 106 ? -11.18 19.484 10.945 1 94.06 106 PRO B O 1
ATOM 2807 N N . ASP B 1 107 ? -12.367 18.203 12.227 1 95.81 107 ASP B N 1
ATOM 2808 C CA . ASP B 1 107 ? -13.641 18.219 11.523 1 95.81 107 ASP B CA 1
ATOM 2809 C C . ASP B 1 107 ? -13.477 17.812 10.062 1 95.81 107 ASP B C 1
ATOM 2811 O O . ASP B 1 107 ? -13.859 18.547 9.156 1 95.81 107 ASP B O 1
ATOM 2815 N N . HIS B 1 108 ? -13.023 16.625 9.836 1 97.56 108 HIS B N 1
ATOM 2816 C CA . HIS B 1 108 ? -12.82 16.094 8.5 1 97.56 108 HIS B CA 1
ATOM 2817 C C . HIS B 1 108 ? -14.133 16.016 7.723 1 97.56 108 HIS B C 1
ATOM 2819 O O . HIS B 1 108 ? -14.141 16.125 6.496 1 97.56 108 HIS B O 1
ATOM 2825 N N . ALA B 1 109 ? -15.266 15.914 8.422 1 97.5 109 ALA B N 1
ATOM 2826 C CA . ALA B 1 109 ? -16.562 15.812 7.77 1 97.5 109 ALA B CA 1
ATOM 2827 C C . ALA B 1 109 ? -16.875 17.062 6.953 1 97.5 109 ALA B C 1
ATOM 2829 O O . ALA B 1 109 ? -17.562 17 5.938 1 97.5 109 ALA B O 1
ATOM 2830 N N . THR B 1 110 ? -16.297 18.188 7.41 1 97.5 110 THR B N 1
ATOM 2831 C CA . THR B 1 110 ? -16.5 19.438 6.707 1 97.5 110 THR B CA 1
ATOM 2832 C C . THR B 1 110 ? -15.297 19.781 5.84 1 97.5 110 THR B C 1
ATOM 2834 O O . THR B 1 110 ? -15.445 20.297 4.73 1 97.5 110 THR B O 1
ATOM 2837 N N . LEU B 1 111 ? -14.156 19.484 6.312 1 98.06 111 LEU B N 1
ATOM 2838 C CA . LEU B 1 111 ? -12.906 19.859 5.668 1 98.06 111 LEU B CA 1
ATOM 2839 C C . LEU B 1 111 ? -12.766 19.203 4.305 1 98.06 111 LEU B C 1
ATOM 2841 O O . LEU B 1 111 ? -12.508 19.875 3.305 1 98.06 111 LEU B O 1
ATOM 2845 N N . TYR B 1 112 ? -12.914 17.891 4.203 1 98.44 112 TYR B N 1
ATOM 2846 C CA . TYR B 1 112 ?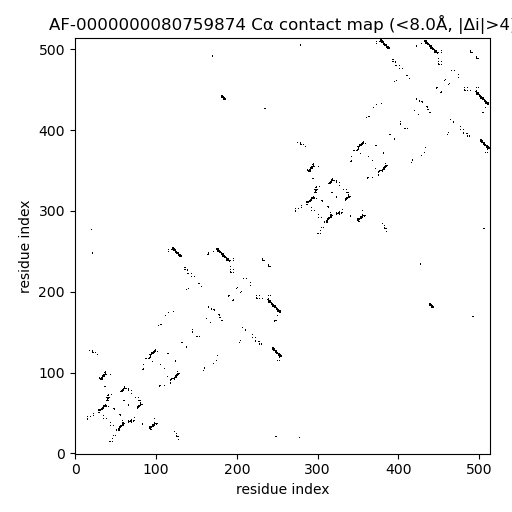 -12.633 17.141 2.979 1 98.44 112 TYR B CA 1
ATOM 2847 C C . TYR B 1 112 ? -13.57 17.562 1.855 1 98.44 112 TYR B C 1
ATOM 2849 O O . TYR B 1 112 ? -13.125 17.859 0.741 1 98.44 112 TYR B O 1
ATOM 2857 N N . PRO B 1 113 ? -14.93 17.672 2.143 1 98.25 113 PRO B N 1
ATOM 2858 C CA . PRO B 1 113 ? -15.828 18.172 1.1 1 98.25 113 PRO B CA 1
ATOM 2859 C C . PRO B 1 113 ? -15.453 19.578 0.637 1 98.25 113 PRO B C 1
ATOM 2861 O O . PRO B 1 113 ? -15.547 19.891 -0.555 1 98.25 113 PRO B O 1
ATOM 2864 N N . ARG B 1 114 ? -15.055 20.391 1.553 1 98.12 114 ARG B N 1
ATOM 2865 C CA . ARG B 1 114 ? -14.648 21.734 1.18 1 98.12 114 ARG B CA 1
ATOM 2866 C C . ARG B 1 114 ? -13.43 21.703 0.264 1 98.12 114 ARG B C 1
ATOM 2868 O O . ARG B 1 114 ? -13.391 22.406 -0.752 1 98.12 114 ARG B O 1
ATOM 2875 N N . LEU B 1 115 ? -12.438 20.922 0.59 1 98.56 115 LEU B N 1
ATOM 2876 C CA . LEU B 1 115 ? -11.25 20.797 -0.249 1 98.56 115 LEU B CA 1
ATOM 2877 C C . LEU B 1 115 ? -11.609 20.266 -1.633 1 98.56 115 LEU B C 1
ATOM 2879 O O . LEU B 1 115 ? -11.07 20.734 -2.641 1 98.56 115 LEU B O 1
ATOM 2883 N N . LEU B 1 116 ? -12.5 19.312 -1.706 1 98 116 LEU B N 1
ATOM 2884 C CA . LEU B 1 116 ? -12.969 18.766 -2.98 1 98 116 LEU B CA 1
ATOM 2885 C C . LEU B 1 116 ? -13.602 19.859 -3.834 1 98 116 LEU B C 1
ATOM 2887 O O . LEU B 1 116 ? -13.422 19.891 -5.055 1 98 116 LEU B O 1
ATOM 2891 N N . SER B 1 117 ? -14.289 20.797 -3.168 1 97.38 117 SER B N 1
ATOM 2892 C CA . SER B 1 117 ? -14.992 21.859 -3.875 1 97.38 117 SER B CA 1
ATOM 2893 C C . SER B 1 117 ? -14.008 22.875 -4.473 1 97.38 117 SER B C 1
ATOM 2895 O O . SER B 1 117 ? -14.375 23.672 -5.336 1 97.38 117 SER B O 1
ATOM 2897 N N . LYS B 1 118 ? -12.75 22.812 -4.074 1 98.25 118 LYS B N 1
ATOM 2898 C CA . LYS B 1 118 ? -11.734 23.734 -4.574 1 98.25 118 LYS B CA 1
ATOM 2899 C C . LYS B 1 118 ? -11.031 23.172 -5.805 1 98.25 118 LYS B C 1
ATOM 2901 O O . LYS B 1 118 ? -10.164 23.828 -6.391 1 98.25 118 LYS B O 1
ATOM 2906 N N . LEU B 1 119 ? -11.492 22 -6.211 1 98.12 119 LEU B N 1
ATOM 2907 C CA . LEU B 1 119 ? -10.906 21.359 -7.379 1 98.12 119 LEU B CA 1
ATOM 2908 C C . LEU B 1 119 ? -11.594 21.812 -8.656 1 98.12 119 LEU B C 1
ATOM 2910 O O . LEU B 1 119 ? -12.805 22.047 -8.672 1 98.12 119 LEU B O 1
ATOM 2914 N N . ALA B 1 120 ? -10.812 21.938 -9.727 1 97.56 120 ALA B N 1
ATOM 2915 C CA . ALA B 1 120 ? -11.383 22.031 -11.07 1 97.56 120 ALA B CA 1
ATOM 2916 C C . ALA B 1 120 ? -12.117 20.75 -11.445 1 97.56 120 ALA B C 1
ATOM 2918 O O . ALA B 1 120 ? -11.875 19.703 -10.859 1 97.56 120 ALA B O 1
ATOM 2919 N N . PRO B 1 121 ? -13.047 20.891 -12.422 1 96.44 121 PRO B N 1
ATOM 2920 C CA . PRO B 1 121 ? -13.68 19.656 -12.891 1 96.44 121 PRO B CA 1
ATOM 2921 C C . PRO B 1 121 ? -12.672 18.578 -13.289 1 96.44 121 PRO B C 1
ATOM 2923 O O . PRO B 1 121 ? -11.719 18.875 -14.023 1 96.44 121 PRO B O 1
ATOM 2926 N N . GLY B 1 122 ? -12.844 17.422 -12.719 1 96.25 122 GLY B N 1
ATOM 2927 C CA . GLY B 1 122 ? -11.953 16.312 -13.039 1 96.25 122 GLY B CA 1
ATOM 2928 C C . GLY B 1 122 ? -10.68 16.328 -12.211 1 96.25 122 GLY B C 1
ATOM 2929 O O . GLY B 1 122 ? -9.852 15.414 -12.32 1 96.25 122 GLY B O 1
ATOM 2930 N N . GLY B 1 123 ? -10.547 17.344 -11.336 1 97.94 123 GLY B N 1
ATOM 2931 C CA . GLY B 1 123 ? -9.367 17.438 -10.484 1 97.94 123 GLY B CA 1
ATOM 2932 C C . GLY B 1 123 ? -9.336 16.391 -9.391 1 97.94 123 GLY B C 1
ATOM 2933 O O . GLY B 1 123 ? -10.336 15.719 -9.133 1 97.94 123 GLY B O 1
ATOM 2934 N N . SER B 1 124 ? -8.164 16.234 -8.727 1 98.5 124 SER B N 1
ATOM 2935 C CA . SER B 1 124 ? -7.984 15.18 -7.73 1 98.5 124 SER B CA 1
ATOM 2936 C C . SER B 1 124 ? -7.543 15.758 -6.391 1 98.5 124 SER B C 1
ATOM 2938 O O . SER B 1 124 ? -6.652 16.609 -6.336 1 98.5 124 SER B O 1
ATOM 2940 N N . LEU B 1 125 ? -8.211 15.336 -5.363 1 98.81 125 LEU B N 1
ATOM 2941 C CA . LEU B 1 125 ? -7.738 15.492 -3.99 1 98.81 125 LEU B CA 1
ATOM 2942 C C . LEU B 1 125 ? -6.957 14.258 -3.543 1 98.81 125 LEU B C 1
ATOM 2944 O O . LEU B 1 125 ? -7.508 13.156 -3.479 1 98.81 125 LEU B O 1
ATOM 2948 N N . ALA B 1 126 ? -5.648 14.375 -3.299 1 98.88 126 ALA B N 1
ATOM 2949 C CA . ALA B 1 126 ? -4.77 13.281 -2.885 1 98.88 126 ALA B CA 1
ATOM 2950 C C . ALA B 1 126 ? -4.289 13.477 -1.449 1 98.88 126 ALA B C 1
ATOM 2952 O O . ALA B 1 126 ? -3.562 14.43 -1.155 1 98.88 126 ALA B O 1
ATOM 2953 N N . VAL B 1 127 ? -4.664 12.523 -0.606 1 98.81 127 VAL B N 1
ATOM 2954 C CA . VAL B 1 127 ? -4.406 12.68 0.822 1 98.81 127 VAL B CA 1
ATOM 2955 C C . VAL B 1 127 ? -3.742 11.414 1.366 1 98.81 127 VAL B C 1
ATOM 2957 O O . VAL B 1 127 ? -4.141 10.297 1.023 1 98.81 127 VAL B O 1
ATOM 2960 N N . GLN B 1 128 ? -2.764 11.57 2.135 1 98.44 128 GLN B N 1
ATOM 2961 C CA . GLN B 1 128 ? -2.158 10.5 2.928 1 98.44 128 GLN B CA 1
ATOM 2962 C C . GLN B 1 128 ? -2 10.922 4.387 1 98.44 128 GLN B C 1
ATOM 2964 O O . GLN B 1 128 ? -1.533 12.023 4.672 1 98.44 128 GLN B O 1
ATOM 2969 N N . THR B 1 129 ? -2.471 10.125 5.301 1 97.69 129 THR B N 1
ATOM 2970 C CA . THR B 1 129 ? -2.324 10.375 6.73 1 97.69 129 THR B CA 1
ATOM 2971 C C . THR B 1 129 ? -1.798 9.133 7.445 1 97.69 129 THR B C 1
ATOM 2973 O O . THR B 1 129 ? -2.053 8.008 7.012 1 97.69 129 THR B O 1
ATOM 2976 N N . PRO B 1 130 ? -1.061 9.328 8.523 1 95.75 130 PRO B N 1
ATOM 2977 C CA . PRO B 1 130 ? -0.708 8.172 9.352 1 95.75 130 PRO B CA 1
ATOM 2978 C C . PRO B 1 130 ? -1.933 7.465 9.93 1 95.75 130 PRO B C 1
ATOM 2980 O O . PRO B 1 130 ? -2.953 8.109 10.195 1 95.75 130 PRO B O 1
ATOM 2983 N N . ASP B 1 131 ? -1.886 6.215 10.078 1 96.44 131 ASP B N 1
ATOM 2984 C CA . ASP B 1 131 ? -2.904 5.387 10.719 1 96.44 131 ASP B CA 1
ATOM 2985 C C . ASP B 1 131 ? -2.293 4.504 11.805 1 96.44 131 ASP B C 1
ATOM 2987 O O . ASP B 1 131 ? -2.445 3.281 11.773 1 96.44 131 ASP B O 1
ATOM 2991 N N . ASN B 1 132 ? -1.706 5.117 12.875 1 93.69 132 ASN B N 1
ATOM 2992 C CA . ASN B 1 132 ? -0.862 4.328 13.766 1 93.69 132 ASN B CA 1
ATOM 2993 C C . ASN B 1 132 ? -1.253 4.527 15.227 1 93.69 132 ASN B C 1
ATOM 2995 O O . ASN B 1 132 ? -0.583 4.016 16.125 1 93.69 132 ASN B O 1
ATOM 2999 N N . LEU B 1 133 ? -2.369 5.219 15.492 1 91.75 133 LEU B N 1
ATOM 3000 C CA . LEU B 1 133 ? -2.742 5.527 16.875 1 91.75 133 LEU B CA 1
ATOM 3001 C C . LEU B 1 133 ? -3.111 4.258 17.625 1 91.75 133 LEU B C 1
ATOM 3003 O O . LEU B 1 133 ? -2.986 4.207 18.859 1 91.75 133 LEU B O 1
ATOM 3007 N N . GLN B 1 134 ? -3.525 3.262 16.875 1 92.75 134 GLN B N 1
ATOM 3008 C CA . GLN B 1 134 ? -3.916 2.025 17.547 1 92.75 134 GLN B CA 1
ATOM 3009 C C . GLN B 1 134 ? -2.826 0.965 17.422 1 92.75 134 GLN B C 1
ATOM 3011 O O . GLN B 1 134 ? -2.994 -0.164 17.891 1 92.75 134 GLN B O 1
ATOM 3016 N N . GLU B 1 135 ? -1.732 1.273 16.766 1 96.31 135 GLU B N 1
ATOM 3017 C CA . GLU B 1 135 ? -0.578 0.381 16.766 1 96.31 135 GLU B CA 1
ATOM 3018 C C . GLU B 1 135 ? 0.008 0.233 18.172 1 96.31 135 GLU B C 1
ATOM 3020 O O . GLU B 1 135 ? -0.063 1.16 18.984 1 96.31 135 GLU B O 1
ATOM 3025 N N . PRO B 1 136 ? 0.631 -0.883 18.469 1 97.44 136 PRO B N 1
ATOM 3026 C CA . PRO B 1 136 ? 1.174 -1.12 19.812 1 97.44 136 PRO B CA 1
ATOM 3027 C C . PRO B 1 136 ? 2.074 0.015 20.281 1 97.44 136 PRO B C 1
ATOM 3029 O O . PRO B 1 136 ? 1.988 0.425 21.453 1 97.44 136 PRO B O 1
ATOM 3032 N N . ALA B 1 137 ? 2.861 0.565 19.438 1 96.88 137 ALA B N 1
ATOM 3033 C CA . ALA B 1 137 ? 3.799 1.603 19.859 1 96.88 137 ALA B CA 1
ATOM 3034 C C . ALA B 1 137 ? 3.066 2.781 20.5 1 96.88 137 ALA B C 1
ATOM 3036 O O . ALA B 1 137 ? 3.521 3.336 21.5 1 96.88 137 ALA B O 1
ATOM 3037 N N . HIS B 1 138 ? 1.969 3.186 19.953 1 95.31 138 HIS B N 1
ATOM 3038 C CA . HIS B 1 138 ? 1.192 4.297 20.484 1 95.31 138 HIS B CA 1
ATOM 3039 C C . HIS B 1 138 ? 0.33 3.854 21.672 1 95.31 138 HIS B C 1
ATOM 3041 O O . HIS B 1 138 ? 0.252 4.551 22.688 1 95.31 138 HIS B O 1
ATOM 3047 N N . ARG B 1 139 ? -0.302 2.699 21.578 1 95.88 139 ARG B N 1
ATOM 3048 C CA . ARG B 1 139 ? -1.147 2.182 22.641 1 95.88 139 ARG B CA 1
ATOM 3049 C C . ARG B 1 139 ? -0.349 1.991 23.938 1 95.88 139 ARG B C 1
ATOM 3051 O O . ARG B 1 139 ? -0.83 2.314 25.016 1 95.88 139 ARG B O 1
ATOM 3058 N N . LEU B 1 140 ? 0.838 1.465 23.781 1 97.19 140 LEU B N 1
ATOM 3059 C CA . LEU B 1 140 ? 1.669 1.158 24.938 1 97.19 140 LEU B CA 1
ATOM 3060 C C . LEU B 1 140 ? 2.117 2.436 25.641 1 97.19 140 LEU B C 1
ATOM 3062 O O . LEU B 1 140 ? 2.256 2.461 26.859 1 97.19 140 LEU B O 1
ATOM 3066 N N . ALA B 1 141 ? 2.355 3.52 24.875 1 95.69 141 ALA B N 1
ATOM 3067 C CA . ALA B 1 141 ? 2.666 4.805 25.5 1 95.69 141 ALA B CA 1
ATOM 3068 C C . ALA B 1 141 ? 1.525 5.27 26.391 1 95.69 141 ALA B C 1
ATOM 3070 O O . ALA B 1 141 ? 1.756 5.703 27.531 1 95.69 141 ALA B O 1
ATOM 3071 N N . ARG B 1 142 ? 0.333 5.129 25.906 1 94.12 142 ARG B N 1
ATOM 3072 C CA . ARG B 1 142 ? -0.841 5.488 26.688 1 94.12 142 ARG B CA 1
ATOM 3073 C C . ARG B 1 142 ? -0.957 4.613 27.938 1 94.12 142 ARG B C 1
ATOM 3075 O O . ARG B 1 142 ? -1.276 5.105 29.016 1 94.12 142 ARG B O 1
ATOM 3082 N N . GLU B 1 143 ? -0.714 3.346 27.766 1 95.12 143 GLU B N 1
ATOM 3083 C CA . GLU B 1 143 ? -0.846 2.393 28.859 1 95.12 143 GLU B CA 1
ATOM 3084 C C . GLU B 1 143 ? 0.19 2.658 29.953 1 95.12 143 GLU B C 1
ATOM 3086 O O . GLU B 1 143 ? -0.137 2.66 31.141 1 95.12 143 GLU B O 1
ATOM 3091 N N . VAL B 1 144 ? 1.424 2.852 29.531 1 95.88 144 VAL B N 1
ATOM 3092 C CA . VAL B 1 144 ? 2.488 3.137 30.484 1 95.88 144 VAL B CA 1
ATOM 3093 C C . VAL B 1 144 ? 2.182 4.438 31.234 1 95.88 144 VAL B C 1
ATOM 3095 O O . VAL B 1 144 ? 2.396 4.535 32.438 1 95.88 144 VAL B O 1
ATOM 3098 N N . ALA B 1 145 ? 1.659 5.426 30.531 1 94.69 145 ALA B N 1
ATOM 3099 C CA . ALA B 1 145 ? 1.277 6.695 31.141 1 94.69 145 ALA B CA 1
ATOM 3100 C C . ALA B 1 145 ? 0.166 6.504 32.156 1 94.69 145 ALA B C 1
ATOM 3102 O O . ALA B 1 145 ? 0.181 7.125 33.25 1 94.69 145 ALA B O 1
ATOM 3103 N N . ALA B 1 146 ? -0.679 5.621 31.906 1 92.94 146 ALA B N 1
ATOM 3104 C CA . ALA B 1 146 ? -1.865 5.426 32.719 1 92.94 146 ALA B CA 1
ATOM 3105 C C . ALA B 1 146 ? -1.551 4.543 33.938 1 92.94 146 ALA B C 1
ATOM 3107 O O . ALA B 1 146 ? -2.275 4.566 34.938 1 92.94 146 ALA B O 1
ATOM 3108 N N . GLN B 1 147 ? -0.504 3.781 33.875 1 91 147 GLN B N 1
ATOM 3109 C CA . GLN B 1 147 ? -0.28 2.762 34.906 1 91 147 GLN B CA 1
ATOM 3110 C C . GLN B 1 147 ? 0.917 3.115 35.781 1 91 147 GLN B C 1
ATOM 3112 O O . GLN B 1 147 ? 1.132 2.496 36.812 1 91 147 GLN B O 1
ATOM 3117 N N . GLY B 1 148 ? 1.688 4.082 35.438 1 88 148 GLY B N 1
ATOM 3118 C CA . GLY B 1 148 ? 2.873 4.414 36.188 1 88 148 GLY B CA 1
ATOM 3119 C C . GLY B 1 148 ? 2.574 5.277 37.406 1 88 148 GLY B C 1
ATOM 3120 O O . GLY B 1 148 ? 1.427 5.672 37.625 1 88 148 GLY B O 1
ATOM 3121 N N . PRO B 1 149 ? 3.623 5.48 38.219 1 91.44 149 PRO B N 1
ATOM 3122 C CA . PRO B 1 149 ? 3.465 6.316 39.406 1 91.44 149 PRO B CA 1
ATOM 3123 C C . PRO B 1 149 ? 3.051 7.746 39.062 1 91.44 149 PRO B C 1
ATOM 3125 O O . PRO B 1 149 ? 2.523 8.461 39.906 1 91.44 149 PRO B O 1
ATOM 3128 N N . TRP B 1 150 ? 3.184 8.008 37.844 1 92.69 150 TRP B N 1
ATOM 3129 C CA . TRP B 1 150 ? 2.896 9.359 37.375 1 92.69 150 TRP B CA 1
ATOM 3130 C C . TRP B 1 150 ? 1.451 9.469 36.906 1 92.69 150 TRP B C 1
ATOM 3132 O O . TRP B 1 150 ? 1.011 10.547 36.469 1 92.69 150 TRP B O 1
ATOM 3142 N N . ALA B 1 151 ? 0.667 8.492 36.875 1 90.5 151 ALA B N 1
ATOM 3143 C CA . ALA B 1 151 ? -0.633 8.391 36.219 1 90.5 151 ALA B CA 1
ATOM 3144 C C . ALA B 1 151 ? -1.572 9.5 36.688 1 90.5 151 ALA B C 1
ATOM 3146 O O . ALA B 1 151 ? -2.299 10.086 35.875 1 90.5 151 ALA B O 1
ATOM 3147 N N . ALA B 1 152 ? -1.47 9.828 37.875 1 87.94 152 ALA B N 1
ATOM 3148 C CA . ALA B 1 152 ? -2.396 10.789 38.469 1 87.94 152 ALA B CA 1
ATOM 3149 C C . ALA B 1 152 ? -2.16 12.188 37.938 1 87.94 152 ALA B C 1
ATOM 3151 O O . ALA B 1 152 ? -3.076 13.016 37.906 1 87.94 152 ALA B O 1
ATOM 3152 N N . ARG B 1 153 ? -0.992 12.445 37.5 1 86.31 153 ARG B N 1
ATOM 3153 C CA . ARG B 1 153 ? -0.628 13.781 37.031 1 86.31 153 ARG B CA 1
ATOM 3154 C C . ARG B 1 153 ? -0.751 13.883 35.5 1 86.31 153 ARG B C 1
ATOM 3156 O O . ARG B 1 153 ? -0.695 14.977 34.938 1 86.31 153 ARG B O 1
ATOM 3163 N N . MET B 1 154 ? -0.922 12.781 34.906 1 86.62 154 MET B N 1
ATOM 3164 C CA . MET B 1 154 ? -0.881 12.797 33.438 1 86.62 154 MET B CA 1
ATOM 3165 C C . MET B 1 154 ? -2.242 13.172 32.875 1 86.62 154 MET B C 1
ATOM 3167 O O . MET B 1 154 ? -3.273 12.672 33.344 1 86.62 154 MET B O 1
ATOM 3171 N N . SER B 1 155 ? -2.215 14.188 32.062 1 78.62 155 SER B N 1
ATOM 3172 C CA . SER B 1 155 ? -3.408 14.547 31.297 1 78.62 155 SER B CA 1
ATOM 3173 C C . SER B 1 155 ? -3.521 13.727 30.031 1 78.62 155 SER B C 1
ATOM 3175 O O . SER B 1 155 ? -2.518 13.227 29.516 1 78.62 155 SER B O 1
ATOM 3177 N N . GLU B 1 156 ? -4.715 13.578 29.594 1 75.25 156 GLU B N 1
ATOM 3178 C CA . GLU B 1 156 ? -4.926 12.82 28.375 1 75.25 156 GLU B CA 1
ATOM 3179 C C . GLU B 1 156 ? -4.41 13.578 27.156 1 75.25 156 GLU B C 1
ATOM 3181 O O . GLU B 1 156 ? -4.523 14.805 27.094 1 75.25 156 GLU B O 1
ATOM 3186 N N . THR B 1 157 ? -3.627 12.977 26.391 1 71.62 157 THR B N 1
ATOM 3187 C CA . THR B 1 157 ? -3.215 13.508 25.109 1 71.62 157 THR B CA 1
ATOM 3188 C C . THR B 1 157 ? -4.344 13.383 24.078 1 71.62 157 THR B C 1
ATOM 3190 O O . THR B 1 157 ? -4.863 12.289 23.859 1 71.62 157 THR B O 1
ATOM 3193 N N . ARG B 1 158 ? -4.766 14.602 23.625 1 71.5 158 ARG B N 1
ATOM 3194 C CA . ARG B 1 158 ? -5.887 14.562 22.688 1 71.5 158 ARG B CA 1
ATOM 3195 C C . ARG B 1 158 ? -5.41 14.758 21.25 1 71.5 158 ARG B C 1
ATOM 3197 O O . ARG B 1 158 ? -4.566 15.617 20.984 1 71.5 158 ARG B O 1
ATOM 3204 N N . HIS B 1 159 ? -5.848 13.828 20.438 1 77.38 159 HIS B N 1
ATOM 3205 C CA . HIS B 1 159 ? -5.672 13.953 19 1 77.38 159 HIS B CA 1
ATOM 3206 C C . HIS B 1 159 ? -7 14.234 18.297 1 77.38 159 HIS B C 1
ATOM 3208 O O . HIS B 1 159 ? -8.055 13.82 18.781 1 77.38 159 HIS B O 1
ATOM 3214 N N . PRO B 1 160 ? -6.824 15.055 17.188 1 82.44 160 PRO B N 1
ATOM 3215 C CA . PRO B 1 160 ? -8.047 15.133 16.391 1 82.44 160 PRO B CA 1
ATOM 3216 C C . PRO B 1 160 ? -8.562 13.758 15.977 1 82.44 160 PRO B C 1
ATOM 3218 O O . PRO B 1 160 ? -7.785 12.805 15.875 1 82.44 160 PRO B O 1
ATOM 3221 N N . ASP B 1 161 ? -9.781 13.742 15.742 1 81.94 161 ASP B N 1
ATOM 3222 C CA . ASP B 1 161 ? -10.414 12.477 15.359 1 81.94 161 ASP B CA 1
ATOM 3223 C C . ASP B 1 161 ? -9.844 11.961 14.047 1 81.94 161 ASP B C 1
ATOM 3225 O O . ASP B 1 161 ? -9.672 12.719 13.094 1 81.94 161 ASP B O 1
ATOM 3229 N N . ARG B 1 162 ? -9.492 10.773 14.047 1 87.94 162 ARG B N 1
ATOM 3230 C CA . ARG B 1 162 ? -9.133 10.039 12.836 1 87.94 162 ARG B CA 1
ATOM 3231 C C . ARG B 1 162 ? -10.164 8.969 12.516 1 87.94 162 ARG B C 1
ATOM 3233 O O . ARG B 1 162 ? -10.758 8.375 13.422 1 87.94 162 ARG B O 1
ATOM 3240 N N . HIS B 1 163 ? -10.383 8.867 11.242 1 93.31 163 HIS B N 1
ATOM 3241 C CA . HIS B 1 163 ? -11.406 7.914 10.82 1 93.31 163 HIS B CA 1
ATOM 3242 C C . HIS B 1 163 ? -10.812 6.828 9.93 1 93.31 163 HIS B C 1
ATOM 3244 O O . HIS B 1 163 ? -9.758 7.027 9.312 1 93.31 163 HIS B O 1
ATOM 3250 N N . PRO B 1 164 ? -11.453 5.691 9.938 1 93.12 164 PRO B N 1
ATOM 3251 C CA . PRO B 1 164 ? -11 4.629 9.047 1 93.12 164 PRO B CA 1
ATOM 3252 C C . PRO B 1 164 ? -11.273 4.934 7.574 1 93.12 164 PRO B C 1
ATOM 3254 O O . PRO B 1 164 ? -12.039 5.855 7.262 1 93.12 164 PRO B O 1
ATOM 3257 N N . ALA B 1 165 ? -10.648 4.203 6.734 1 93.94 165 ALA B N 1
ATOM 3258 C CA . ALA B 1 165 ? -10.75 4.395 5.289 1 93.94 165 ALA B CA 1
ATOM 3259 C C . ALA B 1 165 ? -12.203 4.375 4.84 1 93.94 165 ALA B C 1
ATOM 3261 O O . ALA B 1 165 ? -12.602 5.156 3.969 1 93.94 165 ALA B O 1
ATOM 3262 N N . GLU B 1 166 ? -13.016 3.539 5.438 1 94.06 166 GLU B N 1
ATOM 3263 C CA . GLU B 1 166 ? -14.422 3.377 5.059 1 94.06 166 GLU B CA 1
ATOM 3264 C C . GLU B 1 166 ? -15.211 4.656 5.309 1 94.06 166 GLU B C 1
ATOM 3266 O O . GLU B 1 166 ? -16.109 5 4.535 1 94.06 166 GLU B O 1
ATOM 3271 N N . TRP B 1 167 ? -14.867 5.27 6.367 1 95.5 167 TRP B N 1
ATOM 3272 C CA . TRP B 1 167 ? -15.555 6.516 6.707 1 95.5 167 TRP B CA 1
ATOM 3273 C C . TRP B 1 167 ? -15.305 7.582 5.648 1 95.5 167 TRP B C 1
ATOM 3275 O O . TRP B 1 167 ? -16.234 8.234 5.184 1 95.5 167 TRP B O 1
ATOM 3285 N N . TYR B 1 168 ? -14.047 7.727 5.23 1 97.75 168 TYR B N 1
ATOM 3286 C CA . TYR B 1 168 ? -13.695 8.727 4.223 1 97.75 168 TYR B CA 1
ATOM 3287 C C . TYR B 1 168 ? -14.344 8.398 2.883 1 97.75 168 TYR B C 1
ATOM 3289 O O . TYR B 1 168 ? -14.812 9.289 2.178 1 97.75 168 TYR B O 1
ATOM 3297 N N . TYR B 1 169 ? -14.344 7.121 2.529 1 98 169 TYR B N 1
ATOM 3298 C CA . TYR B 1 169 ? -14.992 6.691 1.295 1 98 169 TYR B CA 1
ATOM 3299 C C . TYR B 1 169 ? -16.469 7.078 1.288 1 98 169 TYR B C 1
ATOM 3301 O O . TYR B 1 169 ? -16.953 7.676 0.325 1 98 169 TYR B O 1
ATOM 3309 N N . ALA B 1 170 ? -17.125 6.746 2.365 1 97.19 170 ALA B N 1
ATOM 3310 C CA . ALA B 1 170 ? -18.547 7.027 2.479 1 97.19 170 ALA B CA 1
ATOM 3311 C C . ALA B 1 170 ? -18.828 8.523 2.408 1 97.19 170 ALA B C 1
ATOM 3313 O O . ALA B 1 170 ? -19.797 8.961 1.793 1 97.19 170 ALA B O 1
ATOM 3314 N N . LEU B 1 171 ? -17.969 9.266 3.018 1 97.62 171 LEU B N 1
ATOM 3315 C CA . LEU B 1 171 ? -18.109 10.719 3.062 1 97.62 171 LEU B CA 1
ATOM 3316 C C . LEU B 1 171 ? -18 11.32 1.664 1 97.62 171 LEU B C 1
ATOM 3318 O O . LEU B 1 171 ? -18.781 12.219 1.308 1 97.62 171 LEU B O 1
ATOM 3322 N N . LEU B 1 172 ? -17.094 10.836 0.831 1 98.19 172 LEU B N 1
ATOM 3323 C CA . LEU B 1 172 ? -16.719 11.539 -0.388 1 98.19 172 LEU B CA 1
ATOM 3324 C C . LEU B 1 172 ? -17.406 10.93 -1.604 1 98.19 172 LEU B C 1
ATOM 3326 O O . LEU B 1 172 ? -17.5 11.57 -2.654 1 98.19 172 LEU B O 1
ATOM 3330 N N . LYS B 1 173 ? -17.844 9.695 -1.485 1 96.81 173 LYS B N 1
ATOM 3331 C CA . LYS B 1 173 ? -18.422 8.953 -2.605 1 96.81 173 LYS B CA 1
ATOM 3332 C C . LYS B 1 173 ? -19.531 9.742 -3.277 1 96.81 173 LYS B C 1
ATOM 3334 O O . LYS B 1 173 ? -19.547 9.891 -4.5 1 96.81 173 LYS B O 1
ATOM 3339 N N . PRO B 1 174 ? -20.438 10.336 -2.535 1 96.19 174 PRO B N 1
ATOM 3340 C CA . PRO B 1 174 ? -21.531 11.062 -3.182 1 96.19 174 PRO B CA 1
ATOM 3341 C C . PRO B 1 174 ? -21.078 12.367 -3.838 1 96.19 174 PRO B C 1
ATOM 3343 O O . PRO B 1 174 ? -21.828 12.969 -4.613 1 96.19 174 PRO B O 1
ATOM 3346 N N . LEU B 1 175 ? -19.844 12.812 -3.584 1 97.12 175 LEU B N 1
ATOM 3347 C CA . LEU B 1 175 ? -19.391 14.141 -3.992 1 97.12 175 LEU B CA 1
ATOM 3348 C C . LEU B 1 175 ? -18.375 14.039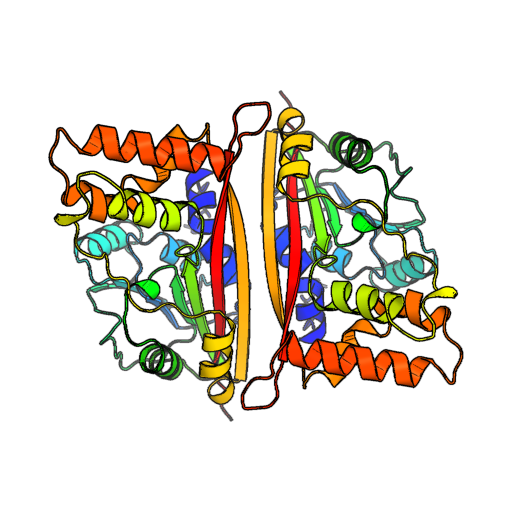 -5.121 1 97.12 175 LEU B C 1
ATOM 3350 O O . LEU B 1 175 ? -18 15.055 -5.711 1 97.12 175 LEU B O 1
ATOM 3354 N N . ALA B 1 176 ? -17.922 12.859 -5.441 1 97.5 176 ALA B N 1
ATOM 3355 C CA . ALA B 1 176 ? -16.797 12.68 -6.355 1 97.5 176 ALA B CA 1
ATOM 3356 C C . ALA B 1 176 ? -17.156 11.711 -7.48 1 97.5 176 ALA B C 1
ATOM 3358 O O . ALA B 1 176 ? -18.016 10.852 -7.316 1 97.5 176 ALA B O 1
ATOM 3359 N N . ALA B 1 177 ? -16.5 11.883 -8.602 1 96.31 177 ALA B N 1
ATOM 3360 C CA . ALA B 1 177 ? -16.641 10.93 -9.703 1 96.31 177 ALA B CA 1
ATOM 3361 C C . ALA B 1 177 ? -16.047 9.578 -9.336 1 96.31 177 ALA B C 1
ATOM 3363 O O . ALA B 1 177 ? -16.531 8.531 -9.781 1 96.31 177 ALA B O 1
ATOM 3364 N N . ARG B 1 178 ? -15.008 9.625 -8.555 1 95.62 178 ARG B N 1
ATOM 3365 C CA . ARG B 1 178 ? -14.297 8.422 -8.125 1 95.62 178 ARG B CA 1
ATOM 3366 C C . ARG B 1 178 ? -13.602 8.648 -6.785 1 95.62 178 ARG B C 1
ATOM 3368 O O . ARG B 1 178 ? -13.039 9.719 -6.547 1 95.62 178 ARG B O 1
ATOM 3375 N N . VAL B 1 179 ? -13.68 7.641 -5.949 1 97.5 179 VAL B N 1
ATOM 3376 C CA . VAL B 1 179 ? -12.938 7.633 -4.691 1 97.5 179 VAL B CA 1
ATOM 3377 C C . VAL B 1 179 ? -12.125 6.344 -4.582 1 97.5 179 VAL B C 1
ATOM 3379 O O . VAL B 1 179 ? -12.68 5.246 -4.66 1 97.5 179 VAL B O 1
ATOM 3382 N N . ASP B 1 180 ? -10.844 6.523 -4.504 1 97.25 180 ASP B N 1
ATOM 3383 C CA . ASP B 1 180 ? -9.914 5.43 -4.258 1 97.25 180 ASP B CA 1
ATOM 3384 C C . ASP B 1 180 ? -9.289 5.539 -2.867 1 97.25 180 ASP B C 1
ATOM 3386 O O . ASP B 1 180 ? -8.656 6.543 -2.541 1 97.25 180 ASP B O 1
ATOM 3390 N N . VAL B 1 181 ? -9.492 4.527 -2.059 1 97.94 181 VAL B N 1
ATOM 3391 C CA . VAL B 1 181 ? -8.906 4.5 -0.721 1 97.94 181 VAL B CA 1
ATOM 3392 C C . VAL B 1 181 ? -8.148 3.191 -0.513 1 97.94 181 VAL B C 1
ATOM 3394 O O . VAL B 1 181 ? -8.594 2.131 -0.958 1 97.94 181 VAL B O 1
ATOM 3397 N N . TRP B 1 182 ? -6.953 3.246 0.135 1 98.19 182 TRP B N 1
ATOM 3398 C CA . TRP B 1 182 ? -6.18 2.057 0.479 1 98.19 182 TRP B CA 1
ATOM 3399 C C . TRP B 1 182 ? -5.293 2.316 1.692 1 98.19 182 TRP B C 1
ATOM 3401 O O . TRP B 1 182 ? -5.195 3.449 2.166 1 98.19 182 TRP B O 1
ATOM 3411 N N . ARG B 1 183 ? -4.867 1.284 2.25 1 98.25 183 ARG B N 1
ATOM 3412 C CA . ARG B 1 183 ? -3.957 1.343 3.387 1 98.25 183 ARG B CA 1
ATOM 3413 C C . ARG B 1 183 ? -2.635 0.657 3.064 1 98.25 183 ARG B C 1
ATOM 3415 O O . ARG B 1 183 ? -2.619 -0.438 2.498 1 98.25 183 ARG B O 1
ATOM 3422 N N . THR B 1 184 ? -1.552 1.305 3.316 1 98.44 184 THR B N 1
ATOM 3423 C CA . THR B 1 184 ? -0.231 0.697 3.191 1 98.44 184 THR B CA 1
ATOM 3424 C C . THR B 1 184 ? 0.475 0.658 4.543 1 98.44 184 THR B C 1
ATOM 3426 O O . THR B 1 184 ? 0.501 1.657 5.266 1 98.44 184 THR B O 1
ATOM 3429 N N . THR B 1 185 ? 0.956 -0.486 4.871 1 98.12 185 THR B N 1
ATOM 3430 C CA . THR B 1 185 ? 1.822 -0.64 6.035 1 98.12 185 THR B CA 1
ATOM 3431 C C . THR B 1 185 ? 3.275 -0.827 5.605 1 98.12 185 THR B C 1
ATOM 3433 O O . THR B 1 185 ? 3.648 -1.89 5.105 1 98.12 185 THR B O 1
ATOM 3436 N N . TYR B 1 186 ? 4.027 0.202 5.781 1 97.19 186 TYR B N 1
ATOM 3437 C CA . TYR B 1 186 ? 5.465 0.111 5.543 1 97.19 186 TYR B CA 1
ATOM 3438 C C . TYR B 1 186 ? 6.172 -0.542 6.727 1 97.19 186 TYR B C 1
ATOM 3440 O O . TYR B 1 186 ? 5.828 -0.281 7.883 1 97.19 186 TYR B O 1
ATOM 3448 N N . MET B 1 187 ? 7.141 -1.398 6.457 1 96.94 187 MET B N 1
ATOM 3449 C CA . MET B 1 187 ? 7.926 -2.029 7.512 1 96.94 187 MET B CA 1
ATOM 3450 C C . MET B 1 187 ? 9.32 -1.415 7.594 1 96.94 187 MET B C 1
ATOM 3452 O O . MET B 1 187 ? 10.102 -1.509 6.645 1 96.94 187 MET B O 1
ATOM 3456 N N . HIS B 1 188 ? 9.633 -0.841 8.719 1 95.88 188 HIS B N 1
ATOM 3457 C CA . HIS B 1 188 ? 10.93 -0.19 8.891 1 95.88 188 HIS B CA 1
ATOM 3458 C C . HIS B 1 188 ? 11.844 -1.012 9.797 1 95.88 188 HIS B C 1
ATOM 3460 O O . HIS B 1 188 ? 11.516 -1.256 10.961 1 95.88 188 HIS B O 1
ATOM 3466 N N . PRO B 1 189 ? 12.961 -1.435 9.297 1 96.56 189 PRO B N 1
ATOM 3467 C CA . PRO B 1 189 ? 13.914 -2.152 10.148 1 96.56 189 PRO B CA 1
ATOM 3468 C C . PRO B 1 189 ? 14.656 -1.229 11.109 1 96.56 189 PRO B C 1
ATOM 3470 O O . PRO B 1 189 ? 15.195 -0.203 10.695 1 96.56 189 PRO B O 1
ATOM 3473 N N . LEU B 1 190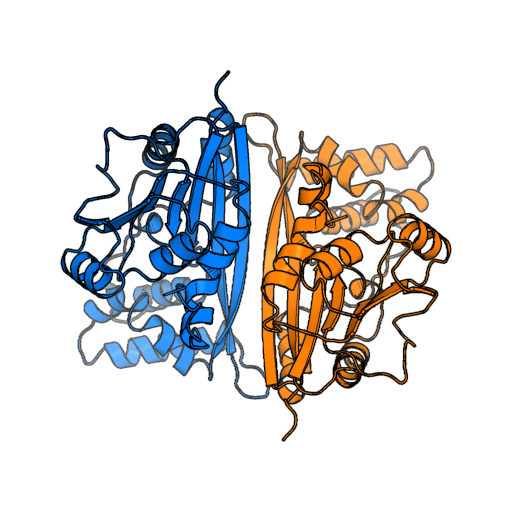 ? 14.578 -1.552 12.359 1 96.94 190 LEU B N 1
ATOM 3474 C CA . LEU B 1 190 ? 15.266 -0.812 13.414 1 96.94 190 LEU B CA 1
ATOM 3475 C C . LEU B 1 190 ? 16.141 -1.743 14.25 1 96.94 190 LEU B C 1
ATOM 3477 O O . LEU B 1 190 ? 15.891 -2.949 14.305 1 96.94 190 LEU B O 1
ATOM 3481 N N . ALA B 1 191 ? 17.109 -1.177 14.938 1 96.5 191 ALA B N 1
ATOM 3482 C CA . ALA B 1 191 ? 18.094 -1.966 15.672 1 96.5 191 ALA B CA 1
ATOM 3483 C C . ALA B 1 191 ? 17.594 -2.285 17.078 1 96.5 191 ALA B C 1
ATOM 3485 O O . ALA B 1 191 ? 18.219 -1.903 18.078 1 96.5 191 ALA B O 1
ATOM 3486 N N . GLY B 1 192 ? 16.469 -2.941 17.219 1 97.31 192 GLY B N 1
ATOM 3487 C CA . GLY B 1 192 ? 15.945 -3.406 18.484 1 97.31 192 GLY B CA 1
ATOM 3488 C C . GLY B 1 192 ? 14.938 -2.457 19.109 1 97.31 192 GLY B C 1
ATOM 3489 O O . GLY B 1 192 ? 14.602 -1.43 18.516 1 97.31 192 GLY B O 1
ATOM 3490 N N . ALA B 1 193 ? 14.461 -2.809 20.266 1 97.81 193 ALA B N 1
ATOM 3491 C CA . ALA B 1 193 ? 13.422 -2.066 20.969 1 97.81 193 ALA B CA 1
ATOM 3492 C C . ALA B 1 193 ? 13.898 -0.66 21.328 1 97.81 193 ALA B C 1
ATOM 3494 O O . ALA B 1 193 ? 13.125 0.297 21.266 1 97.81 193 ALA B O 1
ATOM 3495 N N . ALA B 1 194 ? 15.133 -0.534 21.688 1 97.75 194 ALA B N 1
ATOM 3496 C CA . ALA B 1 194 ? 15.68 0.775 22.047 1 97.75 194 ALA B CA 1
ATOM 3497 C C . ALA B 1 194 ? 15.594 1.743 20.875 1 97.75 194 ALA B C 1
ATOM 3499 O O . ALA B 1 194 ? 15.32 2.932 21.047 1 97.75 194 ALA B O 1
ATOM 3500 N N . ALA B 1 195 ? 15.844 1.238 19.688 1 97.81 195 ALA B N 1
ATOM 3501 C CA . ALA B 1 195 ? 15.766 2.066 18.484 1 97.81 195 ALA B CA 1
ATOM 3502 C C . ALA B 1 195 ? 14.32 2.488 18.219 1 97.81 195 ALA B C 1
ATOM 3504 O O . ALA B 1 195 ? 14.078 3.588 17.703 1 97.81 195 ALA B O 1
ATOM 3505 N N . VAL B 1 196 ? 13.391 1.599 18.516 1 97.62 196 VAL B N 1
ATOM 3506 C CA . VAL B 1 196 ? 11.984 1.952 18.375 1 97.62 196 VAL B CA 1
ATOM 3507 C C . VAL B 1 196 ? 11.641 3.098 19.328 1 97.62 196 VAL B C 1
ATOM 3509 O O . VAL B 1 196 ? 10.953 4.043 18.938 1 97.62 196 VAL B O 1
ATOM 3512 N N . VAL B 1 197 ? 12.125 3.037 20.531 1 97.81 197 VAL B N 1
ATOM 3513 C CA . VAL B 1 197 ? 11.906 4.102 21.516 1 97.81 197 VAL B CA 1
ATOM 3514 C C . VAL B 1 197 ? 12.469 5.414 20.984 1 97.81 197 VAL B C 1
ATOM 3516 O O . VAL B 1 197 ? 11.797 6.449 21.016 1 97.81 197 VAL B O 1
ATOM 3519 N N . GLU B 1 198 ? 13.688 5.352 20.469 1 96.75 198 GLU B N 1
ATOM 3520 C CA . GLU B 1 198 ? 14.328 6.547 19.922 1 96.75 198 GLU B CA 1
ATOM 3521 C C . GLU B 1 198 ? 13.531 7.105 18.75 1 96.75 198 GLU B C 1
ATOM 3523 O O . GLU B 1 198 ? 13.414 8.32 18.578 1 96.75 198 GLU B O 1
ATOM 3528 N N . TRP B 1 199 ? 13.023 6.195 17.922 1 94.44 199 TRP B N 1
ATOM 3529 C CA . TRP B 1 199 ? 12.211 6.555 16.766 1 94.44 199 TRP B CA 1
ATOM 3530 C C . TRP B 1 199 ? 11.039 7.438 17.188 1 94.44 199 TRP B C 1
ATOM 3532 O O . TRP B 1 199 ? 10.703 8.406 16.5 1 94.44 199 TRP B O 1
ATOM 3542 N N . PHE B 1 200 ? 10.406 7.16 18.344 1 95.94 200 PHE B N 1
ATOM 3543 C CA . PHE B 1 200 ? 9.172 7.82 18.75 1 95.94 200 PHE B CA 1
ATOM 3544 C C . PHE B 1 200 ? 9.445 8.898 19.797 1 95.94 200 PHE B C 1
ATOM 3546 O O . PHE B 1 200 ? 8.562 9.695 20.125 1 95.94 200 PHE B O 1
ATOM 3553 N N . LYS B 1 201 ? 10.609 8.977 20.375 1 94.69 201 LYS B N 1
ATOM 3554 C CA . LYS B 1 201 ? 10.945 9.828 21.5 1 94.69 201 LYS B CA 1
ATOM 3555 C C . LYS B 1 201 ? 10.703 11.305 21.172 1 94.69 201 LYS B C 1
ATOM 3557 O O . LYS B 1 201 ? 10.211 12.055 22.016 1 94.69 201 LYS B O 1
ATOM 3562 N N . GLY B 1 202 ? 10.969 11.711 19.938 1 89.88 202 GLY B N 1
ATOM 3563 C CA . GLY B 1 202 ? 10.859 13.117 19.562 1 89.88 202 GLY B CA 1
ATOM 3564 C C . GLY B 1 202 ? 9.516 13.461 18.938 1 89.88 202 GLY B C 1
ATOM 3565 O O . GLY B 1 202 ? 9.305 14.586 18.484 1 89.88 202 GLY B O 1
ATOM 3566 N N . THR B 1 203 ? 8.586 12.508 18.938 1 90.12 203 THR B N 1
ATOM 3567 C CA . THR B 1 203 ? 7.289 12.734 18.312 1 90.12 203 THR B CA 1
ATOM 3568 C C . THR B 1 203 ? 6.168 12.172 19.188 1 90.12 203 THR B C 1
ATOM 3570 O O . THR B 1 203 ? 5.742 12.812 20.141 1 90.12 203 THR B O 1
ATOM 3573 N N . ALA B 1 204 ? 5.863 10.938 19.125 1 90 204 ALA B N 1
ATOM 3574 C CA . ALA B 1 204 ? 4.691 10.336 19.75 1 90 204 ALA B CA 1
ATOM 3575 C C . ALA B 1 204 ? 4.828 10.336 21.281 1 90 204 ALA B C 1
ATOM 3577 O O . ALA B 1 204 ? 3.828 10.383 22 1 90 204 ALA B O 1
ATOM 3578 N N . LEU B 1 205 ? 6.102 10.367 21.766 1 94.5 205 LEU B N 1
ATOM 3579 C CA . LEU B 1 205 ? 6.301 10.242 23.203 1 94.5 205 LEU B CA 1
ATOM 3580 C C . LEU B 1 205 ? 6.438 11.617 23.859 1 94.5 205 LEU B C 1
ATOM 3582 O O . LEU B 1 205 ? 6.324 11.742 25.078 1 94.5 205 LEU B O 1
ATOM 3586 N N . LEU B 1 206 ? 6.637 12.625 23.109 1 92.38 206 LEU B N 1
ATOM 3587 C CA . LEU B 1 206 ? 6.953 13.953 23.625 1 92.38 206 LEU B CA 1
ATOM 3588 C C . LEU B 1 206 ? 5.844 14.461 24.531 1 92.38 206 LEU B C 1
ATOM 3590 O O . LEU B 1 206 ? 6.113 14.969 25.625 1 92.38 206 LEU B O 1
ATOM 3594 N N . PRO B 1 207 ? 4.594 14.32 24.141 1 91.44 207 PRO B N 1
ATOM 3595 C CA . PRO B 1 207 ? 3.529 14.82 25.016 1 91.44 207 PRO B CA 1
ATOM 3596 C C . PRO B 1 207 ? 3.531 14.164 26.391 1 91.44 207 PRO B C 1
ATOM 3598 O O . PRO B 1 207 ? 3.117 14.781 27.375 1 91.44 207 PRO B O 1
ATOM 3601 N N . TYR B 1 208 ? 3.986 12.992 26.5 1 93.69 208 TYR B N 1
ATOM 3602 C CA . TYR B 1 208 ? 4.07 12.289 27.781 1 93.69 208 TYR B CA 1
ATOM 3603 C C . TYR B 1 208 ? 5.309 12.719 28.562 1 93.69 208 TYR B C 1
ATOM 3605 O O . TYR B 1 208 ? 5.227 13.016 29.75 1 93.69 208 TYR B O 1
ATOM 3613 N N . LEU B 1 209 ? 6.402 12.766 27.906 1 94.62 209 LEU B N 1
ATOM 3614 C CA . LEU B 1 209 ? 7.668 13.086 28.547 1 94.62 209 LEU B CA 1
ATOM 3615 C C . LEU B 1 209 ? 7.645 14.5 29.109 1 94.62 209 LEU B C 1
ATOM 3617 O O . LEU B 1 209 ? 8.227 14.758 30.172 1 94.62 209 LEU B O 1
ATOM 3621 N N . LYS B 1 210 ? 6.945 15.367 28.469 1 93.31 210 LYS B N 1
ATOM 3622 C CA . LYS B 1 210 ? 6.863 16.766 28.891 1 93.31 210 LYS B CA 1
ATOM 3623 C C . LYS B 1 210 ? 6.133 16.891 30.234 1 93.31 210 LYS B C 1
ATOM 3625 O O . LYS B 1 210 ? 6.281 17.891 30.938 1 93.31 210 LYS B O 1
ATOM 3630 N N . GLN B 1 211 ? 5.391 15.898 30.562 1 93.62 211 GLN B N 1
ATOM 3631 C CA . GLN B 1 211 ? 4.598 15.93 31.781 1 93.62 211 GLN B CA 1
ATOM 3632 C C . GLN B 1 211 ? 5.34 15.266 32.938 1 93.62 211 GLN B C 1
ATOM 3634 O O . GLN B 1 211 ? 4.832 15.203 34.062 1 93.62 211 GLN B O 1
ATOM 3639 N N . LEU B 1 212 ? 6.512 14.766 32.625 1 94.25 212 LEU B N 1
ATOM 3640 C CA . LEU B 1 212 ? 7.277 14.023 33.625 1 94.25 212 LEU B CA 1
ATOM 3641 C C . LEU B 1 212 ? 8.469 14.836 34.094 1 94.25 212 LEU B C 1
ATOM 3643 O O . LEU B 1 212 ? 9.023 15.641 33.344 1 94.25 212 LEU B O 1
ATOM 3647 N N . ASP B 1 213 ? 8.805 14.625 35.375 1 92.31 213 ASP B N 1
ATOM 3648 C CA . ASP B 1 213 ? 10.031 15.234 35.906 1 92.31 213 ASP B CA 1
ATOM 3649 C C . ASP B 1 213 ? 11.266 14.484 35.406 1 92.31 213 ASP B C 1
ATOM 3651 O O . ASP B 1 213 ? 11.156 13.367 34.906 1 92.31 213 ASP B O 1
ATOM 3655 N N . ASP B 1 214 ? 12.383 15.023 35.5 1 93.06 214 ASP B N 1
ATOM 3656 C CA . ASP B 1 214 ? 13.641 14.484 35 1 93.06 214 ASP B CA 1
ATOM 3657 C C . ASP B 1 214 ? 13.914 13.102 35.594 1 93.06 214 ASP B C 1
ATOM 3659 O O . ASP B 1 214 ? 14.508 12.25 34.906 1 93.06 214 ASP B O 1
ATOM 3663 N N . SER B 1 215 ? 13.484 12.922 36.781 1 92.44 215 SER B N 1
ATOM 3664 C CA . SER B 1 215 ? 13.742 11.648 37.438 1 92.44 215 SER B CA 1
ATOM 3665 C C . SER B 1 215 ? 12.766 10.57 37 1 92.44 215 SER B C 1
ATOM 3667 O O . SER B 1 215 ? 13.055 9.375 37.094 1 92.44 215 SER B O 1
ATOM 3669 N N . GLU B 1 216 ? 11.68 11 36.438 1 94.38 216 GLU B N 1
ATOM 3670 C CA . GLU B 1 216 ? 10.633 10.07 36.031 1 94.38 216 GLU B CA 1
ATOM 3671 C C . GLU B 1 216 ? 10.797 9.625 34.594 1 94.38 216 GLU B C 1
ATOM 3673 O O . GLU B 1 216 ? 10.375 8.523 34.219 1 94.38 216 GLU B O 1
ATOM 3678 N N . GLN B 1 217 ? 11.391 10.422 33.719 1 96 217 GLN B N 1
ATOM 3679 C CA . GLN B 1 217 ? 11.484 10.164 32.281 1 96 217 GLN B CA 1
ATOM 3680 C C . GLN B 1 217 ? 12.219 8.859 32 1 96 217 GLN B C 1
ATOM 3682 O O . GLN B 1 217 ? 11.742 8.031 31.219 1 96 217 GLN B O 1
ATOM 3687 N N . PRO B 1 218 ? 13.359 8.602 32.75 1 96.44 218 PRO B N 1
ATOM 3688 C CA . PRO B 1 218 ? 14.055 7.344 32.469 1 96.44 218 PRO B CA 1
ATOM 3689 C C . PRO B 1 218 ? 13.211 6.121 32.812 1 96.44 218 PRO B C 1
ATOM 3691 O O . PRO B 1 218 ? 13.25 5.113 32.125 1 96.44 218 PRO B O 1
ATOM 3694 N N . GLU B 1 219 ? 12.469 6.242 33.875 1 96 219 GLU B N 1
ATOM 3695 C CA . GLU B 1 219 ? 11.625 5.113 34.25 1 96 219 GLU B CA 1
ATOM 3696 C C . GLU B 1 219 ? 10.516 4.887 33.25 1 96 219 GLU B C 1
ATOM 3698 O O . GLU B 1 219 ? 10.211 3.744 32.906 1 96 219 GLU B O 1
ATOM 3703 N N . PHE B 1 220 ? 9.836 5.922 32.875 1 97.25 220 PHE B N 1
ATOM 3704 C CA . PHE B 1 220 ? 8.812 5.84 31.828 1 97.25 220 PHE B CA 1
ATOM 3705 C C . PHE B 1 220 ? 9.352 5.172 30.578 1 97.25 220 PHE B C 1
ATOM 3707 O O . PHE B 1 220 ? 8.758 4.219 30.062 1 97.25 220 PHE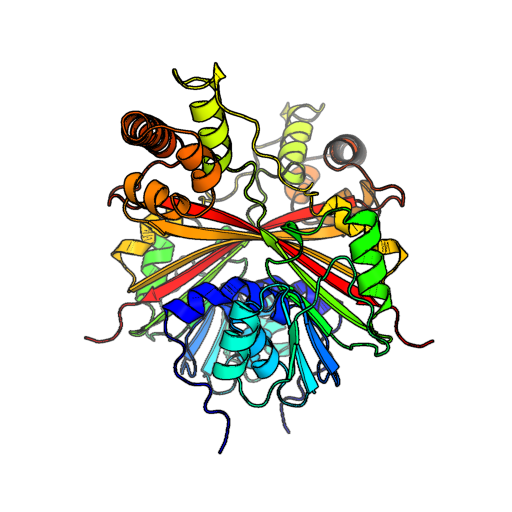 B O 1
ATOM 3714 N N . LEU B 1 221 ? 10.508 5.625 30.141 1 98.12 221 LEU B N 1
ATOM 3715 C CA . LEU B 1 221 ? 11.109 5.121 28.906 1 98.12 221 LEU B CA 1
ATOM 3716 C C . LEU B 1 221 ? 11.516 3.66 29.062 1 98.12 221 LEU B C 1
ATOM 3718 O O . LEU B 1 221 ? 11.406 2.877 28.109 1 98.12 221 LEU B O 1
ATOM 3722 N N . ALA B 1 222 ? 12 3.285 30.219 1 97.69 222 ALA B N 1
ATOM 3723 C CA . ALA B 1 222 ? 12.383 1.898 30.469 1 97.69 222 ALA B CA 1
ATOM 3724 C C . ALA B 1 222 ? 11.172 0.974 30.422 1 97.69 222 ALA B C 1
ATOM 3726 O O . ALA B 1 222 ? 11.234 -0.115 29.844 1 97.69 222 ALA B O 1
ATOM 3727 N N . ARG B 1 223 ? 10.094 1.448 31 1 97.38 223 ARG B N 1
ATOM 3728 C CA . ARG B 1 223 ? 8.859 0.673 30.969 1 97.38 223 ARG B CA 1
ATOM 3729 C C . ARG B 1 223 ? 8.328 0.557 29.531 1 97.38 223 ARG B C 1
ATOM 3731 O O . ARG B 1 223 ? 7.895 -0.518 29.109 1 97.38 223 ARG B O 1
ATOM 3738 N N . TYR B 1 224 ? 8.352 1.676 28.906 1 98.06 224 TYR B N 1
ATOM 3739 C CA . TYR B 1 224 ? 7.922 1.697 27.5 1 98.06 224 TYR B CA 1
ATOM 3740 C C . TYR B 1 224 ? 8.773 0.76 26.656 1 98.06 224 TYR B C 1
ATOM 3742 O O . TYR B 1 224 ? 8.25 -0.016 25.859 1 98.06 224 TYR B O 1
ATOM 3750 N N . GLU B 1 225 ? 10.031 0.783 26.797 1 98.5 225 GLU B N 1
ATOM 3751 C CA . GLU B 1 225 ? 10.938 -0.059 26.016 1 98.5 225 GLU B CA 1
ATOM 3752 C C . GLU B 1 225 ? 10.664 -1.539 26.281 1 98.5 225 GLU B C 1
ATOM 3754 O O . GLU B 1 225 ? 10.664 -2.346 25.344 1 98.5 225 GLU B O 1
ATOM 3759 N N . ALA B 1 226 ? 10.477 -1.9 27.484 1 98.25 226 ALA B N 1
ATOM 3760 C CA . ALA B 1 226 ? 10.18 -3.287 27.844 1 98.25 226 ALA B CA 1
ATOM 3761 C C . ALA B 1 226 ? 8.898 -3.76 27.156 1 98.25 226 ALA B C 1
ATOM 3763 O O . ALA B 1 226 ? 8.836 -4.887 26.656 1 98.25 226 ALA B O 1
ATOM 3764 N N . ALA B 1 227 ? 7.902 -2.891 27.188 1 98.38 227 ALA B N 1
ATOM 3765 C CA . ALA B 1 227 ? 6.637 -3.221 26.531 1 98.38 227 ALA B CA 1
ATOM 3766 C C . ALA B 1 227 ? 6.809 -3.344 25.031 1 98.38 227 ALA B C 1
ATOM 3768 O O . ALA B 1 227 ? 6.234 -4.238 24.391 1 98.38 227 ALA B O 1
ATOM 3769 N N . ILE B 1 228 ? 7.613 -2.473 24.453 1 98.56 228 ILE B N 1
ATOM 3770 C CA . ILE B 1 228 ? 7.898 -2.48 23.031 1 98.56 228 ILE B CA 1
ATOM 3771 C C . ILE B 1 228 ? 8.586 -3.791 22.641 1 98.56 228 ILE B C 1
ATOM 3773 O O . ILE B 1 228 ? 8.234 -4.406 21.625 1 98.56 228 ILE B O 1
ATOM 3777 N N . ALA B 1 229 ? 9.508 -4.234 23.453 1 98.44 229 ALA B N 1
ATOM 3778 C CA . ALA B 1 229 ? 10.25 -5.465 23.172 1 98.44 229 ALA B CA 1
ATOM 3779 C C . ALA B 1 229 ? 9.305 -6.664 23.078 1 98.44 229 ALA B C 1
ATOM 3781 O O . ALA B 1 229 ? 9.523 -7.578 22.281 1 98.44 229 ALA B O 1
ATOM 3782 N N . LYS B 1 230 ? 8.273 -6.641 23.844 1 98.19 230 LYS B N 1
ATOM 3783 C CA . LYS B 1 230 ? 7.293 -7.719 23.828 1 98.19 230 LYS B CA 1
ATOM 3784 C C . LYS B 1 230 ? 6.367 -7.609 22.625 1 98.19 230 LYS B C 1
ATOM 3786 O O . LYS B 1 230 ? 6.012 -8.617 22.016 1 98.19 230 LYS B O 1
ATOM 3791 N N . ALA B 1 231 ? 5.996 -6.406 22.297 1 98.12 231 ALA B N 1
ATOM 3792 C CA . ALA B 1 231 ? 5.023 -6.16 21.234 1 98.12 231 ALA B CA 1
ATOM 3793 C C . ALA B 1 231 ? 5.652 -6.355 19.859 1 98.12 231 ALA B C 1
ATOM 3795 O O . ALA B 1 231 ? 4.969 -6.742 18.906 1 98.12 231 ALA B O 1
ATOM 3796 N N . TYR B 1 232 ? 6.898 -6.035 19.75 1 97.56 232 TYR B N 1
ATOM 3797 C CA . TYR B 1 232 ? 7.656 -6.164 18.516 1 97.56 232 TYR B CA 1
ATOM 3798 C C . TYR B 1 232 ? 8.898 -7.027 18.719 1 97.56 232 TYR B C 1
ATOM 3800 O O . TYR B 1 232 ? 10.016 -6.508 18.812 1 97.56 232 TYR B O 1
ATOM 3808 N N . PRO B 1 233 ? 8.695 -8.297 18.672 1 96.06 233 PRO B N 1
ATOM 3809 C CA . PRO B 1 233 ? 9.844 -9.172 18.891 1 96.06 233 PRO B CA 1
ATOM 3810 C C . PRO B 1 233 ? 10.93 -9.008 17.828 1 96.06 233 PRO B C 1
ATOM 3812 O O . PRO B 1 233 ? 10.625 -8.82 16.656 1 96.06 233 PRO B O 1
ATOM 3815 N N . ALA B 1 234 ? 12.148 -9.031 18.328 1 96.69 234 ALA B N 1
ATOM 3816 C CA . ALA B 1 234 ? 13.289 -8.906 17.422 1 96.69 234 ALA B CA 1
ATOM 3817 C C . ALA B 1 234 ? 13.492 -10.18 16.609 1 96.69 234 ALA B C 1
ATOM 3819 O O . ALA B 1 234 ? 13.234 -11.281 17.109 1 96.69 234 ALA B O 1
ATOM 3820 N N . LEU B 1 235 ? 13.984 -10 15.406 1 95.38 235 LEU B N 1
ATOM 3821 C CA . LEU B 1 235 ? 14.477 -11.117 14.602 1 95.38 235 LEU B CA 1
ATOM 3822 C C . LEU B 1 235 ? 15.789 -11.656 15.164 1 95.38 235 LEU B C 1
ATOM 3824 O O . LEU B 1 235 ? 16.344 -11.094 16.109 1 95.38 235 LEU B O 1
ATOM 3828 N N . ALA B 1 236 ? 16.281 -12.75 14.602 1 93.62 236 ALA B N 1
ATOM 3829 C CA . ALA B 1 236 ? 17.469 -13.43 15.102 1 93.62 236 ALA B CA 1
ATOM 3830 C C . ALA B 1 236 ? 18.672 -12.484 15.125 1 93.62 236 ALA B C 1
ATOM 3832 O O . ALA B 1 236 ? 19.5 -12.562 16.031 1 93.62 236 ALA B O 1
ATOM 3833 N N . ASP B 1 237 ? 18.703 -11.492 14.266 1 94.31 237 ASP B N 1
ATOM 3834 C CA . ASP B 1 237 ? 19.859 -10.602 14.172 1 94.31 237 ASP B CA 1
ATOM 3835 C C . ASP B 1 237 ? 19.641 -9.328 14.992 1 94.31 237 ASP B C 1
ATOM 3837 O O . ASP B 1 237 ? 20.438 -8.391 14.922 1 94.31 237 ASP B O 1
ATOM 3841 N N . GLY B 1 238 ? 18.531 -9.312 15.648 1 96.31 238 GLY B N 1
ATOM 3842 C CA . GLY B 1 238 ? 18.266 -8.188 16.531 1 96.31 238 GLY B CA 1
ATOM 3843 C C . GLY B 1 238 ? 17.375 -7.133 15.883 1 96.31 238 GLY B C 1
ATOM 3844 O O . GLY B 1 238 ? 16.891 -6.223 16.562 1 96.31 238 GLY B O 1
ATOM 3845 N N . THR B 1 239 ? 17.094 -7.262 14.641 1 96.56 239 THR B N 1
ATOM 3846 C CA . THR B 1 239 ? 16.281 -6.285 13.922 1 96.56 239 THR B CA 1
ATOM 3847 C C . THR B 1 239 ? 14.82 -6.352 14.367 1 96.56 239 THR B C 1
ATOM 3849 O O . THR B 1 239 ? 14.273 -7.441 14.547 1 96.56 239 THR B O 1
ATOM 3852 N N . VAL B 1 240 ? 14.273 -5.238 14.609 1 96.94 240 VAL B N 1
ATOM 3853 C CA . VAL B 1 240 ? 12.828 -5.121 14.781 1 96.94 240 VAL B CA 1
ATOM 3854 C C . VAL B 1 240 ? 12.211 -4.5 13.531 1 96.94 240 VAL B C 1
ATOM 3856 O O . VAL B 1 240 ? 12.664 -3.453 13.062 1 96.94 240 VAL B O 1
ATOM 3859 N N . LEU B 1 241 ? 11.266 -5.137 12.922 1 96.44 241 LEU B N 1
ATOM 3860 C CA . LEU B 1 241 ? 10.5 -4.547 11.836 1 96.44 241 LEU B CA 1
ATOM 3861 C C . LEU B 1 241 ? 9.297 -3.779 12.367 1 96.44 241 LEU B C 1
ATOM 3863 O O . LEU B 1 241 ? 8.32 -4.383 12.82 1 96.44 241 LEU B O 1
ATOM 3867 N N . LEU B 1 242 ? 9.367 -2.492 12.328 1 96.94 242 LEU B N 1
ATOM 3868 C CA . LEU B 1 242 ? 8.32 -1.632 12.859 1 96.94 242 LEU B CA 1
ATOM 3869 C C . LEU B 1 242 ? 7.27 -1.335 11.797 1 96.94 242 LEU B C 1
ATOM 3871 O O . LEU B 1 242 ? 7.57 -0.7 10.781 1 96.94 242 LEU B O 1
ATOM 3875 N N . PRO B 1 243 ? 6.012 -1.819 11.961 1 97.19 243 PRO B N 1
ATOM 3876 C CA . PRO B 1 243 ? 4.953 -1.455 11.016 1 97.19 243 PRO B CA 1
ATOM 3877 C C . PRO B 1 243 ? 4.527 0.005 11.141 1 97.19 243 PRO B C 1
ATOM 3879 O O . PRO B 1 243 ? 4.336 0.502 12.258 1 97.19 243 PRO B O 1
ATOM 3882 N N . PHE B 1 244 ? 4.391 0.642 10.055 1 96.44 244 PHE B N 1
ATOM 3883 C CA . PHE B 1 244 ? 3.961 2.033 9.992 1 96.44 244 PHE B CA 1
ATOM 3884 C C . PHE B 1 244 ? 2.832 2.209 8.984 1 96.44 244 PHE B C 1
ATOM 3886 O O . PHE B 1 244 ? 3.07 2.604 7.84 1 96.44 244 PHE B O 1
ATOM 3893 N N . PRO B 1 245 ? 1.595 2.031 9.438 1 97.62 245 PRO B N 1
ATOM 3894 C CA . PRO B 1 245 ? 0.441 2.092 8.539 1 97.62 245 PRO B CA 1
ATOM 3895 C C . PRO B 1 245 ? 0.026 3.525 8.203 1 97.62 245 PRO B C 1
ATOM 3897 O O . PRO B 1 245 ? 0.104 4.406 9.062 1 97.62 245 PRO B O 1
ATOM 3900 N N . ARG B 1 246 ? -0.365 3.68 6.977 1 98 246 ARG B N 1
ATOM 3901 C CA . ARG B 1 246 ? -0.891 4.938 6.453 1 98 246 ARG B CA 1
ATOM 3902 C C . ARG B 1 246 ? -2.162 4.703 5.645 1 98 246 ARG B C 1
ATOM 3904 O O . ARG B 1 246 ? -2.311 3.668 4.996 1 98 246 ARG B O 1
ATOM 3911 N N . ILE B 1 247 ? -3.09 5.664 5.707 1 98.38 247 ILE B N 1
ATOM 3912 C CA . ILE B 1 247 ? -4.27 5.672 4.848 1 98.38 247 ILE B CA 1
ATOM 3913 C C . ILE B 1 247 ? -4.039 6.605 3.662 1 98.38 247 ILE B C 1
ATOM 3915 O O . ILE B 1 247 ? -3.514 7.707 3.824 1 98.38 247 ILE B O 1
ATOM 3919 N N . PHE B 1 248 ? -4.383 6.121 2.531 1 98.69 248 PHE B N 1
ATOM 3920 C CA . PHE B 1 248 ? -4.301 6.887 1.293 1 98.69 248 PHE B CA 1
ATOM 3921 C C . PHE B 1 248 ? -5.688 7.098 0.696 1 98.69 248 PHE B C 1
ATOM 3923 O O . PHE B 1 248 ? -6.543 6.211 0.772 1 98.69 248 PHE B O 1
ATOM 3930 N N . LEU B 1 249 ? -5.859 8.211 0.107 1 98.44 249 LEU B N 1
ATOM 3931 C CA . LEU B 1 249 ? -7.133 8.562 -0.516 1 98.44 249 LEU B CA 1
ATOM 3932 C C . LEU B 1 249 ? -6.914 9.453 -1.736 1 98.44 249 LEU B C 1
ATOM 3934 O O . LEU B 1 249 ? -6.141 10.406 -1.683 1 98.44 249 LEU B O 1
ATOM 3938 N N . VAL B 1 250 ? -7.488 9.094 -2.846 1 98.56 250 VAL B N 1
ATOM 3939 C CA . VAL B 1 250 ? -7.594 9.969 -4.012 1 98.56 250 VAL B CA 1
ATOM 3940 C C . VAL B 1 250 ? -9.055 10.109 -4.422 1 98.56 250 VAL B C 1
ATOM 3942 O O . VAL B 1 250 ? -9.711 9.117 -4.77 1 98.56 250 VAL B O 1
ATOM 3945 N N . ALA B 1 251 ? -9.555 11.258 -4.332 1 98.44 251 ALA B N 1
ATOM 3946 C CA . ALA B 1 251 ? -10.914 11.562 -4.777 1 98.44 251 ALA B CA 1
ATOM 3947 C C . ALA B 1 251 ? -10.891 12.453 -6.016 1 98.44 251 ALA B C 1
ATOM 3949 O O . ALA B 1 251 ? -10.25 13.508 -6.02 1 98.44 251 ALA B O 1
ATOM 3950 N N . THR B 1 252 ? -11.555 12.031 -7.039 1 97.81 252 THR B N 1
ATOM 3951 C CA . THR B 1 252 ? -11.625 12.781 -8.289 1 97.81 252 THR B CA 1
ATOM 3952 C C . THR B 1 252 ? -12.969 13.477 -8.43 1 97.81 252 THR B C 1
ATOM 3954 O O . THR B 1 252 ? -14.023 12.836 -8.344 1 97.81 252 THR B O 1
ATOM 3957 N N . ARG B 1 253 ? -12.891 14.766 -8.586 1 96.69 253 ARG B N 1
ATOM 3958 C CA . ARG B 1 253 ? -14.102 15.555 -8.758 1 96.69 253 ARG B CA 1
ATOM 3959 C C . ARG B 1 253 ? -14.789 15.219 -10.078 1 96.69 253 ARG B C 1
ATOM 3961 O O . ARG B 1 253 ? -14.141 14.82 -11.039 1 96.69 253 ARG B O 1
ATOM 3968 N N . GLN B 1 254 ? -16.109 15.406 -10.102 1 94.19 254 GLN B N 1
ATOM 3969 C CA . GLN B 1 254 ? -16.875 15.203 -11.328 1 94.19 254 GLN B CA 1
ATOM 3970 C C . GLN B 1 254 ? -16.312 16.062 -12.469 1 94.19 254 GLN B C 1
ATOM 3972 O O . GLN B 1 254 ? -15.953 17.219 -12.266 1 94.19 254 GLN B O 1
ATOM 3977 N N . PRO B 1 255 ? -16.109 15.422 -13.625 1 90.62 255 PRO B N 1
ATOM 3978 C CA . PRO B 1 255 ? -15.68 16.234 -14.766 1 90.62 255 PRO B CA 1
ATOM 3979 C C . PRO B 1 255 ? -16.734 17.266 -15.188 1 90.62 255 PRO B C 1
ATOM 3981 O O . PRO B 1 255 ? -17.875 17.188 -14.742 1 90.62 255 PRO B O 1
ATOM 3984 N N . ALA B 1 256 ? -16.25 18.234 -16 1 85.31 256 ALA B N 1
ATOM 3985 C CA . ALA B 1 256 ? -17.188 19.234 -16.5 1 85.31 256 ALA B CA 1
ATOM 3986 C C . ALA B 1 256 ? -18.266 18.578 -17.375 1 85.31 256 ALA B C 1
ATOM 3988 O O . ALA B 1 256 ? -17.984 17.625 -18.109 1 85.31 256 ALA B O 1
ATOM 3989 N N . GLY B 1 257 ? -19.578 18.594 -17.062 1 68.25 257 GLY B N 1
ATOM 3990 C CA . GLY B 1 257 ? -20.656 18.125 -17.906 1 68.25 257 GLY B CA 1
ATOM 3991 C C . GLY B 1 257 ? -20.594 18.672 -19.328 1 68.25 257 GLY B C 1
ATOM 3992 O O . GLY B 1 257 ? -19.969 19.703 -19.562 1 68.25 257 GLY B O 1
#